Protein AF-F5Z652-F1 (afdb_monomer_lite)

Foldseek 3Di:
DPQEAEAADEEQEEAAADPPAAHHVAYEHEAYYAEYEHYAHECHAYHHYHHYHYEQEYEHAHEAPEYAYAHAHDEHDEYQEYEYAEYNEHEPHEHEYDYAYNEYEYHYYNEYYYEQEYEYQFDNDFDADPPPRDGPGDGAYEEEEYQEYEEANEYEYRAFYAYEQEYEYHNEYGDHYDHDHQFYWGDVPTDTPDHDHGDDPDDPLVVLLVVDAQVSLVVCVVVLNPVSSLVSCLVVVVRYQLLSVLVRLVSCVVPPCSLVNLLVQLPDDQDPVDGGSSLVSLQVQCVVDVVSNVVCVVSQVVSPCSVLCCCQPRLCVVVDDVVVVVVNDDLPDLPSLQSSQQSDALAPVNLVCCVVRNPADPQLVVLSVLVHVQVVVDDDDPPDLDPDPDAFEEEEQEFEAQFVLLQQLVLVCVECVVVHNYAYFYQYEQFNPADDDDLVCLVLAAPPLLSVLVSVVCVVPNDVRVCVLQVLLVVLSVVLRGDDPVNCCVRPVHPYYHYDHVVVVVVDDPLLRRLVRLLVRLVVDPCLVRGLKYKYAHSQWHWNYASDPVVSQSDPVNQQEKEAADHFGRHPNATATHDRMIMHRSVLSCLQNCLSVCVVVCPDPCRVPRPCPDRDHRRSSSSSSSVVVGHYHYRPPSIDIDDRHGHDHDDLVSSLVSLVVSDDPPPPSSVSSNVSSVVVVVVD

pLDDT: mean 81.6, std 17.01, range [32.69, 98.88]

Sequence (684 aa):
MNGLVIEDKGLNNQILIEDDTVFINSRITIDGDNNIITLGKAREYFALTINLKGHRKSVKIDASNKNIRSLKIGSIRGSRQKLTIGKNFSCGGIEIQMNDGDESCHIGDNCLFSWGIKIRTSDGHSVVNLRSGLATNLPRDVFIGNNVWVGEDVYFSKGAAISDESVVASRAVVTSSFKSPNVIVAGFPAKIVKTGISWDRRMPYEYNASKLDNNYFKQLISDDKALLAFELWLKNSERVNSKIVSENVHLIEQSDIFQAVINELARESFDFENPSPFSNLVYRIYRTNKLKFERYLDAIKKAREVDLFLAASVGIADSLPTQFILKLLDKNDKKLTLRIFSRLPIHKKNYEILKEKVGISSIKHKILRLAYNHVEKMQPLPHSFQPSKRALKIAVCISGQLRGFEQAFKALKETSFFEHDIDVFLSVWKDKGRKKIHPAHLDRIFPKAFAQVLSNFITSYGIPALQEKIPSLFEKLNQASLISESELKSVYNPKKLQILSDNEYEDFSNMEKMYFMINQCWNLIDKPEMYDLVVRLRPDKEMISCSLDLESLASDEFSHCLVTDANPNIHTDDIYVGDQFAVGTPAVMRTYSEIFSNYSSSSSELFEADGYSQLLPHSTIFAQMLLHNVDVKPADHSFKWGQLLDSEKLSNDEIIKALKLDLVEDDTFLQTLLDSLKQEKNEL

Structure (mmCIF, N/CA/C/O backbone):
data_AF-F5Z652-F1
#
_entry.id   AF-F5Z652-F1
#
loop_
_atom_site.group_PDB
_atom_site.id
_atom_site.type_symbol
_atom_site.label_atom_id
_atom_site.label_alt_id
_atom_site.label_comp_id
_atom_site.label_asym_id
_atom_site.label_entity_id
_atom_site.label_seq_id
_atom_site.pdbx_PDB_ins_code
_atom_site.Cartn_x
_atom_site.Cartn_y
_atom_site.Cartn_z
_atom_site.occupancy
_atom_site.B_iso_or_equiv
_atom_site.auth_seq_id
_atom_site.auth_comp_id
_atom_site.auth_asym_id
_atom_site.auth_atom_id
_atom_site.pdbx_PDB_model_num
ATOM 1 N N . MET A 1 1 ? 46.251 3.083 -25.979 1.00 70.62 1 MET A N 1
ATOM 2 C CA . MET A 1 1 ? 45.461 2.980 -24.730 1.00 70.62 1 MET A CA 1
ATOM 3 C C . MET A 1 1 ? 45.219 1.508 -24.452 1.00 70.62 1 MET A C 1
ATOM 5 O O . MET A 1 1 ? 45.026 0.763 -25.408 1.00 70.62 1 MET A O 1
ATOM 9 N N . ASN A 1 2 ? 45.264 1.064 -23.194 1.00 81.88 2 ASN A N 1
ATOM 10 C CA . ASN A 1 2 ? 44.987 -0.341 -22.879 1.00 81.88 2 ASN A CA 1
ATOM 11 C C . ASN A 1 2 ? 43.597 -0.729 -23.412 1.00 81.88 2 ASN A C 1
ATOM 13 O O . ASN A 1 2 ? 42.630 -0.009 -23.192 1.00 81.88 2 ASN A O 1
ATOM 17 N N . GLY A 1 3 ? 43.527 -1.826 -24.171 1.00 92.31 3 GLY A N 1
ATOM 18 C CA . GLY A 1 3 ? 42.277 -2.355 -24.723 1.00 92.31 3 GLY A CA 1
ATOM 19 C C . GLY A 1 3 ? 41.698 -1.640 -25.954 1.00 92.31 3 GLY A C 1
ATOM 20 O O . GLY A 1 3 ? 40.623 -2.048 -26.392 1.00 92.31 3 GLY A O 1
ATOM 21 N N . LEU A 1 4 ? 42.382 -0.643 -26.539 1.00 97.38 4 LEU A N 1
ATOM 22 C CA . LEU A 1 4 ? 41.991 0.012 -27.799 1.00 97.38 4 LEU A CA 1
ATOM 23 C C . LEU A 1 4 ? 43.114 -0.045 -28.845 1.00 97.38 4 LEU A C 1
ATOM 25 O O . LEU A 1 4 ? 44.208 0.473 -28.616 1.00 97.38 4 LEU A O 1
ATOM 29 N N . VAL A 1 5 ? 42.810 -0.611 -30.015 1.00 98.00 5 VAL A N 1
ATOM 30 C CA . VAL A 1 5 ? 43.681 -0.614 -31.202 1.00 98.00 5 VAL A CA 1
ATOM 31 C C . VAL A 1 5 ? 43.182 0.420 -32.207 1.00 98.00 5 VAL A C 1
ATOM 33 O O . VAL A 1 5 ? 42.001 0.422 -32.546 1.00 98.00 5 VAL A O 1
ATOM 36 N N . ILE A 1 6 ? 44.071 1.279 -32.704 1.00 97.88 6 ILE A N 1
ATOM 37 C CA . ILE A 1 6 ? 43.748 2.287 -33.721 1.00 97.88 6 ILE A CA 1
ATOM 38 C C . ILE A 1 6 ? 44.621 2.041 -34.952 1.00 97.88 6 ILE A C 1
ATOM 40 O O . ILE A 1 6 ? 45.843 1.979 -34.841 1.00 97.88 6 ILE A O 1
ATOM 44 N N . GLU A 1 7 ? 43.987 1.910 -36.114 1.00 98.06 7 GLU A N 1
ATOM 45 C CA . GLU A 1 7 ? 44.628 1.800 -37.425 1.00 98.06 7 GLU A CA 1
ATOM 46 C C . GLU A 1 7 ? 44.105 2.923 -38.325 1.00 98.06 7 GLU A C 1
ATOM 48 O O . GLU A 1 7 ? 42.966 2.874 -38.782 1.00 98.06 7 GLU A O 1
ATOM 53 N N . ASP A 1 8 ? 44.929 3.934 -38.584 1.00 97.75 8 ASP A N 1
ATOM 54 C CA . ASP A 1 8 ? 44.578 5.072 -39.433 1.00 97.75 8 ASP A CA 1
ATOM 55 C C . ASP A 1 8 ? 45.503 5.124 -40.654 1.00 97.75 8 ASP A C 1
ATOM 57 O O . ASP A 1 8 ? 46.726 5.155 -40.512 1.00 97.75 8 ASP A O 1
ATOM 61 N N . LYS A 1 9 ? 44.915 5.074 -41.854 1.00 96.81 9 LYS A N 1
ATOM 62 C CA . LYS A 1 9 ? 45.626 5.081 -43.142 1.00 96.81 9 LYS A CA 1
ATOM 63 C C . LYS A 1 9 ? 45.450 6.383 -43.930 1.00 96.81 9 LYS A C 1
ATOM 65 O O . LYS A 1 9 ? 45.952 6.465 -45.048 1.00 96.81 9 LYS A O 1
ATOM 70 N N . GLY A 1 10 ? 44.710 7.356 -43.399 1.00 95.06 10 GLY A N 1
ATOM 71 C CA . GLY A 1 10 ? 44.393 8.602 -44.098 1.00 95.06 10 GLY A CA 1
ATOM 72 C C . GLY A 1 10 ? 45.116 9.832 -43.558 1.00 95.06 10 GLY A C 1
ATOM 73 O O . GLY A 1 10 ? 45.911 9.770 -42.623 1.00 95.06 10 GLY A O 1
ATOM 74 N N . LEU A 1 11 ? 44.821 10.978 -44.167 1.00 96.81 11 LEU A N 1
ATOM 75 C CA . LEU A 1 11 ? 45.355 12.289 -43.813 1.00 96.81 11 LEU A CA 1
ATOM 76 C C . LEU A 1 11 ? 44.316 13.131 -43.063 1.00 96.81 11 LEU A C 1
ATOM 78 O O . LEU A 1 11 ? 43.123 13.106 -43.368 1.00 96.81 11 LEU A O 1
ATOM 82 N N . ASN A 1 12 ? 44.786 13.951 -42.118 1.00 97.62 12 ASN A N 1
ATOM 83 C CA . ASN A 1 12 ? 43.979 14.936 -41.382 1.00 97.62 12 ASN A CA 1
ATOM 84 C C . ASN A 1 12 ? 42.765 14.354 -40.633 1.00 97.62 12 ASN A C 1
ATOM 86 O O . ASN A 1 12 ? 41.770 15.049 -40.420 1.00 97.62 12 ASN A O 1
ATOM 90 N N . ASN A 1 13 ? 42.827 13.084 -40.240 1.00 98.44 13 ASN A N 1
ATOM 91 C CA . ASN A 1 13 ? 41.823 12.487 -39.371 1.00 98.44 13 ASN A CA 1
ATOM 92 C C . ASN A 1 13 ? 42.017 12.968 -37.927 1.00 98.44 13 ASN A C 1
ATOM 94 O O . ASN A 1 13 ? 43.139 13.188 -37.471 1.00 98.44 13 ASN A O 1
ATOM 98 N N . GLN A 1 14 ? 40.914 13.137 -37.202 1.00 98.50 14 GLN A N 1
ATOM 99 C CA . GLN A 1 14 ? 40.914 13.554 -35.802 1.00 98.50 14 GLN A CA 1
ATOM 100 C C . GLN A 1 14 ? 40.206 12.499 -34.961 1.00 98.50 14 GLN A C 1
ATOM 102 O O . GLN A 1 14 ? 39.039 12.193 -35.198 1.00 98.50 14 GLN A O 1
ATOM 107 N N . ILE A 1 15 ? 40.904 11.961 -33.964 1.00 97.94 15 ILE A N 1
ATOM 108 C CA . ILE A 1 15 ? 40.342 11.031 -32.984 1.00 97.94 15 ILE A CA 1
ATOM 109 C C . ILE A 1 15 ? 40.472 11.693 -31.614 1.00 97.94 15 ILE A C 1
ATOM 111 O O . ILE A 1 15 ? 41.558 11.766 -31.046 1.00 97.94 15 ILE A O 1
ATOM 115 N N . LEU A 1 16 ? 39.356 12.215 -31.118 1.00 97.81 16 LEU A N 1
ATOM 116 C CA . LEU A 1 16 ? 39.247 12.929 -29.852 1.00 97.81 16 LEU A CA 1
ATOM 117 C C . LEU A 1 16 ? 38.602 11.990 -28.830 1.00 97.81 16 LEU A C 1
ATOM 119 O O . LEU A 1 16 ? 37.450 11.595 -28.999 1.00 97.81 16 LEU A O 1
ATOM 123 N N . ILE A 1 17 ? 39.346 11.610 -27.795 1.00 96.56 17 ILE A N 1
ATOM 124 C CA . ILE A 1 17 ? 38.887 10.699 -26.741 1.00 96.56 17 ILE A CA 1
ATOM 125 C C . ILE A 1 17 ? 39.018 11.435 -25.412 1.00 96.56 17 ILE A C 1
ATOM 127 O O . ILE A 1 17 ? 40.081 11.972 -25.123 1.00 96.56 17 ILE A O 1
ATOM 131 N N . GLU A 1 18 ? 37.943 11.472 -24.630 1.00 94.44 18 GLU A N 1
ATOM 132 C CA . GLU A 1 18 ? 37.949 12.073 -23.295 1.00 94.44 18 GLU A CA 1
ATOM 133 C C . GLU A 1 18 ? 38.850 11.285 -22.326 1.00 94.44 18 GLU A C 1
ATOM 135 O O . GLU A 1 18 ? 38.930 10.051 -22.395 1.00 94.44 18 GLU A O 1
ATOM 140 N N . ASP A 1 19 ? 39.517 11.995 -21.415 1.00 89.62 19 ASP A N 1
ATOM 141 C CA . ASP A 1 19 ? 40.471 11.416 -20.467 1.00 89.62 19 ASP A CA 1
ATOM 142 C C . ASP A 1 19 ? 39.837 10.343 -19.558 1.00 89.62 19 ASP A C 1
ATOM 144 O O . ASP A 1 19 ? 38.638 10.345 -19.260 1.00 89.62 19 ASP A O 1
ATOM 148 N N . ASP A 1 20 ? 40.665 9.389 -19.119 1.00 87.62 20 ASP A N 1
ATOM 149 C CA . ASP A 1 20 ? 40.289 8.230 -18.292 1.00 87.62 20 ASP A CA 1
ATOM 150 C C . ASP A 1 20 ? 39.236 7.288 -18.904 1.00 87.62 20 ASP A C 1
ATOM 152 O O . ASP A 1 20 ? 38.632 6.472 -18.200 1.00 87.62 20 ASP A O 1
ATOM 156 N N . THR A 1 21 ? 38.994 7.372 -20.212 1.00 90.62 21 THR A N 1
ATOM 157 C CA . THR A 1 21 ? 38.092 6.439 -20.893 1.00 90.62 21 THR A CA 1
ATOM 158 C C . THR A 1 21 ? 38.674 5.022 -20.902 1.00 90.62 21 THR A C 1
ATOM 160 O O . THR A 1 21 ? 39.792 4.785 -21.365 1.00 90.62 21 THR A O 1
ATOM 163 N N . VAL A 1 22 ? 37.885 4.051 -20.430 1.00 93.31 22 VAL A N 1
ATOM 164 C CA . VAL A 1 22 ? 38.277 2.636 -20.358 1.00 93.31 22 VAL A CA 1
ATOM 165 C C . VAL A 1 22 ? 37.792 1.873 -21.590 1.00 93.31 22 VAL A C 1
ATOM 167 O O . VAL A 1 22 ? 36.600 1.875 -21.904 1.00 93.31 22 VAL A O 1
ATOM 170 N N . PHE A 1 23 ? 38.711 1.162 -22.246 1.00 96.69 23 PHE A N 1
ATOM 171 C CA . PHE A 1 23 ? 38.427 0.290 -23.386 1.00 96.69 23 PHE A CA 1
ATOM 172 C C . PHE A 1 23 ? 38.797 -1.161 -23.083 1.00 96.69 23 PHE A C 1
ATOM 174 O O . PHE A 1 23 ? 39.815 -1.444 -22.453 1.00 96.69 23 PHE A O 1
ATOM 181 N N . ILE A 1 24 ? 37.991 -2.095 -23.586 1.00 96.94 24 ILE A N 1
ATOM 182 C CA . ILE A 1 24 ? 38.259 -3.535 -23.543 1.00 96.94 24 ILE A CA 1
ATOM 183 C C . ILE A 1 24 ? 37.995 -4.099 -24.940 1.00 96.94 24 ILE A C 1
ATOM 185 O O . ILE A 1 24 ? 36.907 -3.906 -25.479 1.00 96.94 24 ILE A O 1
ATOM 189 N N . ASN A 1 25 ? 38.971 -4.790 -25.537 1.00 97.25 25 ASN A N 1
ATOM 190 C CA . ASN A 1 25 ? 38.857 -5.453 -26.848 1.00 97.25 25 ASN A CA 1
ATOM 191 C C . ASN A 1 25 ? 38.282 -4.567 -27.971 1.00 97.25 25 ASN A C 1
ATOM 193 O O . ASN A 1 25 ? 37.487 -5.028 -28.788 1.00 97.25 25 ASN A O 1
ATOM 197 N N . SER A 1 26 ? 38.652 -3.289 -27.991 1.00 98.25 26 SER A N 1
ATOM 198 C CA . SER A 1 26 ? 38.088 -2.283 -28.890 1.00 98.25 26 SER A CA 1
ATOM 199 C C . SER A 1 26 ? 39.029 -1.940 -30.047 1.00 98.25 26 SER A C 1
ATOM 201 O O . SER A 1 26 ? 40.253 -2.039 -29.927 1.00 98.25 26 SER A O 1
ATOM 203 N N . ARG A 1 27 ? 38.460 -1.526 -31.182 1.00 98.56 27 ARG A N 1
ATOM 204 C CA . ARG A 1 27 ? 39.190 -1.216 -32.415 1.00 98.56 27 ARG A CA 1
ATOM 205 C C . ARG A 1 27 ? 38.580 -0.035 -33.169 1.00 98.56 27 ARG A C 1
ATOM 207 O O . ARG A 1 27 ? 37.366 0.033 -33.352 1.00 98.56 27 ARG A O 1
ATOM 214 N N . ILE A 1 28 ? 39.437 0.840 -33.680 1.00 98.62 28 ILE A N 1
ATOM 215 C CA . ILE A 1 28 ? 39.097 1.889 -34.644 1.00 98.62 28 ILE A CA 1
ATOM 216 C C . ILE A 1 28 ? 39.960 1.684 -35.890 1.00 98.62 28 ILE A C 1
ATOM 218 O O . ILE A 1 28 ? 41.179 1.579 -35.783 1.00 98.62 28 ILE A O 1
ATOM 222 N N . THR A 1 29 ? 39.337 1.635 -37.063 1.00 98.56 29 THR A N 1
ATOM 223 C CA . THR A 1 29 ? 40.011 1.559 -38.361 1.00 98.56 29 THR A CA 1
ATOM 224 C C . THR A 1 29 ? 39.498 2.673 -39.267 1.00 98.56 29 THR A C 1
ATOM 226 O O . THR A 1 29 ? 38.285 2.820 -39.434 1.00 98.56 29 THR A O 1
ATOM 229 N N . ILE A 1 30 ? 40.415 3.444 -39.852 1.00 98.38 30 ILE A N 1
ATOM 230 C CA . ILE A 1 30 ? 40.124 4.548 -40.769 1.00 98.38 30 ILE A CA 1
ATOM 231 C C . ILE A 1 30 ? 40.928 4.366 -42.063 1.00 98.38 30 ILE A C 1
ATOM 233 O O . ILE A 1 30 ? 42.141 4.162 -42.036 1.00 98.38 30 ILE A O 1
ATOM 237 N N . ASP A 1 31 ? 40.237 4.440 -43.199 1.00 97.75 31 ASP A N 1
ATOM 238 C CA . ASP A 1 31 ? 40.783 4.355 -44.557 1.00 97.75 31 ASP A CA 1
ATOM 239 C C . ASP A 1 31 ? 40.206 5.503 -45.405 1.00 97.75 31 ASP A C 1
ATOM 241 O O . ASP A 1 31 ? 39.141 5.385 -46.017 1.00 97.75 31 ASP A O 1
ATOM 245 N N . GLY A 1 32 ? 40.862 6.661 -45.351 1.00 96.88 32 GLY A N 1
ATOM 246 C CA . GLY A 1 32 ? 40.433 7.900 -46.001 1.00 96.88 32 GLY A CA 1
ATOM 247 C C . GLY A 1 32 ? 40.627 9.123 -45.107 1.00 96.88 32 GLY A C 1
ATOM 248 O O . GLY A 1 32 ? 41.016 9.003 -43.949 1.00 96.88 32 GLY A O 1
ATOM 249 N N . ASP A 1 33 ? 40.349 10.306 -45.648 1.00 98.12 33 ASP A N 1
ATOM 250 C CA . ASP A 1 33 ? 40.871 11.570 -45.104 1.00 98.12 33 ASP A CA 1
ATOM 251 C C . ASP A 1 33 ? 39.809 12.460 -44.446 1.00 98.12 33 ASP A C 1
ATOM 253 O O . ASP A 1 33 ? 38.644 12.495 -44.858 1.00 98.12 33 ASP A O 1
ATOM 257 N N . ASN A 1 34 ? 40.253 13.326 -43.535 1.00 98.38 34 ASN A N 1
ATOM 258 C CA . ASN A 1 34 ? 39.447 14.364 -42.882 1.00 98.38 34 ASN A CA 1
ATOM 259 C C . ASN A 1 34 ? 38.247 13.815 -42.083 1.00 98.38 34 ASN A C 1
ATOM 261 O O . ASN A 1 34 ? 37.213 14.476 -41.984 1.00 98.38 34 ASN A O 1
ATOM 265 N N . ASN A 1 35 ? 38.343 12.596 -41.558 1.00 98.56 35 ASN A N 1
ATOM 266 C CA . ASN A 1 35 ? 37.329 11.990 -40.702 1.00 98.56 35 ASN A CA 1
ATOM 267 C C . ASN A 1 35 ? 37.491 12.453 -39.251 1.00 98.56 35 ASN A C 1
ATOM 269 O O . ASN A 1 35 ? 38.604 12.667 -38.777 1.00 98.56 35 ASN A O 1
ATOM 273 N N . ILE A 1 36 ? 36.377 12.576 -38.532 1.00 98.75 36 ILE A N 1
ATOM 274 C CA . ILE A 1 36 ? 36.361 13.018 -37.136 1.00 98.75 36 ILE A CA 1
ATOM 275 C C . ILE A 1 36 ? 35.646 11.969 -36.290 1.00 98.75 36 ILE A C 1
ATOM 277 O O . ILE A 1 36 ? 34.471 11.675 -36.507 1.00 98.75 36 ILE A O 1
ATOM 281 N N . ILE A 1 37 ? 36.346 11.431 -35.299 1.00 98.75 37 ILE A N 1
ATOM 282 C CA . ILE A 1 37 ? 35.790 10.563 -34.267 1.00 98.75 37 ILE A CA 1
ATOM 283 C C . ILE A 1 37 ? 35.908 11.296 -32.934 1.00 98.75 37 ILE A C 1
ATOM 285 O O . ILE A 1 37 ? 36.990 11.731 -32.553 1.00 98.75 37 ILE A O 1
ATOM 289 N N . THR A 1 38 ? 34.799 11.427 -32.216 1.00 98.69 38 THR A N 1
ATOM 290 C CA . THR A 1 38 ? 34.754 12.001 -30.870 1.00 98.69 38 THR A CA 1
ATOM 291 C C . THR A 1 38 ? 34.085 11.016 -29.925 1.00 98.69 38 THR A C 1
ATOM 293 O O . THR A 1 38 ? 32.922 10.663 -30.131 1.00 98.69 38 THR A O 1
ATOM 296 N N . LEU A 1 39 ? 34.817 10.575 -28.903 1.00 98.12 39 LEU A N 1
ATOM 297 C CA . LEU A 1 39 ? 34.365 9.625 -27.890 1.00 98.12 39 LEU A CA 1
ATOM 298 C C . LEU A 1 39 ? 34.407 10.287 -26.511 1.00 98.12 39 LEU A C 1
ATOM 300 O O . LEU A 1 39 ? 35.484 10.546 -25.975 1.00 98.12 39 LEU A O 1
ATOM 304 N N . GLY A 1 40 ? 33.233 10.546 -25.944 1.00 96.81 40 GLY A N 1
ATOM 305 C CA . GLY A 1 40 ? 33.085 10.960 -24.554 1.00 96.81 40 GLY A CA 1
ATOM 306 C C . GLY A 1 40 ? 33.337 9.807 -23.586 1.00 96.81 40 GLY A C 1
ATOM 307 O O . GLY A 1 40 ? 33.298 8.626 -23.962 1.00 96.81 40 GLY A O 1
ATOM 308 N N . LYS A 1 41 ? 33.560 10.151 -22.319 1.00 95.31 41 LYS A N 1
ATOM 309 C CA . LYS A 1 41 ? 33.830 9.192 -21.250 1.00 95.31 41 LYS A CA 1
ATOM 310 C C . LYS A 1 41 ? 32.644 8.256 -21.054 1.00 95.31 41 LYS A C 1
ATOM 312 O O . LYS A 1 41 ? 31.519 8.702 -20.829 1.00 95.31 41 LYS A O 1
ATOM 317 N N . ALA A 1 42 ? 32.908 6.954 -21.109 1.00 92.50 42 ALA A N 1
ATOM 318 C CA . ALA A 1 42 ? 31.956 5.905 -20.756 1.00 92.50 42 ALA A CA 1
ATOM 319 C C . ALA A 1 42 ? 32.359 5.227 -19.436 1.00 92.50 42 ALA A C 1
ATOM 321 O O . ALA A 1 42 ? 33.524 5.305 -19.041 1.00 92.50 42 ALA A O 1
ATOM 322 N N . ARG A 1 43 ? 31.446 4.488 -18.784 1.00 92.62 43 ARG A N 1
ATOM 323 C CA . ARG A 1 43 ? 31.851 3.562 -17.705 1.00 92.62 43 ARG A CA 1
ATOM 324 C C . ARG A 1 43 ? 32.859 2.533 -18.227 1.00 92.62 43 ARG A C 1
ATOM 326 O O . ARG A 1 43 ? 33.865 2.275 -17.579 1.00 92.62 43 ARG A O 1
ATOM 333 N N . GLU A 1 44 ? 32.569 1.971 -19.396 1.00 94.38 44 GLU A N 1
ATOM 334 C CA . GLU A 1 44 ? 33.489 1.174 -20.208 1.00 94.38 44 GLU A CA 1
ATOM 335 C C . GLU A 1 44 ? 32.979 1.111 -21.657 1.00 94.38 44 GLU A C 1
ATOM 337 O O . GLU A 1 44 ? 31.766 1.034 -21.894 1.00 94.38 44 GLU A O 1
ATOM 342 N N . TYR A 1 45 ? 33.906 1.083 -22.616 1.00 97.12 45 TYR A N 1
ATOM 343 C CA . TYR A 1 45 ? 33.662 0.618 -23.981 1.00 97.12 45 TYR A CA 1
ATOM 344 C C . TYR A 1 45 ? 34.165 -0.823 -24.112 1.00 97.12 45 TYR A C 1
ATOM 346 O O . TYR A 1 45 ? 35.370 -1.073 -24.189 1.00 97.12 45 TYR A O 1
ATOM 354 N N . PHE A 1 46 ? 33.246 -1.784 -24.146 1.00 97.75 46 PHE A N 1
ATOM 355 C CA . PHE A 1 46 ? 33.572 -3.201 -24.305 1.00 97.75 46 PHE A CA 1
ATOM 356 C C . PHE A 1 46 ? 33.290 -3.643 -25.741 1.00 97.75 46 PHE A C 1
ATOM 358 O O . PHE A 1 46 ? 32.148 -3.587 -26.191 1.00 97.75 46 PHE A O 1
ATOM 365 N N . ALA A 1 47 ? 34.305 -4.127 -26.453 1.00 98.00 47 ALA A N 1
ATOM 366 C CA . ALA A 1 47 ? 34.213 -4.579 -27.841 1.00 98.00 47 ALA A CA 1
ATOM 367 C C . ALA A 1 47 ? 33.659 -3.517 -28.817 1.00 98.00 47 ALA A C 1
ATOM 369 O O . ALA A 1 47 ? 32.888 -3.838 -29.725 1.00 98.00 47 ALA A O 1
ATOM 370 N N . LEU A 1 48 ? 34.046 -2.247 -28.639 1.00 98.38 48 LEU A N 1
ATOM 371 C CA . LEU A 1 48 ? 33.740 -1.181 -29.595 1.00 98.38 48 LEU A CA 1
ATOM 372 C C . LEU A 1 48 ? 34.484 -1.444 -30.908 1.00 98.38 48 LEU A C 1
ATOM 374 O O . LEU A 1 48 ? 35.687 -1.683 -30.904 1.00 98.38 48 LEU A O 1
ATOM 378 N N . THR A 1 49 ? 33.790 -1.374 -32.039 1.00 98.62 49 THR A N 1
ATOM 379 C CA . THR A 1 49 ? 34.405 -1.434 -33.370 1.00 98.62 49 THR A CA 1
ATOM 380 C C . THR A 1 49 ? 33.916 -0.267 -34.208 1.00 98.62 49 THR A C 1
ATOM 382 O O . THR A 1 49 ? 32.720 -0.157 -34.460 1.00 98.62 49 THR A O 1
ATOM 385 N N . ILE A 1 50 ? 34.832 0.572 -34.680 1.00 98.62 50 ILE A N 1
ATOM 386 C CA . ILE A 1 50 ? 34.537 1.642 -35.637 1.00 98.62 50 ILE A CA 1
ATOM 387 C C . ILE A 1 50 ? 35.359 1.383 -36.897 1.00 98.62 50 ILE A C 1
ATOM 389 O O . ILE A 1 50 ? 36.580 1.315 -36.825 1.00 98.62 50 ILE A O 1
ATOM 393 N N . ASN A 1 51 ? 34.700 1.224 -38.042 1.00 98.31 51 ASN A N 1
ATOM 394 C CA . ASN A 1 51 ? 35.342 1.024 -39.339 1.00 98.31 51 ASN A CA 1
ATOM 395 C C . ASN A 1 51 ? 34.829 2.066 -40.333 1.00 98.31 51 ASN A C 1
ATOM 397 O O . ASN A 1 51 ? 33.676 1.995 -40.773 1.00 98.31 51 ASN A O 1
ATOM 401 N N . LEU A 1 52 ? 35.685 3.029 -40.669 1.00 97.81 52 LEU A N 1
ATOM 402 C CA . LEU A 1 52 ? 35.384 4.125 -41.582 1.00 97.81 52 LEU A CA 1
ATOM 403 C C . LEU A 1 52 ? 36.223 3.995 -42.854 1.00 97.81 52 LEU A C 1
ATOM 405 O O . LEU A 1 52 ? 37.449 3.956 -42.780 1.00 97.81 52 LEU A O 1
ATOM 409 N N . LYS A 1 53 ? 35.569 3.996 -44.021 1.00 96.25 53 LYS A N 1
ATOM 410 C CA . LYS A 1 53 ? 36.234 4.155 -45.321 1.00 96.25 53 LYS A CA 1
ATOM 411 C C . LYS A 1 53 ? 35.637 5.289 -46.140 1.00 96.25 53 LYS A C 1
ATOM 413 O O . LYS A 1 53 ? 34.421 5.339 -46.323 1.00 96.25 53 LYS A O 1
ATOM 418 N N . GLY A 1 54 ? 36.483 6.161 -46.674 1.00 94.25 54 GLY A N 1
ATOM 419 C CA . GLY A 1 54 ? 36.097 7.392 -47.363 1.00 94.25 54 GLY A CA 1
ATOM 420 C C . GLY A 1 54 ? 36.401 8.637 -46.532 1.00 94.25 54 GLY A C 1
ATOM 421 O O . GLY A 1 54 ? 37.131 8.576 -45.543 1.00 94.25 54 GLY A O 1
ATOM 422 N N . HIS A 1 55 ? 35.848 9.778 -46.943 1.00 96.62 55 HIS A N 1
ATOM 423 C CA . HIS A 1 55 ? 36.305 11.081 -46.456 1.00 96.62 55 HIS A CA 1
ATOM 424 C C . HIS A 1 55 ? 35.225 11.845 -45.689 1.00 96.62 55 HIS A C 1
ATOM 426 O O . HIS A 1 55 ? 34.024 11.696 -45.949 1.00 96.62 55 HIS A O 1
ATOM 432 N N . ARG A 1 56 ? 35.667 12.757 -44.814 1.00 97.88 56 ARG A N 1
ATOM 433 C CA . ARG A 1 56 ? 34.821 13.764 -44.143 1.00 97.88 56 ARG A CA 1
ATOM 434 C C . ARG A 1 56 ? 33.676 13.188 -43.305 1.00 97.88 56 ARG A C 1
ATOM 436 O O . ARG A 1 56 ? 32.669 13.865 -43.118 1.00 97.88 56 ARG A O 1
ATOM 443 N N . LYS A 1 57 ? 33.782 11.947 -42.830 1.00 98.06 57 LYS A N 1
ATOM 444 C CA . LYS A 1 57 ? 32.760 11.341 -41.967 1.00 98.06 57 LYS A CA 1
ATOM 445 C C . LYS A 1 57 ? 32.913 11.823 -40.532 1.00 98.06 57 LYS A C 1
ATOM 447 O O . LYS A 1 57 ? 34.018 12.138 -40.093 1.00 98.06 57 LYS A O 1
ATOM 452 N N . SER A 1 58 ? 31.812 11.826 -39.787 1.00 98.31 58 SER A N 1
ATOM 453 C CA . SER A 1 58 ? 31.818 12.177 -38.368 1.00 98.31 58 SER A CA 1
ATOM 454 C C . SER A 1 58 ? 31.122 11.111 -37.531 1.00 98.31 58 SER A C 1
ATOM 456 O O . SER A 1 58 ? 29.975 10.758 -37.792 1.00 98.31 58 SER A O 1
ATOM 458 N N . VAL A 1 59 ? 31.808 10.612 -36.505 1.00 98.69 59 VAL A N 1
ATOM 459 C CA . VAL A 1 59 ? 31.232 9.749 -35.470 1.00 98.69 59 VAL A CA 1
ATOM 460 C C . VAL A 1 59 ? 31.384 10.457 -34.136 1.00 98.69 59 VAL A C 1
ATOM 462 O O . VAL A 1 59 ? 32.501 10.670 -33.674 1.00 98.69 59 VAL A O 1
ATOM 465 N N . LYS A 1 60 ? 30.264 10.806 -33.506 1.00 98.75 60 LYS A N 1
ATOM 466 C CA . LYS A 1 60 ? 30.236 11.402 -32.171 1.00 98.75 60 LYS A CA 1
ATOM 467 C C . LYS A 1 60 ? 29.462 10.504 -31.214 1.00 98.75 60 LYS A C 1
ATOM 469 O O . LYS A 1 60 ? 28.299 10.202 -31.472 1.00 98.75 60 LYS A O 1
ATOM 474 N N . ILE A 1 61 ? 30.094 10.129 -30.110 1.00 98.56 61 ILE A N 1
ATOM 475 C CA . ILE A 1 61 ? 29.465 9.455 -28.973 1.00 98.56 61 ILE A CA 1
ATOM 476 C C . ILE A 1 61 ? 29.683 10.352 -27.756 1.00 98.56 61 ILE A C 1
ATOM 478 O O . ILE A 1 61 ? 30.827 10.581 -27.372 1.00 98.56 61 ILE A O 1
ATOM 482 N N . ASP A 1 62 ? 28.613 10.913 -27.196 1.00 98.44 62 ASP A N 1
ATOM 483 C CA . ASP A 1 62 ? 28.692 11.751 -25.995 1.00 98.44 62 ASP A CA 1
ATOM 484 C C . ASP A 1 62 ? 28.901 10.914 -24.715 1.00 98.44 62 ASP A C 1
ATOM 486 O O . ASP A 1 62 ? 28.767 9.688 -24.706 1.00 98.44 62 ASP A O 1
ATOM 490 N N . ALA A 1 63 ? 29.254 11.590 -23.617 1.00 97.44 63 ALA A N 1
ATOM 491 C CA . ALA A 1 63 ? 29.578 10.951 -22.343 1.00 97.44 63 ALA A CA 1
ATOM 492 C C . ALA A 1 63 ? 28.421 10.104 -21.776 1.00 97.44 63 ALA A C 1
ATOM 494 O O . ALA A 1 63 ? 27.249 10.487 -21.826 1.00 97.44 63 ALA A O 1
ATOM 495 N N . SER A 1 64 ? 28.756 8.963 -21.175 1.00 96.19 64 SER A N 1
ATOM 496 C CA . SER A 1 64 ? 27.805 8.027 -20.581 1.00 96.19 64 SER A CA 1
ATOM 497 C C . SER A 1 64 ? 28.327 7.419 -19.283 1.00 96.19 64 SER A C 1
ATOM 499 O O . SER A 1 64 ? 29.374 6.789 -19.232 1.00 96.19 64 SER A O 1
ATOM 501 N N . ASN A 1 65 ? 27.544 7.483 -18.211 1.00 94.81 65 ASN A N 1
ATOM 502 C CA . ASN A 1 65 ? 27.862 6.738 -16.987 1.00 94.81 65 ASN A CA 1
ATOM 503 C C . ASN A 1 65 ? 27.463 5.244 -17.054 1.00 94.81 65 ASN A C 1
ATOM 505 O O . ASN A 1 65 ? 27.428 4.559 -16.027 1.00 94.81 65 ASN A O 1
ATOM 509 N N . LYS A 1 66 ? 27.122 4.732 -18.245 1.00 93.25 66 LYS A N 1
ATOM 510 C CA . LYS A 1 66 ? 26.641 3.364 -18.479 1.00 93.25 66 LYS A CA 1
ATOM 511 C C . LYS A 1 66 ? 27.634 2.547 -19.309 1.00 93.25 66 LYS A C 1
ATOM 513 O O . LYS A 1 66 ? 28.573 3.079 -19.895 1.00 93.25 66 LYS A O 1
ATOM 518 N N . ASN A 1 67 ? 27.406 1.235 -19.351 1.00 90.69 67 ASN A N 1
ATOM 519 C CA . ASN A 1 67 ? 28.197 0.321 -20.172 1.00 90.69 67 ASN A CA 1
ATOM 520 C C . ASN A 1 67 ? 27.767 0.424 -21.640 1.00 90.69 67 ASN A C 1
ATOM 522 O O . ASN A 1 67 ? 26.574 0.337 -21.950 1.00 90.69 67 ASN A O 1
ATOM 526 N N . ILE A 1 68 ? 28.747 0.542 -22.534 1.00 97.31 68 ILE A N 1
ATOM 527 C CA . ILE A 1 68 ? 28.553 0.470 -23.983 1.00 97.31 68 ILE A CA 1
ATOM 528 C C . ILE A 1 68 ? 29.252 -0.801 -24.457 1.00 97.31 68 ILE A C 1
ATOM 530 O O . ILE A 1 68 ? 30.481 -0.878 -24.483 1.00 97.31 68 ILE A O 1
ATOM 534 N N . ARG A 1 69 ? 28.464 -1.832 -24.780 1.00 97.88 69 ARG A N 1
ATOM 535 C CA . ARG A 1 69 ? 28.974 -3.163 -25.125 1.00 97.88 69 ARG A CA 1
ATOM 536 C C . ARG A 1 69 ? 28.661 -3.506 -26.575 1.00 97.88 69 ARG A C 1
ATOM 538 O O . ARG A 1 69 ? 27.555 -3.262 -27.052 1.00 97.88 69 ARG A O 1
ATOM 545 N N . SER A 1 70 ? 29.640 -4.097 -27.256 1.00 97.81 70 SER A N 1
ATOM 546 C CA . SER A 1 70 ? 29.558 -4.608 -28.629 1.00 97.81 70 SER A CA 1
ATOM 547 C C . SER A 1 70 ? 28.947 -3.610 -29.620 1.00 97.81 70 SER A C 1
ATOM 549 O O . SER A 1 70 ? 28.115 -3.982 -30.447 1.00 97.81 70 SER A O 1
ATOM 551 N N . LEU A 1 71 ? 29.337 -2.336 -29.516 1.00 98.38 71 LEU A N 1
ATOM 552 C CA . LEU A 1 71 ? 28.937 -1.283 -30.446 1.00 98.38 71 LEU A CA 1
ATOM 553 C C . LEU A 1 71 ? 29.772 -1.394 -31.725 1.00 98.38 71 LEU A C 1
ATOM 555 O O . LEU A 1 71 ? 30.973 -1.128 -31.707 1.00 98.38 71 LEU A O 1
ATOM 559 N N . LYS A 1 72 ? 29.144 -1.785 -32.835 1.00 98.69 72 LYS A N 1
ATOM 560 C CA . LYS A 1 72 ? 29.791 -1.917 -34.144 1.00 98.69 72 LYS A CA 1
ATOM 561 C C . LYS A 1 72 ? 29.274 -0.848 -35.094 1.00 98.69 72 LYS A C 1
ATOM 563 O O . LYS A 1 72 ? 28.084 -0.797 -35.387 1.00 98.69 72 LYS A O 1
ATOM 568 N N . ILE A 1 73 ? 30.176 -0.015 -35.591 1.00 98.50 73 ILE A N 1
ATOM 569 C CA . ILE A 1 73 ? 29.889 1.078 -36.516 1.00 98.50 73 ILE A CA 1
ATOM 570 C C . ILE A 1 73 ? 30.666 0.805 -37.800 1.00 98.50 73 ILE A C 1
ATOM 572 O O . ILE A 1 73 ? 31.895 0.855 -37.815 1.00 98.50 73 ILE A O 1
ATOM 576 N N . GLY A 1 74 ? 29.944 0.500 -38.873 1.00 97.12 74 GLY A N 1
ATOM 577 C CA . GLY A 1 74 ? 30.495 0.322 -40.209 1.00 97.12 74 GLY A CA 1
ATOM 578 C C . GLY A 1 74 ? 30.010 1.424 -41.140 1.00 97.12 74 GLY A C 1
ATOM 579 O O . GLY A 1 74 ? 28.816 1.529 -41.410 1.00 97.12 74 GLY A O 1
ATOM 580 N N . SER A 1 75 ? 30.935 2.219 -41.665 1.00 95.62 75 SER A N 1
ATOM 581 C CA . SER A 1 75 ? 30.651 3.144 -42.759 1.00 95.62 75 SER A CA 1
ATOM 582 C C . SER A 1 75 ? 31.743 3.040 -43.810 1.00 95.62 75 SER A C 1
ATOM 584 O O . SER A 1 75 ? 32.753 3.740 -43.759 1.00 95.62 75 SER A O 1
ATOM 586 N N . ILE A 1 76 ? 31.566 2.088 -44.727 1.00 92.69 76 ILE A N 1
ATOM 587 C CA . ILE A 1 76 ? 32.628 1.633 -45.638 1.00 92.69 76 ILE A CA 1
ATOM 588 C C . ILE A 1 76 ? 32.480 2.139 -47.080 1.00 92.69 76 ILE A C 1
ATOM 590 O O . ILE A 1 76 ? 33.340 1.853 -47.911 1.00 92.69 76 ILE A O 1
ATOM 594 N N . ARG A 1 77 ? 31.404 2.865 -47.400 1.00 91.75 77 ARG A N 1
ATOM 595 C CA . ARG A 1 77 ? 31.268 3.622 -48.658 1.00 91.75 77 ARG A CA 1
ATOM 596 C C . ARG A 1 77 ? 30.659 4.997 -48.381 1.00 91.75 77 ARG A C 1
ATOM 598 O O . ARG A 1 77 ? 30.258 5.277 -47.252 1.00 91.75 77 ARG A O 1
ATOM 605 N N . GLY A 1 78 ? 30.610 5.847 -49.405 1.00 89.19 78 GLY A N 1
ATOM 606 C CA . GLY A 1 78 ? 30.131 7.225 -49.285 1.00 89.19 78 GLY A CA 1
ATOM 607 C C . GLY A 1 78 ? 31.158 8.164 -48.651 1.00 89.19 78 GLY A C 1
ATOM 608 O O . GLY A 1 78 ? 32.286 7.778 -48.332 1.00 89.19 78 GLY A O 1
ATOM 609 N N . SER A 1 79 ? 30.794 9.426 -48.476 1.00 90.31 79 SER A N 1
ATOM 610 C CA . SER A 1 79 ? 31.602 10.449 -47.799 1.00 90.31 79 SER A CA 1
ATOM 611 C C . SER A 1 79 ? 30.649 11.352 -47.017 1.00 90.31 79 SER A C 1
ATOM 613 O O . SER A 1 79 ? 29.490 11.439 -47.370 1.00 90.31 79 SER A O 1
ATOM 615 N N . ARG A 1 80 ? 31.085 12.031 -45.954 1.00 96.06 80 ARG A N 1
ATOM 616 C CA . ARG A 1 80 ? 30.221 12.960 -45.180 1.00 96.06 80 ARG A CA 1
ATOM 617 C C . ARG A 1 80 ? 29.086 12.351 -44.335 1.00 96.06 80 ARG A C 1
ATOM 619 O O . ARG A 1 80 ? 28.349 13.126 -43.731 1.00 96.06 80 ARG A O 1
ATOM 626 N N . GLN A 1 81 ? 28.960 11.026 -44.209 1.00 97.25 81 GLN A N 1
ATOM 627 C CA . GLN A 1 81 ? 27.998 10.443 -43.258 1.00 97.25 81 GLN A CA 1
ATOM 628 C C . GLN A 1 81 ? 28.287 10.890 -41.820 1.00 97.25 81 GLN A C 1
ATOM 630 O O . GLN A 1 81 ? 29.450 11.003 -41.404 1.00 97.25 81 GLN A O 1
ATOM 635 N N . LYS A 1 82 ? 27.217 11.085 -41.047 1.00 98.25 82 LYS A N 1
ATOM 636 C CA . LYS A 1 82 ? 27.287 11.460 -39.637 1.00 98.25 82 LYS A CA 1
ATOM 637 C C . LYS A 1 82 ? 26.566 10.441 -38.762 1.00 98.25 82 LYS A C 1
ATOM 639 O O . LYS A 1 82 ? 25.393 10.144 -38.968 1.00 98.25 82 LYS A O 1
ATOM 644 N N . LEU A 1 83 ? 27.256 9.963 -37.732 1.00 98.62 83 LEU A N 1
ATOM 645 C CA . LEU A 1 83 ? 26.662 9.251 -36.607 1.00 98.62 83 LEU A CA 1
ATOM 646 C C . LEU A 1 83 ? 26.748 10.128 -35.361 1.00 98.62 83 LEU A C 1
ATOM 648 O O . LEU A 1 83 ? 27.817 10.632 -35.015 1.00 98.62 83 LEU A O 1
ATOM 652 N N . THR A 1 84 ? 25.626 10.309 -34.674 1.00 98.81 84 THR A N 1
ATOM 653 C CA . THR A 1 84 ? 25.586 10.944 -33.351 1.00 98.81 84 THR A CA 1
ATOM 654 C C . THR A 1 84 ? 24.849 10.043 -32.376 1.00 98.81 84 THR A C 1
ATOM 656 O O . THR A 1 84 ? 23.732 9.619 -32.665 1.00 98.81 84 THR A O 1
ATOM 659 N N . ILE A 1 85 ? 25.485 9.768 -31.241 1.00 98.81 85 ILE A N 1
ATOM 660 C CA . ILE A 1 85 ? 24.920 9.049 -30.102 1.00 98.81 85 ILE A CA 1
ATOM 661 C C . ILE A 1 85 ? 24.974 9.980 -28.890 1.00 98.81 85 ILE A C 1
ATOM 663 O O . ILE A 1 85 ? 26.052 10.463 -28.536 1.00 98.81 85 ILE A O 1
ATOM 667 N N . GLY A 1 86 ? 23.811 10.244 -28.298 1.00 98.69 86 GLY A N 1
ATOM 668 C CA . GLY A 1 86 ? 23.634 11.164 -27.180 1.00 98.69 86 GLY A CA 1
ATOM 669 C C . GLY A 1 86 ? 24.201 10.678 -25.843 1.00 98.69 86 GLY A C 1
ATOM 670 O O . GLY A 1 86 ? 24.756 9.582 -25.713 1.00 98.69 86 GLY A O 1
ATOM 671 N N . LYS A 1 87 ? 24.046 11.522 -24.822 1.00 98.50 87 LYS A N 1
ATOM 672 C CA . LYS A 1 87 ? 24.552 11.302 -23.458 1.00 98.50 87 LYS A CA 1
ATOM 673 C C . LYS A 1 87 ? 23.889 10.099 -22.799 1.00 98.50 87 LYS A C 1
ATOM 675 O O . LYS A 1 87 ? 22.738 9.793 -23.082 1.00 98.50 87 LYS A O 1
ATOM 680 N N . ASN A 1 88 ? 24.575 9.445 -21.858 1.00 97.69 88 ASN A N 1
ATOM 681 C CA . ASN A 1 88 ? 24.048 8.318 -21.063 1.00 97.69 88 ASN A CA 1
ATOM 682 C C . ASN A 1 88 ? 23.454 7.165 -21.896 1.00 97.69 88 ASN A C 1
ATOM 684 O O . ASN A 1 88 ? 22.607 6.403 -21.415 1.00 97.69 88 ASN A O 1
ATOM 688 N N . PHE A 1 89 ? 23.901 7.024 -23.142 1.00 98.19 89 PHE A N 1
ATOM 689 C CA . PHE A 1 89 ? 23.569 5.884 -23.975 1.00 98.19 89 PHE A CA 1
ATOM 690 C C . PHE A 1 89 ? 24.143 4.591 -23.384 1.00 98.19 89 PHE A C 1
ATOM 692 O O . PHE A 1 89 ? 25.246 4.565 -22.834 1.00 98.19 89 PHE A O 1
ATOM 699 N N . SER A 1 90 ? 23.403 3.495 -23.517 1.00 97.75 90 SER A N 1
ATOM 700 C CA . SER A 1 90 ? 23.863 2.170 -23.108 1.00 97.75 90 SER A CA 1
ATOM 701 C C . SER A 1 90 ? 23.385 1.119 -24.089 1.00 97.75 90 SER A C 1
ATOM 703 O O . SER A 1 90 ? 22.217 1.153 -24.491 1.00 97.75 90 SER A O 1
ATOM 705 N N . CYS A 1 91 ? 24.233 0.139 -24.381 1.00 98.19 91 CYS A N 1
ATOM 706 C CA . CYS A 1 91 ? 23.837 -0.976 -25.222 1.00 98.19 91 CYS A CA 1
ATOM 707 C C . CYS A 1 91 ? 24.439 -2.312 -24.806 1.00 98.19 91 CYS A C 1
ATOM 709 O O . CYS A 1 91 ? 25.545 -2.367 -24.263 1.00 98.19 91 CYS A O 1
ATOM 711 N N . GLY A 1 92 ? 23.706 -3.385 -25.108 1.00 96.69 92 GLY A N 1
ATOM 712 C CA . GLY A 1 92 ? 24.184 -4.756 -24.977 1.00 96.69 92 GLY A CA 1
ATOM 713 C C . GLY A 1 92 ? 24.958 -5.251 -26.205 1.00 96.69 92 GLY A C 1
ATOM 714 O O . GLY A 1 92 ? 25.990 -5.914 -26.074 1.00 96.69 92 GLY A O 1
ATOM 715 N N . GLY A 1 93 ? 24.483 -4.901 -27.402 1.00 95.88 93 GLY A N 1
ATOM 716 C CA . GLY A 1 93 ? 25.201 -5.145 -28.650 1.00 95.88 93 GLY A CA 1
ATOM 717 C C . GLY A 1 93 ? 24.415 -4.687 -29.866 1.00 95.88 93 GLY A C 1
ATOM 718 O O . GLY A 1 93 ? 23.282 -5.126 -30.070 1.00 95.88 93 GLY A O 1
ATOM 719 N N . ILE A 1 94 ? 25.021 -3.801 -30.659 1.00 97.75 94 ILE A N 1
ATOM 720 C CA . ILE A 1 94 ? 24.360 -3.150 -31.792 1.00 97.75 94 ILE A CA 1
ATOM 721 C C . ILE A 1 94 ? 25.293 -3.064 -32.996 1.00 97.75 94 ILE A C 1
ATOM 723 O O . ILE A 1 94 ? 26.505 -2.897 -32.847 1.00 97.75 94 ILE A O 1
ATOM 727 N N . GLU A 1 95 ? 24.719 -3.127 -34.191 1.00 98.62 95 GLU A N 1
ATOM 728 C CA . GLU A 1 95 ? 25.425 -2.953 -35.455 1.00 98.62 95 GLU A CA 1
ATOM 729 C C . GLU A 1 95 ? 24.767 -1.850 -36.287 1.00 98.62 95 GLU A C 1
ATOM 731 O O . GLU A 1 95 ? 23.606 -1.960 -36.681 1.00 98.62 95 GLU A O 1
ATOM 736 N N . ILE A 1 96 ? 25.521 -0.788 -36.562 1.00 98.56 96 ILE A N 1
ATOM 737 C CA . ILE A 1 96 ? 25.100 0.355 -37.369 1.00 98.56 96 ILE A CA 1
ATOM 738 C C . ILE A 1 96 ? 25.867 0.320 -38.687 1.00 98.56 96 ILE A C 1
ATOM 740 O O . ILE A 1 96 ? 27.099 0.341 -38.689 1.00 98.56 96 ILE A O 1
ATOM 744 N N . GLN A 1 97 ? 25.143 0.291 -39.804 1.00 97.50 97 GLN A N 1
ATOM 745 C CA . GLN A 1 97 ? 25.711 0.313 -41.147 1.00 97.50 97 GLN A CA 1
ATOM 746 C C . GLN A 1 97 ? 25.201 1.513 -41.955 1.00 97.50 97 GLN A C 1
ATOM 748 O O . GLN A 1 97 ? 23.998 1.627 -42.200 1.00 97.50 97 GLN A O 1
ATOM 753 N N . MET A 1 98 ? 26.135 2.361 -42.401 1.00 95.69 98 MET A N 1
ATOM 754 C CA . MET A 1 98 ? 25.894 3.533 -43.257 1.00 95.69 98 MET A CA 1
ATOM 755 C C . MET A 1 98 ? 26.798 3.451 -44.488 1.00 95.69 98 MET A C 1
ATOM 757 O O . MET A 1 98 ? 27.984 3.780 -44.406 1.00 95.69 98 MET A O 1
ATOM 761 N N . ASN A 1 99 ? 26.285 2.902 -45.592 1.00 90.88 99 ASN A N 1
ATOM 762 C CA . ASN A 1 99 ? 27.129 2.315 -46.630 1.00 90.88 99 ASN A CA 1
ATOM 763 C C . ASN A 1 99 ? 26.842 2.739 -48.073 1.00 90.88 99 ASN A C 1
ATOM 765 O O . ASN A 1 99 ? 27.556 2.227 -48.921 1.00 90.88 99 ASN A O 1
ATOM 769 N N . ASP A 1 100 ? 25.888 3.618 -48.404 1.00 86.56 100 ASP A N 1
ATOM 770 C CA . ASP A 1 100 ? 25.563 3.866 -49.832 1.00 86.56 100 ASP A CA 1
ATOM 771 C C . ASP A 1 100 ? 25.442 5.344 -50.258 1.00 86.56 100 ASP A C 1
ATOM 773 O O . ASP A 1 100 ? 25.114 5.615 -51.413 1.00 86.56 100 ASP A O 1
ATOM 777 N N . GLY A 1 101 ? 25.751 6.308 -49.390 1.00 89.06 101 GLY A N 1
ATOM 778 C CA . GLY A 1 101 ? 25.668 7.734 -49.716 1.00 89.06 101 GLY A CA 1
ATOM 779 C C . GLY A 1 101 ? 26.187 8.646 -48.603 1.00 89.06 101 GLY A C 1
ATOM 780 O O . GLY A 1 101 ? 27.222 8.369 -48.001 1.00 89.06 101 GLY A O 1
ATOM 781 N N . ASP A 1 102 ? 25.473 9.745 -48.357 1.00 92.31 102 ASP A N 1
ATOM 782 C CA . ASP A 1 102 ? 25.782 10.736 -47.314 1.00 92.31 102 ASP A CA 1
ATOM 783 C C . ASP A 1 102 ? 24.781 10.669 -46.142 1.00 92.31 102 ASP A C 1
ATOM 785 O O . ASP A 1 102 ? 24.657 11.602 -45.347 1.00 92.31 102 ASP A O 1
ATOM 789 N N . GLU A 1 103 ? 24.021 9.579 -46.055 1.00 95.69 103 GLU A N 1
ATOM 790 C CA . GLU A 1 103 ? 23.002 9.384 -45.034 1.00 95.69 103 GLU A CA 1
ATOM 791 C C . GLU A 1 103 ? 23.576 9.375 -43.616 1.00 95.69 103 GLU A C 1
ATOM 793 O O . GLU A 1 103 ? 24.740 9.058 -43.376 1.00 95.69 103 GLU A O 1
ATOM 798 N N . SER A 1 104 ? 22.740 9.712 -42.648 1.00 96.69 104 SER A N 1
ATOM 799 C CA . SER A 1 104 ? 23.141 9.865 -41.257 1.00 96.69 104 SER A CA 1
ATOM 800 C C . SER A 1 104 ? 22.297 9.014 -40.318 1.00 96.69 104 SER A C 1
ATOM 802 O O . SER A 1 104 ? 21.169 8.615 -40.613 1.00 96.69 104 SER A O 1
ATOM 804 N N . CYS A 1 105 ? 22.858 8.729 -39.149 1.00 98.50 105 CYS A N 1
ATOM 805 C CA . CYS A 1 105 ? 22.170 8.038 -38.071 1.00 98.50 105 CYS A CA 1
ATOM 806 C C . CYS A 1 105 ? 22.242 8.887 -36.802 1.00 98.50 105 CYS A C 1
ATOM 808 O O . CYS A 1 105 ? 23.318 9.312 -36.375 1.00 98.50 105 CYS A O 1
ATOM 810 N N . HIS A 1 106 ? 21.090 9.114 -36.184 1.00 98.81 106 HIS A N 1
ATOM 811 C CA . HIS A 1 106 ? 20.972 9.848 -34.932 1.00 98.81 106 HIS A CA 1
ATOM 812 C C . HIS A 1 106 ? 20.339 8.965 -33.859 1.00 98.81 106 HIS A C 1
ATOM 814 O O . HIS A 1 106 ? 19.297 8.356 -34.096 1.00 98.81 106 HIS A O 1
ATOM 820 N N . ILE A 1 107 ? 20.970 8.917 -32.688 1.00 98.88 107 ILE A N 1
ATOM 821 C CA . ILE A 1 107 ? 20.451 8.309 -31.464 1.00 98.88 107 ILE A CA 1
ATOM 822 C C . ILE A 1 107 ? 20.519 9.378 -30.373 1.00 98.88 107 ILE A C 1
ATOM 824 O O . ILE A 1 107 ? 21.606 9.877 -30.075 1.00 98.88 107 ILE A O 1
ATOM 828 N N . GLY A 1 108 ? 19.369 9.729 -29.802 1.00 98.75 108 GLY A N 1
ATOM 829 C CA . GLY A 1 108 ? 19.247 10.756 -28.776 1.00 98.75 108 GLY A CA 1
ATOM 830 C C . GLY A 1 108 ? 19.811 10.350 -27.415 1.00 98.75 108 GLY A C 1
ATOM 831 O O . GLY A 1 108 ? 20.407 9.284 -27.227 1.00 98.75 108 GLY A O 1
ATOM 832 N N . ASP A 1 109 ? 19.601 11.225 -26.439 1.00 98.75 109 ASP A N 1
ATOM 833 C CA . ASP A 1 109 ? 20.097 11.057 -25.078 1.00 98.75 109 ASP A CA 1
ATOM 834 C C . ASP A 1 109 ? 19.380 9.914 -24.341 1.00 98.75 109 ASP A C 1
ATOM 836 O O . ASP A 1 109 ? 18.234 9.565 -24.628 1.00 98.75 109 ASP A O 1
ATOM 840 N N . ASN A 1 110 ? 20.061 9.341 -23.345 1.00 98.31 110 ASN A N 1
ATOM 841 C CA . ASN A 1 110 ? 19.562 8.387 -22.350 1.00 98.31 110 ASN A CA 1
ATOM 842 C C . ASN A 1 110 ? 18.938 7.091 -22.914 1.00 98.31 110 ASN A C 1
ATOM 844 O O . ASN A 1 110 ? 18.296 6.341 -22.170 1.00 98.31 110 ASN A O 1
ATOM 848 N N . CYS A 1 111 ? 19.157 6.764 -24.187 1.00 98.62 111 CYS A N 1
ATOM 849 C CA . CYS A 1 111 ? 18.606 5.559 -24.806 1.00 98.62 111 CYS A CA 1
ATOM 850 C C . CYS A 1 111 ? 19.176 4.253 -24.212 1.00 98.62 111 CYS A C 1
ATOM 852 O O . CYS A 1 111 ? 20.353 4.164 -23.835 1.00 98.62 111 CYS A O 1
ATOM 854 N N . LEU A 1 112 ? 18.335 3.215 -24.139 1.00 98.50 112 LEU A N 1
ATOM 855 C CA . LEU A 1 112 ? 18.700 1.863 -23.694 1.00 98.50 112 LEU A CA 1
ATOM 856 C C . LEU A 1 112 ? 18.458 0.869 -24.822 1.00 98.50 112 LEU A C 1
ATOM 858 O O . LEU A 1 112 ? 17.312 0.597 -25.170 1.00 98.50 112 LEU A O 1
ATOM 862 N N . PHE A 1 113 ? 19.523 0.325 -25.402 1.00 98.56 113 PHE A N 1
ATOM 863 C CA . PHE A 1 113 ? 19.412 -0.665 -26.472 1.00 98.56 113 PHE A CA 1
ATOM 864 C C . PHE A 1 113 ? 19.817 -2.040 -25.948 1.00 98.56 113 PHE A C 1
ATOM 866 O O . PHE A 1 113 ? 20.826 -2.186 -25.258 1.00 98.56 113 PHE A O 1
ATOM 873 N N . SER A 1 114 ? 19.027 -3.058 -26.268 1.00 98.25 114 SER A N 1
ATOM 874 C CA . SER A 1 114 ? 19.307 -4.436 -25.865 1.00 98.25 114 SER A CA 1
ATOM 875 C C . SER A 1 114 ? 20.412 -5.064 -26.744 1.00 98.25 114 SER A C 1
ATOM 877 O O . SER A 1 114 ? 21.359 -4.388 -27.167 1.00 98.25 114 SER A O 1
ATOM 879 N N . TRP A 1 115 ? 20.331 -6.369 -26.986 1.00 97.50 115 TRP A N 1
ATOM 880 C CA . TRP A 1 115 ? 21.255 -7.151 -27.814 1.00 97.50 115 TRP A CA 1
ATOM 881 C C . TRP A 1 115 ? 20.693 -7.362 -29.227 1.00 97.50 115 TRP A C 1
ATOM 883 O O . TRP A 1 115 ? 19.481 -7.318 -29.428 1.00 97.50 115 TRP A O 1
ATOM 893 N N . GLY A 1 116 ? 21.571 -7.614 -30.201 1.00 97.81 116 GLY A N 1
ATOM 894 C CA . GLY A 1 116 ? 21.178 -8.031 -31.555 1.00 97.81 116 GLY A CA 1
ATOM 895 C C . GLY A 1 116 ? 20.608 -6.921 -32.445 1.00 97.81 116 GLY A C 1
ATOM 896 O O . GLY A 1 116 ? 20.088 -7.206 -33.523 1.00 97.81 116 GLY A O 1
ATOM 897 N N . ILE A 1 117 ? 20.715 -5.654 -32.032 1.00 98.69 117 ILE A N 1
ATOM 898 C CA . ILE A 1 117 ? 20.097 -4.536 -32.757 1.00 98.69 117 ILE A CA 1
ATOM 899 C C . ILE A 1 117 ? 20.848 -4.267 -34.055 1.00 98.69 117 ILE A C 1
ATOM 901 O O . ILE A 1 117 ? 22.077 -4.166 -34.058 1.00 98.69 117 ILE A O 1
ATOM 905 N N . LYS A 1 118 ? 20.112 -4.080 -35.150 1.00 98.69 118 LYS A N 1
ATOM 906 C CA . LYS A 1 118 ? 20.672 -3.724 -36.457 1.00 98.69 118 LYS A CA 1
ATOM 907 C C . LYS A 1 118 ? 20.055 -2.432 -36.963 1.00 98.69 118 LYS A C 1
ATOM 909 O O . LYS A 1 118 ? 18.838 -2.327 -37.082 1.00 98.69 118 LYS A O 1
ATOM 914 N N . ILE A 1 119 ? 20.897 -1.468 -37.308 1.00 98.75 119 ILE A N 1
ATOM 915 C CA . ILE A 1 119 ? 20.491 -0.203 -37.916 1.00 98.75 119 ILE A CA 1
ATOM 916 C C . ILE A 1 119 ? 21.130 -0.110 -39.290 1.00 98.75 119 ILE A C 1
ATOM 918 O O . ILE A 1 119 ? 22.353 -0.161 -39.421 1.00 98.75 119 ILE A O 1
ATOM 922 N N . ARG A 1 120 ? 20.298 0.032 -40.319 1.00 97.75 120 ARG A N 1
ATOM 923 C CA . ARG A 1 120 ? 20.747 0.202 -41.698 1.00 97.75 120 ARG A CA 1
ATOM 924 C C . ARG A 1 120 ? 20.092 1.423 -42.307 1.00 97.75 120 ARG A C 1
ATOM 926 O O . ARG A 1 120 ? 18.878 1.463 -42.462 1.00 97.75 120 ARG A O 1
ATOM 933 N N . THR A 1 121 ? 20.905 2.381 -42.720 1.00 97.50 121 THR A N 1
ATOM 934 C CA . THR A 1 121 ? 20.453 3.574 -43.449 1.00 97.50 121 THR A CA 1
ATOM 935 C C . THR A 1 121 ? 20.416 3.346 -44.970 1.00 97.50 121 THR A C 1
ATOM 937 O O . THR A 1 121 ? 19.999 4.218 -45.735 1.00 97.50 121 THR A O 1
ATOM 940 N N . SER A 1 122 ? 20.794 2.145 -45.428 1.00 94.62 122 SER A N 1
ATOM 941 C CA . SER A 1 122 ? 20.800 1.752 -46.838 1.00 94.62 122 SER A CA 1
ATOM 942 C C . SER A 1 122 ? 20.586 0.243 -47.067 1.00 94.62 122 SER A C 1
ATOM 944 O O . SER A 1 122 ? 20.791 -0.590 -46.172 1.00 94.62 122 SER A O 1
ATOM 946 N N . ASP A 1 123 ? 20.190 -0.121 -48.293 1.00 94.31 123 ASP A N 1
ATOM 947 C CA . ASP A 1 123 ? 19.920 -1.517 -48.686 1.00 94.31 123 ASP A CA 1
ATOM 948 C C . ASP A 1 123 ? 21.157 -2.255 -49.232 1.00 94.31 123 ASP A C 1
ATOM 950 O O . ASP A 1 123 ? 21.131 -3.476 -49.358 1.00 94.31 123 ASP A O 1
ATOM 954 N N . GLY A 1 124 ? 2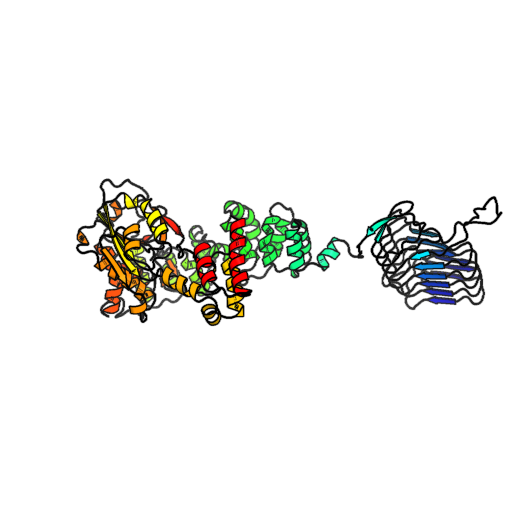2.246 -1.553 -49.559 1.00 91.38 124 GLY A N 1
ATOM 955 C CA . GLY A 1 124 ? 23.491 -2.115 -50.102 1.00 91.38 124 GLY A CA 1
ATOM 956 C C . GLY A 1 124 ? 23.508 -2.302 -51.622 1.00 91.38 124 GLY A C 1
ATOM 957 O O . GLY A 1 124 ? 24.592 -2.336 -52.215 1.00 91.38 124 GLY A O 1
ATOM 958 N N . HIS A 1 125 ? 22.329 -2.430 -52.242 1.00 93.69 125 HIS A N 1
ATOM 959 C CA . HIS A 1 125 ? 22.138 -2.735 -53.663 1.00 93.69 125 HIS A CA 1
ATOM 960 C C . HIS A 1 125 ? 20.904 -2.030 -54.241 1.00 93.69 125 HIS A C 1
ATOM 962 O O . HIS A 1 125 ? 19.941 -1.750 -53.526 1.00 93.69 125 HIS A O 1
ATOM 968 N N . SER A 1 126 ? 20.924 -1.764 -55.547 1.00 95.62 126 SER A N 1
ATOM 969 C CA . SER A 1 126 ? 19.888 -0.991 -56.238 1.00 95.62 126 SER A CA 1
ATOM 970 C C . SER A 1 126 ? 18.629 -1.808 -56.542 1.00 95.62 126 SER A C 1
ATOM 972 O O . SER A 1 126 ? 18.705 -2.890 -57.120 1.00 95.62 126 SER A O 1
ATOM 974 N N . VAL A 1 127 ? 17.463 -1.231 -56.250 1.00 97.25 127 VAL A N 1
ATOM 975 C CA . VAL A 1 127 ? 16.159 -1.644 -56.790 1.00 97.25 127 VAL A CA 1
ATOM 976 C C . VAL A 1 127 ? 15.806 -0.677 -57.913 1.00 97.25 127 VAL A C 1
ATOM 978 O O . VAL A 1 127 ? 15.680 0.520 -57.669 1.00 97.25 127 VAL A O 1
ATOM 981 N N . VAL A 1 128 ? 15.688 -1.172 -59.144 1.00 97.75 128 VAL A N 1
ATOM 982 C CA . VAL A 1 128 ? 15.551 -0.330 -60.342 1.00 97.75 128 VAL A CA 1
ATOM 983 C C . VAL A 1 128 ? 14.102 -0.298 -60.817 1.00 97.75 128 VAL A C 1
ATOM 985 O O . VAL A 1 128 ? 13.475 -1.338 -61.013 1.00 97.75 128 VAL A O 1
ATOM 988 N N . ASN A 1 129 ? 13.564 0.901 -61.035 1.00 97.50 129 ASN A N 1
ATOM 989 C CA . ASN A 1 129 ? 12.268 1.067 -61.678 1.00 97.50 129 ASN A CA 1
ATOM 990 C C . ASN A 1 129 ? 12.383 0.741 -63.173 1.00 97.50 129 ASN A C 1
ATOM 992 O O . ASN A 1 129 ? 13.135 1.394 -63.891 1.00 97.50 129 ASN A O 1
ATOM 996 N N . LEU A 1 130 ? 11.595 -0.222 -63.657 1.00 97.44 130 LEU A N 1
ATOM 997 C CA . LEU A 1 130 ? 11.677 -0.684 -65.048 1.00 97.44 130 LEU A CA 1
ATOM 998 C C . LEU A 1 130 ? 11.326 0.391 -66.088 1.00 97.44 130 LEU A C 1
ATOM 1000 O O . LEU A 1 130 ? 11.775 0.297 -67.225 1.00 97.44 130 LEU A O 1
ATOM 1004 N N . ARG A 1 131 ? 10.530 1.405 -65.724 1.00 96.75 131 ARG A N 1
ATOM 1005 C CA . ARG A 1 131 ? 10.110 2.464 -66.651 1.00 96.75 131 ARG A CA 1
ATOM 1006 C C . ARG A 1 131 ? 11.130 3.594 -66.739 1.00 96.75 131 ARG A C 1
ATOM 1008 O O . ARG A 1 131 ? 11.388 4.078 -67.833 1.00 96.75 131 ARG A O 1
ATOM 1015 N N . SER A 1 132 ? 11.661 4.051 -65.607 1.00 96.62 132 SER A N 1
ATOM 1016 C CA . SER A 1 132 ? 12.623 5.161 -65.587 1.00 96.62 132 SER A CA 1
ATOM 1017 C C . SER A 1 132 ? 14.080 4.713 -65.692 1.00 96.62 132 SER A C 1
ATOM 1019 O O . SER A 1 132 ? 14.935 5.538 -65.991 1.00 96.62 132 SER A O 1
ATOM 1021 N N . GLY A 1 133 ? 14.383 3.442 -65.405 1.00 96.75 133 GLY A N 1
ATOM 1022 C CA . GLY A 1 133 ? 15.754 2.937 -65.288 1.00 96.75 133 GLY A CA 1
ATOM 1023 C C . GLY A 1 133 ? 16.501 3.440 -64.045 1.00 96.75 133 GLY A C 1
ATOM 1024 O O . GLY A 1 133 ? 17.681 3.143 -63.878 1.00 96.75 133 GLY A O 1
ATOM 1025 N N . LEU A 1 134 ? 15.836 4.193 -63.161 1.00 97.12 134 LEU A N 1
ATOM 1026 C CA . LEU A 1 134 ? 16.447 4.789 -61.973 1.00 97.12 134 LEU A CA 1
ATOM 1027 C C . LEU A 1 134 ? 16.305 3.882 -60.747 1.00 97.12 134 LEU A C 1
ATOM 1029 O O . LEU A 1 134 ? 15.290 3.201 -60.573 1.00 97.12 134 LEU A O 1
ATOM 1033 N N . ALA A 1 135 ? 17.305 3.919 -59.862 1.00 96.25 135 ALA A N 1
ATOM 1034 C CA . ALA A 1 135 ? 17.225 3.284 -58.551 1.00 96.25 135 ALA A CA 1
ATOM 1035 C C . ALA A 1 135 ? 16.179 3.990 -57.666 1.00 96.25 135 ALA A C 1
ATOM 1037 O O . ALA A 1 135 ? 16.182 5.214 -57.548 1.00 96.25 135 ALA A O 1
ATOM 1038 N N . THR A 1 136 ? 15.292 3.228 -57.024 1.00 96.25 136 THR A N 1
ATOM 1039 C CA . THR A 1 136 ? 14.183 3.758 -56.207 1.00 96.25 136 THR A CA 1
ATOM 1040 C C . THR A 1 136 ? 14.446 3.713 -54.708 1.00 96.25 136 THR A C 1
ATOM 1042 O O . THR A 1 136 ? 13.655 4.233 -53.925 1.00 96.25 136 THR A O 1
ATOM 1045 N N . ASN A 1 137 ? 15.520 3.055 -54.281 1.00 95.31 137 ASN A N 1
ATOM 1046 C CA . ASN A 1 137 ? 15.810 2.759 -52.881 1.00 95.31 137 ASN A CA 1
ATOM 1047 C C . ASN A 1 137 ? 17.054 3.497 -52.369 1.00 95.31 137 ASN A C 1
ATOM 1049 O O . ASN A 1 137 ? 17.853 2.922 -51.630 1.00 95.31 137 ASN A O 1
ATOM 1053 N N . LEU A 1 138 ? 17.187 4.773 -52.744 1.00 95.75 138 LEU A N 1
ATOM 1054 C CA . LEU A 1 138 ? 18.239 5.657 -52.240 1.00 95.75 138 LEU A CA 1
ATOM 1055 C C . LEU A 1 138 ? 18.323 5.607 -50.700 1.00 95.75 138 LEU A C 1
ATOM 1057 O O . LEU A 1 138 ? 17.290 5.417 -50.035 1.00 95.75 138 LEU A O 1
ATOM 1061 N N . PRO A 1 139 ? 19.534 5.749 -50.130 1.00 96.81 139 PRO A N 1
ATOM 1062 C CA . PRO A 1 139 ? 19.731 5.718 -48.689 1.00 96.81 139 PRO A CA 1
ATOM 1063 C C . PRO A 1 139 ? 18.937 6.835 -48.006 1.00 96.81 139 PRO A C 1
ATOM 1065 O O . PRO A 1 139 ? 18.656 7.881 -48.593 1.00 96.81 139 PRO A O 1
ATOM 1068 N N . ARG A 1 140 ? 18.530 6.585 -46.763 1.00 97.75 140 ARG A N 1
ATOM 1069 C CA . ARG A 1 140 ? 17.756 7.527 -45.953 1.00 97.75 140 ARG A CA 1
ATOM 1070 C C . ARG A 1 140 ? 18.189 7.444 -44.505 1.00 97.75 140 ARG A C 1
ATOM 1072 O O . ARG A 1 140 ? 18.426 6.350 -43.988 1.00 97.75 140 ARG A O 1
ATOM 1079 N N . ASP A 1 141 ? 18.199 8.602 -43.866 1.00 98.31 141 ASP A N 1
ATOM 1080 C CA . ASP A 1 141 ? 18.593 8.744 -42.474 1.00 98.31 141 ASP A CA 1
ATOM 1081 C C . ASP A 1 141 ? 17.739 7.885 -41.542 1.00 98.31 141 ASP A C 1
ATOM 1083 O O . ASP A 1 141 ? 16.571 7.591 -41.821 1.00 98.31 141 ASP A O 1
ATOM 1087 N N . VAL A 1 142 ? 18.334 7.503 -40.416 1.00 98.75 142 VAL A N 1
ATOM 1088 C CA . VAL A 1 142 ? 17.619 6.897 -39.291 1.00 98.75 142 VAL A CA 1
ATOM 1089 C C . VAL A 1 142 ? 17.687 7.844 -38.102 1.00 98.75 142 VAL A C 1
ATOM 1091 O O . VAL A 1 142 ? 18.765 8.316 -37.739 1.00 98.75 142 VAL A O 1
ATOM 1094 N N . PHE A 1 143 ? 16.533 8.111 -37.491 1.00 98.75 143 PHE A N 1
ATOM 1095 C CA . PHE A 1 143 ? 16.414 9.026 -36.358 1.00 98.75 143 PHE A CA 1
ATOM 1096 C C . PHE A 1 143 ? 15.765 8.339 -35.156 1.00 98.75 143 PHE A C 1
ATOM 1098 O O . PHE A 1 143 ? 14.609 7.934 -35.210 1.00 98.75 143 PHE A O 1
ATOM 1105 N N . ILE A 1 144 ? 16.485 8.228 -34.050 1.00 98.88 144 ILE A N 1
ATOM 1106 C CA . ILE A 1 144 ? 15.963 7.713 -32.786 1.00 98.88 144 ILE A CA 1
ATOM 1107 C C . ILE A 1 144 ? 16.064 8.843 -31.767 1.00 98.88 144 ILE A C 1
ATOM 1109 O O . ILE A 1 144 ? 17.156 9.355 -31.534 1.00 98.88 144 ILE A O 1
ATOM 1113 N N . GLY A 1 145 ? 14.921 9.246 -31.216 1.00 98.75 145 GLY A N 1
ATOM 1114 C CA . GLY A 1 145 ? 14.793 10.345 -30.266 1.00 98.75 145 GLY A CA 1
ATOM 1115 C C . GLY A 1 145 ? 15.424 10.073 -28.899 1.00 98.75 145 GLY A C 1
ATOM 1116 O O . GLY A 1 145 ? 16.165 9.109 -28.706 1.00 98.75 145 GLY A O 1
ATOM 1117 N N . ASN A 1 146 ? 15.123 10.939 -27.937 1.00 98.81 146 ASN A N 1
ATOM 1118 C CA . ASN A 1 146 ? 15.620 10.839 -26.566 1.00 98.81 146 ASN A CA 1
ATOM 1119 C C . ASN A 1 146 ? 14.809 9.836 -25.745 1.00 98.81 146 ASN A C 1
ATOM 1121 O O . ASN A 1 146 ? 13.616 9.649 -25.979 1.00 98.81 146 ASN A O 1
ATOM 1125 N N . ASN A 1 147 ? 15.434 9.232 -24.733 1.00 98.62 147 ASN A N 1
ATOM 1126 C CA . ASN A 1 147 ? 14.774 8.285 -23.835 1.00 98.62 147 ASN A CA 1
ATOM 1127 C C . ASN A 1 147 ? 14.010 7.203 -24.627 1.00 98.62 147 ASN A C 1
ATOM 1129 O O . ASN A 1 147 ? 12.839 6.950 -24.368 1.00 98.62 147 ASN A O 1
ATOM 1133 N N . VAL A 1 148 ? 14.652 6.555 -25.606 1.00 98.81 148 VAL A N 1
ATOM 1134 C CA . VAL A 1 148 ? 14.062 5.417 -26.333 1.00 98.81 148 VAL A CA 1
ATOM 1135 C C . VAL A 1 148 ? 14.621 4.093 -25.808 1.00 98.81 148 VAL A C 1
ATOM 1137 O O . VAL A 1 148 ? 15.840 3.922 -25.684 1.00 98.81 148 VAL A O 1
ATOM 1140 N N . TRP A 1 149 ? 13.734 3.137 -25.524 1.00 98.81 149 TRP A N 1
ATOM 1141 C CA . TRP A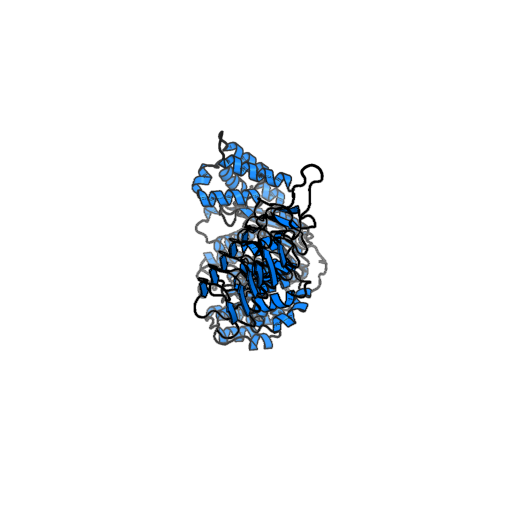 1 149 ? 14.105 1.758 -25.199 1.00 98.81 149 TRP A CA 1
ATOM 1142 C C . TRP A 1 149 ? 13.904 0.853 -26.408 1.00 98.81 149 TRP A C 1
ATOM 1144 O O . TRP A 1 149 ? 12.800 0.722 -26.931 1.00 98.81 149 TRP A O 1
ATOM 1154 N N . VAL A 1 150 ? 14.978 0.202 -26.848 1.00 98.81 150 VAL A N 1
ATOM 1155 C CA . VAL A 1 150 ? 14.953 -0.744 -27.964 1.00 98.81 150 VAL A CA 1
ATOM 1156 C C . VAL A 1 150 ? 15.158 -2.162 -27.437 1.00 98.81 150 VAL A C 1
ATOM 1158 O O . VAL A 1 150 ? 16.213 -2.487 -26.882 1.00 98.81 150 VAL A O 1
ATOM 1161 N N . GLY A 1 151 ? 14.133 -2.994 -27.613 1.00 98.62 151 GLY A N 1
ATOM 1162 C CA . GLY A 1 151 ? 1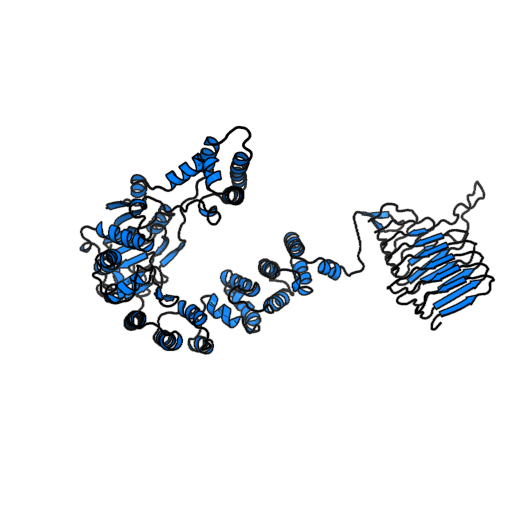4.123 -4.415 -27.279 1.00 98.62 151 GLY A CA 1
ATOM 1163 C C . GLY A 1 151 ? 15.083 -5.236 -28.138 1.00 98.62 151 GLY A C 1
ATOM 1164 O O . GLY A 1 151 ? 15.671 -4.741 -29.089 1.00 98.62 151 GLY A O 1
ATOM 1165 N N . GLU A 1 152 ? 15.263 -6.501 -27.779 1.00 98.56 152 GLU A N 1
ATOM 1166 C CA . GLU A 1 152 ? 16.210 -7.422 -28.425 1.00 98.56 152 GLU A CA 1
ATOM 1167 C C . GLU A 1 152 ? 15.910 -7.641 -29.917 1.00 98.56 152 GLU A C 1
ATOM 1169 O O . GLU A 1 152 ? 14.746 -7.677 -30.309 1.00 98.56 152 GLU A O 1
ATOM 1174 N N . ASP A 1 153 ? 16.947 -7.829 -30.740 1.00 98.56 153 ASP A N 1
ATOM 1175 C CA . ASP A 1 153 ? 16.849 -8.205 -32.163 1.00 98.56 153 ASP A CA 1
ATOM 1176 C C . ASP A 1 153 ? 16.000 -7.253 -33.030 1.00 98.56 153 ASP A C 1
ATOM 1178 O O . ASP A 1 153 ? 15.406 -7.651 -34.035 1.00 98.56 153 ASP A O 1
ATOM 1182 N N . VAL A 1 154 ? 15.914 -5.975 -32.658 1.00 98.81 154 VAL A N 1
ATOM 1183 C CA . VAL A 1 154 ? 15.211 -4.970 -33.464 1.00 98.81 154 VAL A CA 1
ATOM 1184 C C . VAL A 1 154 ? 16.022 -4.603 -34.704 1.00 98.81 154 VAL A C 1
ATOM 1186 O O . VAL A 1 154 ? 17.235 -4.381 -34.643 1.00 98.81 154 VAL A O 1
ATOM 1189 N N . TYR A 1 155 ? 15.323 -4.462 -35.830 1.00 98.75 155 TYR A N 1
ATOM 1190 C CA . TYR A 1 155 ? 15.886 -3.985 -37.086 1.00 98.75 155 TYR A CA 1
ATOM 1191 C C . TYR A 1 155 ? 15.292 -2.630 -37.484 1.00 98.75 155 TYR A C 1
ATOM 1193 O O . TYR A 1 155 ? 14.082 -2.503 -37.675 1.00 98.75 155 TYR A O 1
ATOM 1201 N N . PHE A 1 156 ? 16.149 -1.632 -37.687 1.00 98.75 156 PHE A N 1
ATOM 1202 C CA . PHE A 1 156 ? 15.790 -0.340 -38.266 1.00 98.75 156 PHE A CA 1
ATOM 1203 C C . PHE A 1 156 ? 16.242 -0.276 -39.725 1.00 98.75 156 PHE A C 1
ATOM 1205 O O . PHE A 1 156 ? 17.429 -0.424 -40.024 1.00 98.75 156 PHE A O 1
ATOM 1212 N N . SER A 1 157 ? 15.290 -0.041 -40.630 1.00 98.06 157 SER A N 1
ATOM 1213 C CA . SER A 1 157 ? 15.554 0.202 -42.050 1.00 98.06 157 SER A CA 1
ATOM 1214 C C . SER A 1 157 ? 15.738 1.693 -42.342 1.00 98.06 157 SER A C 1
ATOM 1216 O O . SER A 1 157 ? 15.371 2.553 -41.543 1.00 98.06 157 SER A O 1
ATOM 1218 N N . LYS A 1 158 ? 16.247 2.005 -43.534 1.00 97.56 158 LYS A N 1
ATOM 1219 C CA . LYS A 1 158 ? 16.446 3.372 -44.014 1.00 97.56 158 LYS A CA 1
ATOM 1220 C C . LYS A 1 158 ? 15.158 4.193 -43.935 1.00 97.56 158 LYS A C 1
ATOM 1222 O O . LYS A 1 158 ? 14.100 3.747 -44.389 1.00 97.56 158 LYS A O 1
ATOM 1227 N N . GLY A 1 159 ? 15.244 5.410 -43.402 1.00 97.44 159 GLY A N 1
ATOM 1228 C CA . GLY A 1 159 ? 14.088 6.286 -43.196 1.00 97.44 159 GLY A CA 1
ATOM 1229 C C . GLY A 1 159 ? 13.259 5.967 -41.947 1.00 97.44 159 GLY A C 1
ATOM 1230 O O . GLY A 1 159 ? 12.233 6.616 -41.723 1.00 97.44 159 GLY A O 1
ATOM 1231 N N . ALA A 1 160 ? 13.657 4.979 -41.139 1.00 98.50 160 ALA A N 1
ATOM 1232 C CA . ALA A 1 160 ? 13.028 4.738 -39.849 1.00 98.50 160 ALA A CA 1
ATOM 1233 C C . ALA A 1 160 ? 13.231 5.941 -38.923 1.00 98.50 160 ALA A C 1
ATOM 1235 O O . ALA A 1 160 ? 14.335 6.474 -38.807 1.00 98.50 160 ALA A O 1
ATOM 1236 N N . ALA A 1 161 ? 12.165 6.341 -38.234 1.00 98.50 161 ALA A N 1
ATOM 1237 C CA . ALA A 1 161 ? 12.261 7.343 -37.184 1.00 98.50 161 ALA A CA 1
ATOM 1238 C C . ALA A 1 161 ? 11.399 6.958 -35.981 1.00 98.50 161 ALA A C 1
ATOM 1240 O O . ALA A 1 161 ? 10.278 6.495 -36.178 1.00 98.50 161 ALA A O 1
ATOM 1241 N N . ILE A 1 162 ? 11.902 7.155 -34.765 1.00 98.62 162 ILE A N 1
ATOM 1242 C CA . ILE A 1 162 ? 11.184 6.931 -33.504 1.00 98.62 162 ILE A CA 1
ATOM 1243 C C . ILE A 1 162 ? 11.296 8.193 -32.656 1.00 98.62 162 ILE A C 1
ATOM 1245 O O . ILE A 1 162 ? 12.408 8.645 -32.387 1.00 98.62 162 ILE A O 1
ATOM 1249 N N . SER A 1 163 ? 10.158 8.749 -32.248 1.00 98.56 163 SER A N 1
ATOM 1250 C CA . SER A 1 163 ? 10.104 9.891 -31.332 1.00 98.56 163 SER A CA 1
ATOM 1251 C C . SER A 1 163 ? 10.466 9.526 -29.893 1.00 98.56 163 SER A C 1
ATOM 1253 O O . SER A 1 163 ? 10.526 8.357 -29.513 1.00 98.56 163 SER A O 1
ATOM 1255 N N . ASP A 1 164 ? 10.674 10.566 -29.093 1.00 98.69 164 ASP A N 1
ATOM 1256 C CA . ASP A 1 164 ? 11.088 10.492 -27.696 1.00 98.69 164 ASP A CA 1
ATOM 1257 C C . ASP A 1 164 ? 10.162 9.621 -26.820 1.00 98.69 164 ASP A C 1
ATOM 1259 O O . ASP A 1 164 ? 9.001 9.360 -27.160 1.00 98.69 164 ASP A O 1
ATOM 1263 N N . GLU A 1 165 ? 10.682 9.170 -25.673 1.00 98.44 165 GLU A N 1
ATOM 1264 C CA . GLU A 1 165 ? 9.930 8.441 -24.630 1.00 98.44 165 GLU A CA 1
ATOM 1265 C C . GLU A 1 165 ? 9.258 7.143 -25.118 1.00 98.44 165 GLU A C 1
ATOM 1267 O O . GLU A 1 165 ? 8.275 6.669 -24.545 1.00 98.44 165 GLU A O 1
ATOM 1272 N N . SER A 1 166 ? 9.755 6.567 -26.211 1.00 98.75 166 SER A N 1
ATOM 1273 C CA . SER A 1 166 ? 9.106 5.443 -26.887 1.00 98.75 166 SER A CA 1
ATOM 1274 C C . SER A 1 166 ? 9.830 4.119 -26.657 1.00 98.75 166 SER A C 1
ATOM 1276 O O . SER A 1 166 ? 11.022 4.068 -26.351 1.00 98.75 166 SER A O 1
ATOM 1278 N N . VAL A 1 167 ? 9.098 3.021 -26.836 1.00 98.88 167 VAL A N 1
ATOM 1279 C CA . VAL A 1 167 ? 9.619 1.655 -26.742 1.00 98.88 167 VAL A CA 1
ATOM 1280 C C . VAL A 1 167 ? 9.477 0.963 -28.092 1.00 98.88 167 VAL A C 1
ATOM 1282 O O . VAL A 1 167 ? 8.395 0.928 -28.677 1.00 98.88 167 VAL A O 1
ATOM 1285 N N . VAL A 1 168 ? 10.557 0.364 -28.583 1.00 98.81 168 VAL A N 1
ATOM 1286 C CA . VAL A 1 168 ? 10.537 -0.528 -29.744 1.00 98.81 168 VAL A CA 1
ATOM 1287 C C . VAL A 1 168 ? 10.609 -1.957 -29.231 1.00 98.81 168 VAL A C 1
ATOM 1289 O O . VAL A 1 168 ? 11.620 -2.363 -28.665 1.00 98.81 168 VAL A O 1
ATOM 1292 N N . ALA A 1 169 ? 9.522 -2.711 -29.377 1.00 98.56 169 ALA A N 1
ATOM 1293 C CA . ALA A 1 169 ? 9.428 -4.067 -28.849 1.00 98.56 169 ALA A CA 1
ATOM 1294 C C . ALA A 1 169 ? 10.432 -5.014 -29.525 1.00 98.56 169 ALA A C 1
ATOM 1296 O O . ALA A 1 169 ? 10.799 -4.820 -30.685 1.00 98.56 169 ALA A O 1
ATOM 1297 N N . SER A 1 170 ? 10.843 -6.063 -28.809 1.00 98.56 170 SER A N 1
ATOM 1298 C CA . SER A 1 170 ? 11.790 -7.052 -29.328 1.00 98.56 170 SER A CA 1
ATOM 1299 C C . SER A 1 170 ? 11.342 -7.630 -30.675 1.00 98.56 170 SER A C 1
ATOM 1301 O O . SER A 1 170 ? 10.154 -7.883 -30.892 1.00 98.56 170 SER A O 1
ATOM 1303 N N . ARG A 1 171 ? 12.308 -7.858 -31.571 1.00 98.44 171 ARG A N 1
ATOM 1304 C CA . ARG A 1 171 ? 12.140 -8.394 -32.933 1.00 98.44 171 ARG A CA 1
ATOM 1305 C C . ARG A 1 171 ? 11.266 -7.542 -33.856 1.00 98.44 171 ARG A C 1
ATOM 1307 O O . ARG A 1 171 ? 10.833 -8.016 -34.906 1.00 98.44 171 ARG A O 1
ATOM 1314 N N . ALA A 1 172 ? 10.999 -6.286 -33.496 1.00 98.69 172 ALA A N 1
ATOM 1315 C CA . ALA A 1 172 ? 10.311 -5.364 -34.387 1.00 98.69 172 ALA A CA 1
ATOM 1316 C C . ALA A 1 172 ? 11.192 -4.980 -35.584 1.00 98.69 172 ALA A C 1
ATOM 1318 O O . ALA A 1 172 ? 12.413 -4.843 -35.479 1.00 98.69 172 ALA A O 1
ATOM 1319 N N . VAL A 1 173 ? 10.541 -4.750 -36.723 1.00 98.69 173 VAL A N 1
ATOM 1320 C CA . VAL A 1 173 ? 11.184 -4.298 -37.958 1.00 98.69 173 VAL A CA 1
ATOM 1321 C C . VAL A 1 173 ? 10.593 -2.946 -38.339 1.00 98.69 173 VAL A C 1
ATOM 1323 O O . VAL A 1 173 ? 9.467 -2.838 -38.835 1.00 98.69 173 VAL A O 1
ATOM 1326 N N . VAL A 1 174 ? 11.359 -1.898 -38.060 1.00 98.62 174 VAL A N 1
ATOM 1327 C CA . VAL A 1 174 ? 10.952 -0.500 -38.191 1.00 98.62 174 VAL A CA 1
ATOM 1328 C C . VAL A 1 174 ? 11.321 -0.010 -39.588 1.00 98.62 174 VAL A C 1
ATOM 1330 O O . VAL A 1 174 ? 12.493 0.180 -39.908 1.00 98.62 174 VAL A O 1
ATOM 1333 N N . THR A 1 175 ? 10.312 0.180 -40.438 1.00 97.69 175 THR A N 1
ATOM 1334 C CA . THR A 1 175 ? 10.479 0.576 -41.852 1.00 97.69 175 THR A CA 1
ATOM 1335 C C . THR A 1 175 ? 9.931 1.968 -42.167 1.00 97.69 175 THR A C 1
ATOM 1337 O O . THR A 1 175 ? 9.917 2.379 -43.326 1.00 97.69 175 THR A O 1
ATOM 1340 N N . SER A 1 176 ? 9.433 2.684 -41.159 1.00 96.25 176 SER A N 1
ATOM 1341 C CA . SER A 1 176 ? 8.737 3.964 -41.307 1.00 96.25 176 SER A CA 1
ATOM 1342 C C . SER A 1 176 ? 8.993 4.891 -40.120 1.00 96.25 176 SER A C 1
ATOM 1344 O O . SER A 1 176 ? 9.559 4.486 -39.104 1.00 96.25 176 SER A O 1
ATOM 1346 N N . SER A 1 177 ? 8.563 6.144 -40.252 1.00 97.56 177 SER A N 1
ATOM 1347 C CA . SER A 1 177 ? 8.661 7.158 -39.203 1.00 97.56 177 SER A CA 1
ATOM 1348 C C . SER A 1 177 ? 7.446 7.136 -38.270 1.00 97.56 177 SER A C 1
ATOM 1350 O O . SER A 1 177 ? 6.309 7.243 -38.726 1.00 97.56 177 SER A O 1
ATOM 1352 N N . PHE A 1 178 ? 7.694 7.082 -36.966 1.00 98.06 178 PHE A N 1
ATOM 1353 C CA . PHE A 1 178 ? 6.711 7.168 -35.889 1.00 98.06 178 PHE A CA 1
ATOM 1354 C C . PHE A 1 178 ? 6.944 8.466 -35.119 1.00 98.06 178 PHE A C 1
ATOM 1356 O O . PHE A 1 178 ? 7.872 8.566 -34.323 1.00 98.06 178 PHE A O 1
ATOM 1363 N N . LYS A 1 179 ? 6.121 9.481 -35.415 1.00 96.44 179 LYS A N 1
ATOM 1364 C CA . LYS A 1 179 ? 6.318 10.857 -34.927 1.00 96.44 179 LYS A CA 1
ATOM 1365 C C . LYS A 1 179 ? 5.689 11.139 -33.560 1.00 96.44 179 LYS A C 1
ATOM 1367 O O . LYS A 1 179 ? 6.030 12.144 -32.942 1.00 96.44 179 LYS A O 1
ATOM 1372 N N . SER A 1 180 ? 4.787 10.288 -33.082 1.00 97.00 180 SER A N 1
ATOM 1373 C CA . SER A 1 180 ? 4.181 10.435 -31.756 1.00 97.00 180 SER A CA 1
ATOM 1374 C C . SER A 1 180 ? 5.143 9.923 -30.678 1.00 97.00 180 SER A C 1
ATOM 1376 O O . SER A 1 180 ? 5.601 8.788 -30.816 1.00 97.00 180 SER A O 1
ATOM 1378 N N . PRO A 1 181 ? 5.456 10.713 -29.634 1.00 98.25 181 PRO A N 1
ATOM 1379 C CA . PRO A 1 181 ? 6.224 10.233 -28.487 1.00 98.25 181 PRO A CA 1
ATOM 1380 C C . PRO A 1 181 ? 5.361 9.336 -27.586 1.00 98.25 181 PRO A C 1
ATOM 1382 O O . PRO A 1 181 ? 4.147 9.230 -27.789 1.00 98.25 181 PRO A O 1
ATOM 1385 N N . ASN A 1 182 ? 5.968 8.727 -26.562 1.00 98.56 182 ASN A N 1
ATOM 1386 C CA . ASN A 1 182 ? 5.258 7.945 -25.537 1.00 98.56 182 ASN A CA 1
ATOM 1387 C C . ASN A 1 182 ? 4.467 6.752 -26.107 1.00 98.56 182 ASN A C 1
ATOM 1389 O O . ASN A 1 182 ? 3.353 6.447 -25.656 1.00 98.56 182 ASN A O 1
ATOM 1393 N N . VAL A 1 183 ? 5.025 6.080 -27.119 1.00 98.62 183 VAL A N 1
ATOM 1394 C CA . VAL A 1 183 ? 4.391 4.933 -27.783 1.00 98.62 183 VAL A CA 1
ATOM 1395 C C . VAL A 1 183 ? 5.213 3.657 -27.662 1.00 98.62 183 VAL A C 1
ATOM 1397 O O . VAL A 1 183 ? 6.435 3.690 -27.554 1.00 98.62 183 VAL A O 1
ATOM 1400 N N . ILE A 1 184 ? 4.535 2.512 -27.750 1.00 98.81 184 ILE A N 1
ATOM 1401 C CA . ILE A 1 184 ? 5.175 1.228 -28.048 1.00 98.81 184 ILE A CA 1
ATOM 1402 C C . ILE A 1 184 ? 4.942 0.920 -29.520 1.00 98.81 184 ILE A C 1
ATOM 1404 O O . ILE A 1 184 ? 3.789 0.871 -29.962 1.00 98.81 184 ILE A O 1
ATOM 1408 N N . VAL A 1 185 ? 6.016 0.661 -30.263 1.00 98.69 185 VAL A N 1
ATOM 1409 C CA . VAL A 1 185 ? 5.947 0.114 -31.621 1.00 98.69 185 VAL A CA 1
ATOM 1410 C C . VAL A 1 185 ? 6.401 -1.342 -31.636 1.00 98.69 185 VAL A C 1
ATOM 1412 O O . VAL A 1 185 ? 7.386 -1.703 -30.994 1.00 98.69 185 VAL A O 1
ATOM 1415 N N . ALA A 1 186 ? 5.678 -2.196 -32.356 1.00 98.50 186 ALA A N 1
ATOM 1416 C CA . ALA A 1 186 ? 5.954 -3.630 -32.416 1.00 98.50 186 ALA A CA 1
ATOM 1417 C C . ALA A 1 186 ? 5.537 -4.241 -33.760 1.00 98.50 186 ALA A C 1
ATOM 1419 O O . ALA A 1 186 ? 4.694 -3.684 -34.466 1.00 98.50 186 ALA A O 1
ATOM 1420 N N . GLY A 1 187 ? 6.096 -5.411 -34.084 1.00 97.81 187 GLY A N 1
ATOM 1421 C CA . GLY A 1 187 ? 5.727 -6.216 -35.253 1.00 97.81 187 GLY A CA 1
ATOM 1422 C C . GLY A 1 187 ? 6.618 -6.025 -36.485 1.00 97.81 187 GLY A C 1
ATOM 1423 O O . GLY A 1 187 ? 7.622 -5.310 -36.458 1.00 97.81 187 GLY A O 1
ATOM 1424 N N . PHE A 1 188 ? 6.232 -6.693 -37.574 1.00 95.94 188 PHE A N 1
ATOM 1425 C CA . PHE A 1 188 ? 6.887 -6.643 -38.882 1.00 95.94 188 PHE A CA 1
ATOM 1426 C C . PHE A 1 188 ? 5.829 -6.564 -40.004 1.00 95.94 188 PHE A C 1
ATOM 1428 O O . PHE A 1 188 ? 5.144 -7.558 -40.248 1.00 95.94 188 PHE A O 1
ATOM 1435 N N . PRO A 1 189 ? 5.668 -5.410 -40.685 1.00 96.94 189 PRO A N 1
ATOM 1436 C CA . PRO A 1 189 ? 6.274 -4.118 -40.353 1.00 96.94 189 PRO A CA 1
ATOM 1437 C C . PRO A 1 189 ? 5.767 -3.587 -39.004 1.00 96.94 189 PRO A C 1
ATOM 1439 O O . PRO A 1 189 ? 4.631 -3.864 -38.609 1.00 96.94 189 PRO A O 1
ATOM 1442 N N . ALA A 1 190 ? 6.611 -2.829 -38.301 1.00 98.38 190 ALA A N 1
ATOM 1443 C CA . ALA A 1 190 ? 6.257 -2.260 -37.007 1.00 98.38 190 ALA A CA 1
ATOM 1444 C C . ALA A 1 190 ? 5.037 -1.329 -37.112 1.00 98.38 190 ALA A C 1
ATOM 1446 O O . ALA A 1 190 ? 4.862 -0.614 -38.100 1.00 98.38 190 ALA A O 1
ATOM 1447 N N . LYS A 1 191 ? 4.196 -1.324 -36.078 1.00 98.50 191 LYS A N 1
ATOM 1448 C CA . LYS A 1 191 ? 3.063 -0.404 -35.906 1.00 98.50 191 LYS A CA 1
ATOM 1449 C C . LYS A 1 191 ? 2.993 0.050 -34.453 1.00 98.50 191 LYS A C 1
ATOM 1451 O O . LYS A 1 191 ? 3.502 -0.644 -33.576 1.00 98.50 191 LYS A O 1
ATOM 1456 N N . ILE A 1 192 ? 2.342 1.184 -34.193 1.00 98.56 192 ILE A N 1
ATOM 1457 C CA . ILE A 1 192 ? 2.013 1.596 -32.822 1.00 98.56 192 ILE A CA 1
ATOM 1458 C C . ILE A 1 192 ? 1.005 0.592 -32.253 1.00 98.56 192 ILE A C 1
ATOM 1460 O O . ILE A 1 192 ? -0.061 0.398 -32.833 1.00 98.56 192 ILE A O 1
ATOM 1464 N N . VAL A 1 193 ? 1.348 -0.040 -31.131 1.00 98.50 193 VAL A N 1
ATOM 1465 C CA . VAL A 1 193 ? 0.492 -1.012 -30.424 1.00 98.50 193 VAL A CA 1
ATOM 1466 C C . VAL A 1 193 ? -0.006 -0.494 -29.075 1.00 98.50 193 VAL A C 1
ATOM 1468 O O . VAL A 1 193 ? -0.948 -1.043 -28.510 1.00 98.50 193 VAL A O 1
ATOM 1471 N N . LYS A 1 194 ? 0.616 0.564 -28.546 1.00 98.38 194 LYS A N 1
ATOM 1472 C CA . LYS A 1 194 ? 0.239 1.198 -27.278 1.00 98.38 194 LYS A CA 1
ATOM 1473 C C . LYS A 1 194 ? 0.659 2.667 -27.300 1.00 98.38 194 LYS A C 1
ATOM 1475 O O . LYS A 1 194 ? 1.725 2.989 -27.818 1.00 98.38 194 LYS A O 1
ATOM 1480 N N . THR A 1 195 ? -0.153 3.531 -26.708 1.00 98.31 195 THR A N 1
ATOM 1481 C CA . THR A 1 195 ? 0.119 4.963 -26.511 1.00 98.31 195 THR A CA 1
ATOM 1482 C C . THR A 1 195 ? 0.022 5.314 -25.027 1.00 98.31 195 THR A C 1
ATOM 1484 O O . THR A 1 195 ? -0.562 4.552 -24.255 1.00 98.31 195 THR A O 1
ATOM 1487 N N . GLY A 1 196 ? 0.555 6.474 -24.634 1.00 97.25 196 GLY A N 1
ATOM 1488 C CA . GLY A 1 196 ? 0.454 6.973 -23.258 1.00 97.25 196 GLY A CA 1
ATOM 1489 C C . GLY A 1 196 ? 1.329 6.193 -22.279 1.00 97.25 196 GLY A C 1
ATOM 1490 O O . GLY A 1 196 ? 0.910 5.936 -21.154 1.00 97.25 196 GLY A O 1
ATOM 1491 N N . ILE A 1 197 ? 2.514 5.767 -22.726 1.00 97.44 197 ILE A N 1
ATOM 1492 C CA . ILE A 1 197 ? 3.475 5.051 -21.884 1.00 97.44 197 ILE A CA 1
ATOM 1493 C C . ILE A 1 197 ? 4.681 5.919 -21.532 1.00 97.44 197 ILE A C 1
ATOM 1495 O O . ILE A 1 197 ? 4.976 6.919 -22.179 1.00 97.44 197 ILE A O 1
ATOM 1499 N N . SER A 1 198 ? 5.403 5.491 -20.510 1.00 95.62 198 SER A N 1
ATOM 1500 C CA . SER A 1 198 ? 6.803 5.836 -20.281 1.00 95.62 198 SER A CA 1
ATOM 1501 C C . SER A 1 198 ? 7.507 4.554 -19.828 1.00 95.62 198 SER A C 1
ATOM 1503 O O . SER A 1 198 ? 6.846 3.551 -19.530 1.00 95.62 198 SER A O 1
ATOM 1505 N N . TRP A 1 199 ? 8.832 4.552 -19.818 1.00 96.88 199 TRP A N 1
ATOM 1506 C CA . TRP A 1 199 ? 9.634 3.410 -19.401 1.00 96.88 199 TRP A CA 1
ATOM 1507 C C . TRP A 1 199 ? 10.772 3.869 -18.489 1.00 96.88 199 TRP A C 1
ATOM 1509 O O . TRP A 1 199 ? 11.223 5.009 -18.548 1.00 96.88 199 TRP A O 1
ATOM 1519 N N . ASP A 1 200 ? 11.236 2.965 -17.631 1.00 95.69 200 ASP A N 1
ATOM 1520 C CA . ASP A 1 200 ? 12.322 3.221 -16.688 1.00 95.69 200 ASP A CA 1
ATOM 1521 C C . ASP A 1 200 ? 13.323 2.061 -16.741 1.00 95.69 200 ASP A C 1
ATOM 1523 O O . ASP A 1 200 ? 12.981 0.935 -17.104 1.00 95.69 200 ASP A O 1
ATOM 1527 N N . ARG A 1 201 ? 14.583 2.342 -16.404 1.00 94.12 201 ARG A N 1
ATOM 1528 C CA . ARG A 1 201 ? 15.666 1.348 -16.398 1.00 94.12 201 ARG A CA 1
ATOM 1529 C C . ARG A 1 201 ? 15.602 0.418 -15.189 1.00 94.12 201 ARG A C 1
ATOM 1531 O O . ARG A 1 201 ? 16.172 -0.670 -15.241 1.00 94.12 201 ARG A O 1
ATOM 1538 N N . ARG A 1 202 ? 14.986 0.868 -14.095 1.00 93.38 202 ARG A N 1
ATOM 1539 C CA . ARG A 1 202 ? 14.792 0.075 -12.881 1.00 93.38 202 ARG A CA 1
ATOM 1540 C C . ARG A 1 202 ? 13.854 -1.081 -13.174 1.00 93.38 202 ARG A C 1
ATOM 1542 O O . ARG A 1 202 ? 12.911 -0.959 -13.954 1.00 93.38 202 ARG A O 1
ATOM 1549 N N . MET A 1 203 ? 14.097 -2.209 -12.518 1.00 90.50 203 MET A N 1
ATOM 1550 C CA . MET A 1 203 ? 13.191 -3.351 -12.621 1.00 90.50 203 MET A CA 1
ATOM 1551 C C . MET A 1 203 ? 11.793 -2.952 -12.117 1.00 90.50 203 MET A C 1
ATOM 1553 O O . MET A 1 203 ? 11.714 -2.130 -11.203 1.00 90.50 203 MET A O 1
ATOM 1557 N N . PRO A 1 204 ? 10.690 -3.539 -12.629 1.00 88.81 204 PRO A N 1
ATOM 1558 C CA . PRO A 1 204 ? 9.331 -3.123 -12.260 1.00 88.81 204 PRO A CA 1
ATOM 1559 C C . PRO A 1 204 ? 9.099 -3.037 -10.748 1.00 88.81 204 PRO A C 1
ATOM 1561 O O . PRO A 1 204 ? 8.511 -2.077 -10.255 1.00 88.81 204 PRO A O 1
ATOM 1564 N N . TYR A 1 205 ? 9.633 -4.003 -9.998 1.00 83.69 205 TYR A N 1
ATOM 1565 C CA . TYR A 1 205 ? 9.551 -4.002 -8.544 1.00 83.69 205 TYR A CA 1
ATOM 1566 C C . TYR A 1 205 ? 10.301 -2.826 -7.915 1.00 83.69 205 TYR A C 1
ATOM 1568 O O . TYR A 1 205 ? 9.762 -2.149 -7.052 1.00 83.69 205 TYR A O 1
ATOM 1576 N N . GLU A 1 206 ? 11.539 -2.574 -8.338 1.00 87.00 206 GLU A N 1
ATOM 1577 C CA . GLU A 1 206 ? 12.367 -1.476 -7.830 1.00 87.00 206 GLU A CA 1
ATOM 1578 C C . GLU A 1 206 ? 11.760 -0.112 -8.185 1.00 87.00 206 GLU A C 1
ATOM 1580 O O . GLU A 1 206 ? 11.733 0.797 -7.357 1.00 87.00 206 GLU A O 1
ATOM 1585 N N . TYR A 1 207 ? 11.211 0.022 -9.395 1.00 90.19 207 TYR A N 1
ATOM 1586 C CA . TYR A 1 207 ? 10.491 1.219 -9.811 1.00 90.19 207 TYR A CA 1
ATOM 1587 C C . TYR A 1 207 ? 9.282 1.469 -8.906 1.00 90.19 207 TYR A C 1
ATOM 1589 O O . TYR A 1 207 ? 9.176 2.541 -8.308 1.00 90.19 207 TYR A O 1
ATOM 1597 N N . ASN A 1 208 ? 8.413 0.469 -8.746 1.00 88.56 208 ASN A N 1
ATOM 1598 C CA . ASN A 1 208 ? 7.229 0.577 -7.896 1.00 88.56 208 ASN A CA 1
ATOM 1599 C C . ASN A 1 208 ? 7.601 0.838 -6.430 1.00 88.56 208 ASN A C 1
ATOM 1601 O O . ASN A 1 208 ? 7.005 1.698 -5.791 1.00 88.56 208 ASN A O 1
ATOM 1605 N N . ALA A 1 209 ? 8.633 0.163 -5.925 1.00 85.44 209 ALA A N 1
ATOM 1606 C CA . ALA A 1 209 ? 9.179 0.367 -4.587 1.00 85.44 209 ALA A CA 1
ATOM 1607 C C . ALA A 1 209 ? 9.665 1.809 -4.386 1.00 85.44 209 ALA A C 1
ATOM 1609 O O . ALA A 1 209 ? 9.377 2.434 -3.369 1.00 85.44 209 ALA A O 1
ATOM 1610 N N . SER A 1 210 ? 10.329 2.390 -5.388 1.00 87.12 210 SER A N 1
ATO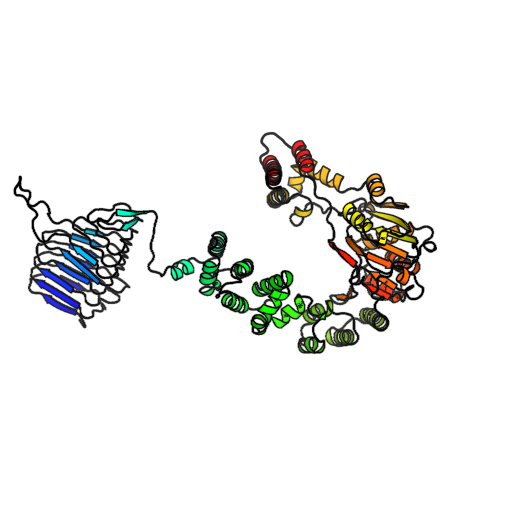M 1611 C CA . SER A 1 210 ? 10.796 3.778 -5.324 1.00 87.12 210 SER A CA 1
ATOM 1612 C C . SER A 1 210 ? 9.665 4.811 -5.267 1.00 87.12 210 SER A C 1
ATOM 1614 O O . SER A 1 210 ? 9.898 5.938 -4.827 1.00 87.12 210 SER A O 1
ATOM 1616 N N . LYS A 1 211 ? 8.464 4.433 -5.722 1.00 89.19 211 LYS A N 1
ATOM 1617 C CA . LYS A 1 211 ? 7.238 5.242 -5.685 1.00 89.19 211 LYS A CA 1
ATOM 1618 C C . LYS A 1 211 ? 6.390 4.975 -4.445 1.00 89.19 211 LYS A C 1
ATOM 1620 O O . LYS A 1 211 ? 5.389 5.654 -4.259 1.00 89.19 211 LYS A O 1
ATOM 1625 N N . LEU A 1 212 ? 6.763 3.989 -3.630 1.00 93.12 212 LEU A N 1
ATOM 1626 C CA . LEU A 1 212 ? 5.977 3.596 -2.478 1.00 93.12 212 LEU A CA 1
ATOM 1627 C C . LEU A 1 212 ? 5.920 4.724 -1.447 1.00 93.12 212 LEU A C 1
ATOM 1629 O O . LEU A 1 212 ? 6.953 5.212 -0.989 1.00 93.12 212 LEU A O 1
ATOM 1633 N N . ASP A 1 213 ? 4.694 5.085 -1.090 1.00 94.50 213 ASP A N 1
ATOM 1634 C CA . ASP A 1 213 ? 4.325 5.961 0.011 1.00 94.50 213 ASP A CA 1
ATOM 1635 C C . ASP A 1 213 ? 2.958 5.519 0.575 1.00 94.50 213 ASP A C 1
ATOM 1637 O O . ASP A 1 213 ? 2.356 4.539 0.119 1.00 94.50 213 ASP A O 1
ATOM 1641 N N . ASN A 1 214 ? 2.448 6.252 1.565 1.00 94.88 214 ASN A N 1
ATOM 1642 C CA . ASN A 1 214 ? 1.149 5.979 2.186 1.00 94.88 214 ASN A CA 1
ATOM 1643 C C . ASN A 1 214 ? -0.025 5.951 1.193 1.00 94.88 214 ASN A C 1
ATOM 1645 O O . ASN A 1 214 ? -0.950 5.156 1.367 1.00 94.88 214 ASN A O 1
ATOM 1649 N N . ASN A 1 215 ? -0.023 6.828 0.187 1.00 95.50 215 ASN A N 1
ATOM 1650 C CA . ASN A 1 215 ? -1.128 6.966 -0.759 1.00 95.50 215 ASN A CA 1
ATOM 1651 C C . ASN A 1 215 ? -1.082 5.859 -1.805 1.00 95.50 215 ASN A C 1
ATOM 1653 O O . ASN A 1 215 ? -2.103 5.230 -2.070 1.00 95.50 215 ASN A O 1
ATOM 1657 N N . TYR A 1 216 ? 0.102 5.576 -2.346 1.00 94.25 216 TYR A N 1
ATOM 1658 C CA . TYR A 1 216 ? 0.287 4.514 -3.321 1.00 94.25 216 TYR A CA 1
ATOM 1659 C C . TYR A 1 216 ? 0.025 3.140 -2.705 1.00 94.25 216 TYR A C 1
ATOM 1661 O O . TYR A 1 216 ? -0.638 2.313 -3.326 1.00 94.25 216 TYR A O 1
ATOM 1669 N N . PHE A 1 217 ? 0.444 2.912 -1.453 1.00 95.62 217 PHE A N 1
ATOM 1670 C CA . PHE A 1 217 ? 0.083 1.693 -0.727 1.00 95.62 217 PHE A CA 1
ATOM 1671 C C . PHE A 1 217 ? -1.441 1.542 -0.630 1.00 95.62 217 PHE A C 1
ATOM 1673 O O . PHE A 1 217 ? -1.976 0.512 -1.025 1.00 95.62 217 PHE A O 1
ATOM 1680 N N . LYS A 1 218 ? -2.160 2.581 -0.176 1.00 95.75 218 LYS A N 1
ATOM 1681 C CA . LYS A 1 218 ? -3.632 2.559 -0.091 1.00 95.75 218 LYS A CA 1
ATOM 1682 C C . LYS A 1 218 ? -4.298 2.347 -1.448 1.00 95.75 218 LYS A C 1
ATOM 1684 O O . LYS A 1 218 ? -5.245 1.580 -1.533 1.00 95.75 218 LYS A O 1
ATOM 1689 N N . GLN A 1 219 ? -3.793 2.987 -2.499 1.00 95.56 219 GLN A N 1
ATOM 1690 C CA . GLN A 1 219 ? -4.304 2.800 -3.853 1.00 95.56 219 GLN A CA 1
ATOM 1691 C C . GLN A 1 219 ? -4.149 1.346 -4.311 1.00 95.56 219 GLN A C 1
ATOM 1693 O O . GLN A 1 219 ? -5.099 0.774 -4.829 1.00 95.56 219 GLN A O 1
ATOM 1698 N N . LEU A 1 220 ? -2.987 0.723 -4.083 1.00 94.62 220 LEU A N 1
ATOM 1699 C CA . LEU A 1 220 ? -2.780 -0.690 -4.410 1.00 94.62 220 LEU A CA 1
ATOM 1700 C C . LEU A 1 220 ? -3.741 -1.602 -3.641 1.00 94.62 220 LEU A C 1
ATOM 1702 O O . LEU A 1 220 ? -4.206 -2.589 -4.202 1.00 94.62 220 LEU A O 1
ATOM 1706 N N . ILE A 1 221 ? -4.057 -1.275 -2.387 1.00 95.81 221 ILE A N 1
ATOM 1707 C CA . ILE A 1 221 ? -5.077 -1.996 -1.618 1.00 95.81 221 ILE A CA 1
ATOM 1708 C C . ILE A 1 221 ? -6.458 -1.852 -2.272 1.00 95.81 221 ILE A C 1
ATOM 1710 O O . ILE A 1 221 ? -7.119 -2.863 -2.483 1.00 95.81 221 ILE A O 1
ATOM 1714 N N . SER A 1 222 ? -6.865 -0.634 -2.642 1.00 94.75 222 SER A N 1
ATOM 1715 C CA . SER A 1 222 ? -8.148 -0.374 -3.316 1.00 94.75 222 SER A CA 1
ATOM 1716 C C . SER A 1 222 ? -8.261 -1.010 -4.706 1.00 94.75 222 SER A C 1
ATOM 1718 O O . SER A 1 222 ? -9.362 -1.310 -5.150 1.00 94.75 222 SER A O 1
ATOM 1720 N N . ASP A 1 223 ? -7.133 -1.218 -5.387 1.00 94.62 223 ASP A N 1
ATOM 1721 C CA . ASP A 1 223 ? -7.046 -1.872 -6.698 1.00 94.62 223 ASP A CA 1
ATOM 1722 C C . ASP A 1 223 ? -6.979 -3.417 -6.600 1.00 94.62 223 ASP A C 1
ATOM 1724 O O . ASP A 1 223 ? -6.559 -4.069 -7.560 1.00 94.62 223 ASP A O 1
ATOM 1728 N N . ASP A 1 224 ? -7.299 -4.010 -5.442 1.00 93.88 224 ASP A N 1
ATOM 1729 C CA . ASP A 1 224 ? -7.192 -5.452 -5.154 1.00 93.88 224 ASP A CA 1
ATOM 1730 C C . ASP A 1 224 ? -5.771 -6.033 -5.331 1.00 93.88 224 ASP A C 1
ATOM 1732 O O . ASP A 1 224 ? -5.569 -7.218 -5.607 1.00 93.88 224 ASP A O 1
ATOM 1736 N N . LYS A 1 225 ? -4.732 -5.210 -5.141 1.00 94.50 225 LYS A N 1
ATOM 1737 C CA . LYS A 1 225 ? -3.309 -5.591 -5.264 1.00 94.50 225 LYS A CA 1
ATOM 1738 C C . LYS A 1 225 ? -2.610 -5.660 -3.910 1.00 94.50 225 LYS A C 1
ATOM 1740 O O . LYS A 1 225 ? -1.449 -5.263 -3.784 1.00 94.50 225 LYS A O 1
ATOM 1745 N N . ALA A 1 226 ? -3.289 -6.198 -2.896 1.00 94.00 226 ALA A N 1
ATOM 1746 C CA . ALA A 1 226 ? -2.753 -6.266 -1.540 1.00 94.00 226 ALA A CA 1
ATOM 1747 C C . ALA A 1 226 ? -1.401 -6.987 -1.474 1.00 94.00 226 ALA A C 1
ATOM 1749 O O . ALA A 1 226 ? -0.448 -6.425 -0.942 1.00 94.00 226 ALA A O 1
ATOM 1750 N N . LEU A 1 227 ? -1.268 -8.167 -2.090 1.00 93.62 227 LEU A N 1
ATOM 1751 C CA . LEU A 1 227 ? -0.008 -8.920 -2.076 1.00 93.62 227 LEU A CA 1
ATOM 1752 C C . LEU A 1 227 ? 1.176 -8.067 -2.564 1.00 93.62 227 LEU A C 1
ATOM 1754 O O . LEU A 1 227 ? 2.174 -7.947 -1.861 1.00 93.62 227 LEU A O 1
ATOM 1758 N N . LEU A 1 228 ? 1.019 -7.383 -3.704 1.00 92.81 228 LEU A N 1
ATOM 1759 C CA . LEU A 1 228 ? 2.039 -6.483 -4.244 1.00 92.81 228 LEU A CA 1
ATOM 1760 C C . LEU A 1 228 ? 2.333 -5.312 -3.295 1.00 92.81 228 LEU A C 1
ATOM 1762 O O . LEU A 1 228 ? 3.495 -4.963 -3.111 1.00 92.81 228 LEU A O 1
ATOM 1766 N N . ALA A 1 229 ? 1.313 -4.705 -2.681 1.00 94.25 229 ALA A N 1
ATOM 1767 C CA . ALA A 1 229 ? 1.506 -3.612 -1.727 1.00 94.25 229 ALA A CA 1
ATOM 1768 C C . ALA A 1 229 ? 2.403 -4.041 -0.553 1.00 94.25 229 ALA A C 1
ATOM 1770 O O . ALA A 1 229 ? 3.366 -3.347 -0.217 1.00 94.25 229 ALA A O 1
ATOM 1771 N N . PHE A 1 230 ? 2.128 -5.214 0.024 1.00 93.75 230 PHE A N 1
ATOM 1772 C CA . PHE A 1 230 ? 2.899 -5.764 1.139 1.00 93.75 230 PHE A CA 1
ATOM 1773 C C . PHE A 1 230 ? 4.300 -6.217 0.729 1.00 93.75 230 PHE A C 1
ATOM 1775 O O . PHE A 1 230 ? 5.248 -5.979 1.473 1.00 93.75 230 PHE A O 1
ATOM 1782 N N . GLU A 1 231 ? 4.468 -6.798 -0.460 1.00 92.06 231 GLU A N 1
ATOM 1783 C CA . GLU A 1 231 ? 5.796 -7.080 -1.004 1.00 92.06 231 GLU A CA 1
ATOM 1784 C C . GLU A 1 231 ? 6.618 -5.787 -1.118 1.00 92.06 231 GLU A C 1
ATOM 1786 O O . GLU A 1 231 ? 7.734 -5.699 -0.594 1.00 92.06 231 GLU A O 1
ATOM 1791 N N . LEU A 1 232 ? 6.089 -4.757 -1.788 1.00 92.00 232 LEU A N 1
ATOM 1792 C CA . LEU A 1 232 ? 6.797 -3.484 -1.970 1.00 92.00 232 LEU A CA 1
ATOM 1793 C C . LEU A 1 232 ? 7.184 -2.863 -0.625 1.00 92.00 232 LEU A C 1
ATOM 1795 O O . LEU A 1 232 ? 8.319 -2.396 -0.477 1.00 92.00 232 LEU A O 1
ATOM 1799 N N . TRP A 1 233 ? 6.268 -2.914 0.346 1.00 92.06 233 TRP A N 1
ATOM 1800 C CA . TRP A 1 233 ? 6.501 -2.447 1.707 1.00 92.06 233 TRP A CA 1
ATOM 1801 C C . TRP A 1 233 ? 7.605 -3.224 2.419 1.00 92.06 233 TRP A C 1
ATOM 1803 O O . TRP A 1 233 ? 8.496 -2.598 2.972 1.00 92.06 233 TRP A O 1
ATOM 1813 N N . LEU A 1 234 ? 7.646 -4.557 2.334 1.00 89.38 234 LEU A N 1
ATOM 1814 C CA . LEU A 1 234 ? 8.703 -5.360 2.970 1.00 89.38 234 LEU A CA 1
ATOM 1815 C C . LEU A 1 234 ? 10.124 -4.982 2.528 1.00 89.38 234 LEU A C 1
ATOM 1817 O O . LEU A 1 234 ? 11.077 -5.238 3.259 1.00 89.38 234 LEU A O 1
ATOM 1821 N N . LYS A 1 235 ? 10.289 -4.396 1.336 1.00 85.50 235 LYS A N 1
ATOM 1822 C CA . LYS A 1 235 ? 11.602 -3.927 0.865 1.00 85.50 235 LYS A CA 1
ATOM 1823 C C . LYS A 1 235 ? 11.916 -2.474 1.238 1.00 85.50 235 LYS A C 1
ATOM 1825 O O . LYS A 1 235 ? 13.055 -2.070 1.040 1.00 85.50 235 LYS A O 1
ATOM 1830 N N . ASN A 1 236 ? 10.930 -1.697 1.696 1.00 85.94 236 ASN A N 1
ATOM 1831 C CA . ASN A 1 236 ? 11.049 -0.271 2.042 1.00 85.94 236 ASN A CA 1
ATOM 1832 C C . ASN A 1 236 ? 10.070 0.057 3.183 1.00 85.94 236 ASN A C 1
ATOM 1834 O O . ASN A 1 236 ? 9.149 0.869 3.017 1.00 85.94 236 ASN A O 1
ATOM 1838 N N . SER A 1 237 ? 10.197 -0.658 4.302 1.00 83.56 237 SER A N 1
ATOM 1839 C CA . SER A 1 237 ? 9.195 -0.664 5.372 1.00 83.56 237 SER A CA 1
ATOM 1840 C C . SER A 1 237 ? 9.024 0.715 6.009 1.00 83.56 237 SER A C 1
ATOM 1842 O O . SER A 1 237 ? 7.924 1.082 6.418 1.00 83.56 237 SER A O 1
ATOM 1844 N N . GLU A 1 238 ? 10.077 1.529 5.973 1.00 84.88 238 GLU A N 1
ATOM 1845 C CA . GLU A 1 238 ? 10.133 2.898 6.475 1.00 84.88 238 GLU A CA 1
ATOM 1846 C C . GLU A 1 238 ? 9.291 3.908 5.678 1.00 84.88 238 GLU A C 1
ATOM 1848 O O . GLU A 1 238 ? 9.009 5.003 6.166 1.00 84.88 238 GLU A O 1
ATOM 1853 N N . ARG A 1 239 ? 8.887 3.576 4.445 1.00 88.00 239 ARG A N 1
ATOM 1854 C CA . ARG A 1 239 ? 8.184 4.516 3.551 1.00 88.00 239 ARG A CA 1
ATOM 1855 C C . ARG A 1 239 ? 6.676 4.573 3.752 1.00 88.00 239 ARG A C 1
ATOM 1857 O O . ARG A 1 239 ? 6.032 5.510 3.278 1.00 88.00 239 ARG A O 1
ATOM 1864 N N . VAL A 1 240 ? 6.106 3.573 4.417 1.00 89.88 240 VAL A N 1
ATOM 1865 C CA . VAL A 1 240 ? 4.668 3.496 4.681 1.00 89.88 240 VAL A CA 1
ATOM 1866 C C . VAL A 1 240 ? 4.459 3.435 6.179 1.00 89.88 240 VAL A C 1
ATOM 1868 O O . VAL A 1 240 ? 5.079 2.635 6.871 1.00 89.88 240 VAL A O 1
ATOM 1871 N N . ASN A 1 241 ? 3.544 4.260 6.676 1.00 88.50 241 ASN A N 1
ATOM 1872 C CA . ASN A 1 241 ? 3.143 4.243 8.067 1.00 88.50 241 ASN A CA 1
ATOM 1873 C C . ASN A 1 241 ? 2.616 2.847 8.422 1.00 88.50 241 ASN A C 1
ATOM 1875 O O . ASN A 1 241 ? 1.607 2.384 7.880 1.00 88.50 241 ASN A O 1
ATOM 1879 N N . SER A 1 242 ? 3.281 2.199 9.367 1.00 81.75 242 SER A N 1
ATOM 1880 C CA . SER A 1 242 ? 2.973 0.855 9.842 1.00 81.75 242 SER A CA 1
ATOM 1881 C C . SER A 1 242 ? 1.544 0.703 10.357 1.00 81.75 242 SER A C 1
ATOM 1883 O O . SER A 1 242 ? 0.989 -0.393 10.288 1.00 81.75 242 SER A O 1
ATOM 1885 N N . LYS A 1 243 ? 0.872 1.788 10.774 1.00 82.75 243 LYS A N 1
ATOM 1886 C CA . LYS A 1 243 ? -0.563 1.779 11.099 1.00 82.75 243 LYS A CA 1
ATOM 1887 C C . LYS A 1 243 ? -1.409 1.378 9.894 1.00 82.75 243 LYS A C 1
ATOM 1889 O O . LYS A 1 243 ? -2.238 0.480 10.030 1.00 82.75 243 LYS A O 1
ATOM 1894 N N . ILE A 1 244 ? -1.144 1.957 8.721 1.00 88.50 244 ILE A N 1
ATOM 1895 C CA . ILE A 1 244 ? -1.838 1.628 7.464 1.00 88.50 244 ILE A CA 1
ATOM 1896 C C . ILE A 1 244 ? -1.611 0.153 7.122 1.00 88.50 244 ILE A C 1
ATOM 1898 O O . ILE A 1 244 ? -2.548 -0.560 6.770 1.00 88.50 244 ILE A O 1
ATOM 1902 N N . VAL A 1 245 ? -0.378 -0.325 7.282 1.00 88.50 245 VAL A N 1
ATOM 1903 C CA . VAL A 1 245 ? -0.001 -1.722 7.025 1.00 88.50 245 VAL A CA 1
ATOM 1904 C C . VAL A 1 245 ? -0.758 -2.662 7.969 1.00 88.50 245 VAL A C 1
ATOM 1906 O O . VAL A 1 245 ? -1.420 -3.594 7.516 1.00 88.50 245 VAL A O 1
ATOM 1909 N N . SER A 1 246 ? -0.756 -2.367 9.272 1.00 80.62 246 SER A N 1
ATOM 1910 C CA . SER A 1 246 ? -1.449 -3.152 10.302 1.00 80.62 246 SER A CA 1
ATOM 1911 C C . SER A 1 246 ? -2.965 -3.221 10.098 1.00 80.62 246 SER A C 1
ATOM 1913 O O . SER A 1 246 ? -3.593 -4.221 10.431 1.00 80.62 246 SER A O 1
ATOM 1915 N N . GLU A 1 247 ? -3.574 -2.166 9.547 1.00 85.00 247 GLU A N 1
ATOM 1916 C CA . GLU A 1 247 ? -5.008 -2.125 9.262 1.00 85.00 247 GLU A CA 1
ATOM 1917 C C . GLU A 1 247 ? -5.401 -3.038 8.100 1.00 85.00 247 GLU A C 1
ATOM 1919 O O . GLU A 1 247 ? -6.502 -3.581 8.111 1.00 85.00 247 GLU A O 1
ATOM 1924 N N . ASN A 1 248 ? -4.488 -3.274 7.158 1.00 90.25 248 ASN A N 1
ATOM 1925 C CA . ASN A 1 248 ? -4.764 -3.978 5.907 1.00 90.25 248 ASN A CA 1
ATOM 1926 C C . ASN A 1 248 ? -4.135 -5.378 5.828 1.00 90.25 248 ASN A C 1
ATOM 1928 O O . ASN A 1 248 ? -4.383 -6.109 4.877 1.00 90.25 248 ASN A O 1
ATOM 1932 N N . VAL A 1 249 ? -3.330 -5.786 6.813 1.00 85.75 249 VAL A N 1
ATOM 1933 C CA . VAL A 1 249 ? -2.590 -7.066 6.779 1.00 85.75 249 VAL A CA 1
ATOM 1934 C C . VAL A 1 249 ? -3.496 -8.300 6.754 1.00 85.75 249 VAL A C 1
ATOM 1936 O O . VAL A 1 249 ? -3.094 -9.354 6.269 1.00 85.75 249 VAL A O 1
ATOM 1939 N N . HIS A 1 250 ? -4.744 -8.163 7.207 1.00 84.25 250 HIS A N 1
ATOM 1940 C CA . HIS A 1 250 ? -5.759 -9.211 7.120 1.00 84.25 250 HIS A CA 1
ATOM 1941 C C . HIS A 1 250 ? -6.021 -9.659 5.666 1.00 84.25 250 HIS A C 1
ATOM 1943 O O . HIS A 1 250 ? -6.368 -10.813 5.425 1.00 84.25 250 HIS A O 1
ATOM 1949 N N . LEU A 1 251 ? -5.786 -8.773 4.687 1.00 88.81 251 LEU A N 1
ATOM 1950 C CA . LEU A 1 251 ? -5.970 -9.038 3.255 1.00 88.81 251 LEU A CA 1
ATOM 1951 C C . LEU A 1 251 ? -4.966 -10.047 2.688 1.00 88.81 251 LEU A C 1
ATOM 1953 O O . LEU A 1 251 ? -5.198 -10.610 1.622 1.00 88.81 251 LEU A O 1
ATOM 1957 N N . ILE A 1 252 ? -3.850 -10.277 3.382 1.00 89.00 252 ILE A N 1
ATOM 1958 C CA . ILE A 1 252 ? -2.799 -11.201 2.949 1.00 89.00 252 ILE A CA 1
ATOM 1959 C C . ILE A 1 252 ? -2.623 -12.387 3.906 1.00 89.00 252 ILE A C 1
ATOM 1961 O O . ILE A 1 252 ? -1.621 -13.089 3.808 1.00 89.00 252 ILE A O 1
ATOM 1965 N N . GLU A 1 253 ? -3.582 -12.649 4.805 1.00 82.50 253 GLU A N 1
ATOM 1966 C CA . GLU A 1 253 ? -3.520 -13.713 5.832 1.00 82.50 253 GLU A CA 1
ATOM 1967 C C . GLU A 1 253 ? -3.179 -15.111 5.293 1.00 82.50 253 GLU A C 1
ATOM 1969 O O . GLU A 1 253 ? -2.581 -15.915 6.005 1.00 82.50 253 GLU A O 1
ATOM 1974 N N . GLN A 1 254 ? -3.566 -15.414 4.053 1.00 81.94 254 GLN A N 1
ATOM 1975 C CA . GLN A 1 254 ? -3.336 -16.716 3.414 1.00 81.94 254 GLN A CA 1
ATOM 1976 C C . GLN A 1 254 ? -2.077 -16.753 2.534 1.00 81.94 254 GLN A C 1
ATOM 1978 O O . GLN A 1 254 ? -1.831 -17.749 1.863 1.00 81.94 254 GLN A O 1
ATOM 1983 N N . SER A 1 255 ? -1.303 -15.668 2.498 1.00 84.38 255 SER A N 1
ATOM 1984 C CA . SER A 1 255 ? -0.109 -15.565 1.658 1.00 84.38 255 SER A CA 1
ATOM 1985 C C . SER A 1 255 ? 1.150 -16.066 2.362 1.00 84.38 255 SER A C 1
ATOM 1987 O O . SER A 1 255 ? 1.319 -15.892 3.570 1.00 84.38 255 SER A O 1
ATOM 1989 N N . ASP A 1 256 ? 2.098 -16.574 1.576 1.00 87.62 256 ASP A N 1
ATOM 1990 C CA . ASP A 1 256 ? 3.411 -17.002 2.074 1.00 87.62 256 ASP A CA 1
ATOM 1991 C C . ASP A 1 256 ? 4.239 -15.842 2.665 1.00 87.62 256 ASP A C 1
ATOM 1993 O O . ASP A 1 256 ? 5.129 -16.060 3.488 1.00 87.62 256 ASP A O 1
ATOM 1997 N N . ILE A 1 257 ? 3.939 -14.590 2.290 1.00 86.25 257 ILE A N 1
ATOM 1998 C CA . ILE A 1 257 ? 4.646 -13.401 2.793 1.00 86.25 257 ILE A CA 1
ATOM 1999 C C . ILE A 1 257 ? 4.068 -12.861 4.106 1.00 86.25 257 ILE A C 1
ATOM 2001 O O . ILE A 1 257 ? 4.706 -12.023 4.745 1.00 86.25 257 ILE A O 1
ATOM 2005 N N . PHE A 1 258 ? 2.889 -13.326 4.534 1.00 83.38 258 PHE A N 1
ATOM 2006 C CA . PHE A 1 258 ? 2.213 -12.842 5.742 1.00 83.38 258 PHE A CA 1
ATOM 2007 C C . PHE A 1 258 ? 3.134 -12.873 6.962 1.00 83.38 258 PHE A C 1
ATOM 2009 O O . PHE A 1 258 ? 3.269 -11.886 7.683 1.00 83.38 258 PHE A O 1
ATOM 2016 N N . GLN A 1 259 ? 3.848 -13.985 7.150 1.00 77.56 259 GLN A N 1
ATOM 2017 C CA . GLN A 1 259 ? 4.752 -14.144 8.283 1.00 77.56 259 GLN A CA 1
ATOM 2018 C C . GLN A 1 259 ? 5.924 -13.153 8.245 1.00 77.56 259 GLN A C 1
ATOM 2020 O O . GLN A 1 259 ? 6.362 -12.681 9.293 1.00 77.56 259 GLN A O 1
ATOM 2025 N N . ALA A 1 260 ? 6.421 -12.811 7.054 1.00 82.62 260 ALA A N 1
ATOM 2026 C CA . ALA A 1 260 ? 7.465 -11.803 6.904 1.00 82.62 260 ALA A CA 1
ATOM 2027 C C . ALA A 1 260 ? 6.952 -10.413 7.312 1.00 82.62 260 ALA A C 1
ATOM 2029 O O . ALA A 1 260 ? 7.660 -9.691 8.008 1.00 82.62 260 ALA A O 1
ATOM 2030 N N . VAL A 1 261 ? 5.705 -10.077 6.962 1.00 84.31 261 VAL A N 1
ATOM 2031 C CA . VAL A 1 261 ? 5.065 -8.812 7.361 1.00 84.31 261 VAL A CA 1
ATOM 2032 C C . VAL A 1 261 ? 4.897 -8.721 8.873 1.00 84.31 261 VAL A C 1
ATOM 2034 O O . VAL A 1 261 ? 5.241 -7.703 9.469 1.00 84.31 261 VAL A O 1
ATOM 2037 N N . ILE A 1 262 ? 4.431 -9.799 9.506 1.00 77.69 262 ILE A N 1
ATOM 2038 C CA . ILE A 1 262 ? 4.316 -9.891 10.968 1.00 77.69 262 ILE A CA 1
ATOM 2039 C C . ILE A 1 262 ? 5.677 -9.680 11.637 1.00 77.69 262 ILE A C 1
ATOM 2041 O O . ILE A 1 262 ? 5.775 -8.905 12.585 1.00 77.69 262 ILE A O 1
ATOM 2045 N N . ASN A 1 263 ? 6.729 -10.327 11.130 1.00 76.88 263 ASN A N 1
ATOM 2046 C CA . ASN A 1 263 ? 8.073 -10.194 11.689 1.00 76.88 263 ASN A CA 1
ATOM 2047 C C . ASN A 1 263 ? 8.629 -8.771 11.545 1.00 76.88 263 ASN A C 1
ATOM 2049 O O . ASN A 1 263 ? 9.327 -8.311 12.443 1.00 76.88 263 ASN A O 1
ATOM 2053 N N . GLU A 1 264 ? 8.344 -8.089 10.434 1.00 80.62 264 GLU A N 1
ATOM 2054 C CA . GLU A 1 264 ? 8.798 -6.715 10.205 1.00 80.62 264 GLU A CA 1
ATOM 2055 C C . GLU A 1 264 ? 8.070 -5.721 11.115 1.00 80.62 264 GLU A C 1
ATOM 2057 O O . GLU A 1 264 ? 8.717 -4.931 11.794 1.00 80.62 264 GLU A O 1
ATOM 2062 N N . LEU A 1 265 ? 6.740 -5.818 11.225 1.00 75.56 265 LEU A N 1
ATOM 2063 C CA . LEU A 1 265 ? 5.964 -4.995 12.161 1.00 75.56 265 LEU A CA 1
ATOM 2064 C C . LEU A 1 265 ? 6.393 -5.222 13.623 1.00 75.56 265 LEU A C 1
ATOM 2066 O O . LEU A 1 265 ? 6.378 -4.290 14.422 1.00 75.56 265 LEU A O 1
ATOM 2070 N N . ALA A 1 266 ? 6.808 -6.443 13.975 1.00 69.00 266 ALA A N 1
ATOM 2071 C CA . ALA A 1 266 ? 7.290 -6.779 15.314 1.00 69.00 266 ALA A CA 1
ATOM 2072 C C . ALA A 1 266 ? 8.654 -6.154 15.670 1.00 69.00 266 ALA A C 1
ATOM 2074 O O . ALA A 1 266 ? 9.055 -6.221 16.830 1.00 69.00 266 ALA A O 1
ATOM 2075 N N . ARG A 1 267 ? 9.389 -5.582 14.702 1.00 70.00 267 ARG A N 1
ATOM 2076 C CA . ARG A 1 267 ? 10.676 -4.903 14.949 1.00 70.00 267 ARG A CA 1
ATOM 2077 C C . ARG A 1 267 ? 10.520 -3.457 15.413 1.00 70.00 267 ARG A C 1
ATOM 2079 O O . ARG A 1 267 ? 11.505 -2.877 15.865 1.00 70.00 267 ARG A O 1
ATOM 2086 N N . GLU A 1 268 ? 9.334 -2.865 15.287 1.00 64.62 268 GLU A N 1
ATOM 2087 C CA . GLU A 1 268 ? 9.093 -1.505 15.767 1.00 64.62 268 GLU A CA 1
ATOM 2088 C C . GLU A 1 268 ? 9.208 -1.442 17.295 1.00 64.62 268 GLU A C 1
ATOM 2090 O O . GLU A 1 268 ? 8.599 -2.243 18.004 1.00 64.62 268 GLU A O 1
ATOM 2095 N N . SER A 1 269 ? 9.987 -0.479 17.799 1.00 52.38 269 SER A N 1
ATOM 2096 C CA . SER A 1 269 ? 10.166 -0.253 19.235 1.00 52.38 269 SER A CA 1
ATOM 2097 C C . SER A 1 269 ? 8.831 0.031 19.918 1.00 52.38 269 SER A C 1
ATOM 2099 O O . SER A 1 269 ? 8.032 0.832 19.425 1.00 52.38 269 SER A O 1
ATOM 2101 N N . PHE A 1 270 ? 8.608 -0.596 21.068 1.00 51.00 270 PHE A N 1
ATOM 2102 C CA . PHE A 1 270 ? 7.371 -0.460 21.817 1.00 51.00 270 PHE A CA 1
ATOM 2103 C C . PHE A 1 270 ? 7.318 0.875 22.587 1.00 51.00 270 PHE A C 1
ATOM 2105 O O . PHE A 1 270 ? 8.141 1.123 23.466 1.00 51.00 270 PHE A O 1
ATOM 2112 N N . ASP A 1 271 ? 6.330 1.724 22.279 1.00 47.09 271 ASP A N 1
ATOM 2113 C CA . ASP A 1 271 ? 5.960 2.901 23.079 1.00 47.09 271 ASP A CA 1
ATOM 2114 C C . ASP A 1 271 ? 4.710 2.568 23.918 1.00 47.09 271 ASP A C 1
ATOM 2116 O O . ASP A 1 271 ? 3.650 2.219 23.394 1.00 47.09 271 ASP A O 1
ATOM 2120 N N . PHE A 1 272 ? 4.844 2.644 25.245 1.00 44.22 272 PHE A N 1
ATOM 2121 C CA . PHE A 1 272 ? 3.779 2.321 26.200 1.00 44.22 272 PHE A CA 1
ATOM 2122 C C . PHE A 1 272 ? 2.642 3.350 26.219 1.00 44.22 272 PHE A C 1
ATOM 2124 O O . PHE A 1 272 ? 1.520 3.007 26.608 1.00 44.22 272 PHE A O 1
ATOM 2131 N N . GLU A 1 273 ? 2.912 4.595 25.826 1.00 42.75 273 GLU A N 1
ATOM 2132 C CA . GLU A 1 273 ? 1.898 5.649 25.748 1.00 42.75 273 GLU A CA 1
ATOM 2133 C C . GLU A 1 273 ? 1.175 5.622 24.394 1.00 42.75 273 GLU A C 1
ATOM 2135 O O . GLU A 1 273 ? -0.024 5.908 24.339 1.00 42.75 273 GLU A O 1
ATOM 2140 N N . ASN A 1 274 ? 1.856 5.169 23.332 1.00 50.62 274 ASN A N 1
ATOM 2141 C CA . ASN A 1 274 ? 1.306 5.028 21.983 1.00 50.62 274 ASN A CA 1
ATOM 2142 C C . ASN A 1 274 ? 1.460 3.591 21.453 1.00 50.62 274 ASN A C 1
ATOM 2144 O O . ASN A 1 274 ? 2.501 3.258 20.884 1.00 50.62 274 ASN A O 1
ATOM 2148 N N . PRO A 1 275 ? 0.426 2.731 21.565 1.00 52.94 275 PRO A N 1
ATOM 2149 C CA . PRO A 1 275 ? 0.532 1.338 21.149 1.00 52.94 275 PRO A CA 1
ATOM 2150 C C . PRO A 1 275 ? 0.934 1.233 19.678 1.00 52.94 275 PRO A C 1
ATOM 2152 O O . PRO A 1 275 ? 0.260 1.780 18.796 1.00 52.94 275 PRO A O 1
ATOM 2155 N N . SER A 1 276 ? 2.014 0.488 19.424 1.00 61.09 276 SER A N 1
ATOM 2156 C CA . SER A 1 276 ? 2.530 0.296 18.073 1.00 61.09 276 SER A CA 1
ATOM 2157 C C . SER A 1 276 ? 1.461 -0.320 17.157 1.00 61.09 276 SER A C 1
ATOM 2159 O O . SER A 1 276 ? 0.563 -1.045 17.610 1.00 61.09 276 SER A O 1
ATOM 2161 N N . PRO A 1 277 ? 1.527 -0.079 15.844 1.00 63.75 277 PRO A N 1
ATOM 2162 C CA . PRO A 1 277 ? 0.668 -0.740 14.868 1.00 63.75 277 PRO A CA 1
ATOM 2163 C C . PRO A 1 277 ? 0.627 -2.264 14.998 1.00 63.75 277 PRO A C 1
ATOM 2165 O O . PRO A 1 277 ? -0.450 -2.857 14.902 1.00 63.75 277 PRO A O 1
ATOM 2168 N N . PHE A 1 278 ? 1.763 -2.887 15.318 1.00 66.88 278 PHE A N 1
ATOM 2169 C CA . PHE A 1 278 ? 1.834 -4.313 15.634 1.00 66.88 278 PHE A CA 1
ATOM 2170 C C . PHE A 1 278 ? 0.956 -4.698 16.837 1.00 66.88 278 PHE A C 1
ATOM 2172 O O . PHE A 1 278 ? 0.176 -5.648 16.771 1.00 66.88 278 PHE A O 1
ATOM 2179 N N . SER A 1 279 ? 0.998 -3.910 17.911 1.00 59.84 279 SER A N 1
ATOM 2180 C CA . SER A 1 279 ? 0.178 -4.115 19.113 1.00 59.84 279 SER A CA 1
ATOM 2181 C C . SER A 1 279 ? -1.322 -4.016 18.812 1.00 59.84 279 SER A C 1
ATOM 2183 O O . SER A 1 279 ? -2.121 -4.838 19.270 1.00 59.84 279 SER A O 1
ATOM 2185 N N . ASN A 1 280 ? -1.709 -3.050 17.975 1.00 62.28 280 ASN A N 1
ATOM 2186 C CA . ASN A 1 280 ? -3.094 -2.868 17.531 1.00 62.28 280 ASN A CA 1
ATOM 2187 C C . ASN A 1 280 ? -3.583 -4.005 16.620 1.00 62.28 280 ASN A C 1
ATOM 2189 O O . ASN A 1 280 ? -4.764 -4.362 16.652 1.00 62.28 280 ASN A O 1
ATOM 2193 N N . LEU A 1 281 ? -2.702 -4.568 15.792 1.00 66.69 281 LEU A N 1
ATOM 2194 C CA . LEU A 1 281 ? -3.001 -5.735 14.965 1.00 66.69 281 LEU A CA 1
ATOM 2195 C C . LEU A 1 281 ? -3.268 -6.969 15.827 1.00 66.69 281 LEU A C 1
ATOM 2197 O O . LEU A 1 281 ? -4.304 -7.616 15.685 1.00 66.69 281 LEU A O 1
ATOM 2201 N N . VAL A 1 282 ? -2.355 -7.259 16.751 1.00 62.88 282 VAL A N 1
ATOM 2202 C CA . VAL A 1 282 ? -2.455 -8.393 17.672 1.00 62.88 282 VAL A CA 1
ATOM 2203 C C . VAL A 1 282 ? -3.750 -8.316 18.493 1.00 62.88 282 VAL A C 1
ATOM 2205 O O . VAL A 1 282 ? -4.487 -9.300 18.586 1.00 62.88 282 VAL A O 1
ATOM 2208 N N . TYR A 1 283 ? -4.085 -7.129 19.010 1.00 58.94 283 TYR A N 1
ATOM 2209 C CA . TYR A 1 283 ? -5.346 -6.884 19.714 1.00 58.94 283 TYR A CA 1
ATOM 2210 C C . TYR A 1 283 ? -6.581 -7.164 18.837 1.00 58.94 283 TYR A C 1
ATOM 2212 O O . TYR A 1 283 ? -7.538 -7.802 19.287 1.00 58.94 283 TYR A O 1
ATOM 2220 N N . ARG A 1 284 ? -6.566 -6.730 17.569 1.00 61.91 284 ARG A N 1
ATOM 2221 C CA . ARG A 1 284 ? -7.670 -6.968 16.623 1.00 61.91 284 ARG A CA 1
ATOM 2222 C C . ARG A 1 284 ? -7.853 -8.444 16.286 1.00 61.91 284 ARG A C 1
ATOM 2224 O O . ARG A 1 284 ? -8.994 -8.910 16.301 1.00 61.91 284 ARG A O 1
ATOM 2231 N N . ILE A 1 285 ? -6.767 -9.175 16.026 1.00 62.28 285 ILE A N 1
ATOM 2232 C CA . ILE A 1 285 ? -6.808 -10.619 15.740 1.00 62.28 285 ILE A CA 1
ATOM 2233 C C . ILE A 1 285 ? -7.424 -11.372 16.925 1.00 62.28 285 ILE A C 1
ATOM 2235 O O . ILE A 1 285 ? -8.326 -12.186 16.730 1.00 62.28 285 ILE A O 1
ATOM 2239 N N . TYR A 1 286 ? -7.016 -11.047 18.157 1.00 57.00 286 TYR A N 1
ATOM 2240 C CA . TYR A 1 286 ? -7.608 -11.641 19.357 1.00 57.00 286 TYR A CA 1
ATOM 2241 C C . TYR A 1 286 ? -9.115 -11.378 19.463 1.00 57.00 286 TYR A C 1
ATOM 2243 O O . TYR A 1 286 ? -9.894 -12.314 19.643 1.00 57.00 286 TYR A O 1
ATOM 2251 N N . ARG A 1 287 ? -9.538 -10.109 19.339 1.00 53.94 287 ARG A N 1
ATOM 2252 C CA . ARG A 1 287 ? -10.943 -9.713 19.539 1.00 53.94 287 ARG A CA 1
ATOM 2253 C C . ARG A 1 287 ? -11.880 -10.342 18.508 1.00 53.94 287 ARG A C 1
ATOM 2255 O O . ARG A 1 287 ? -13.037 -10.606 18.814 1.00 53.94 287 ARG A O 1
ATOM 2262 N N . THR A 1 288 ? -11.394 -10.539 17.287 1.00 54.75 288 THR A N 1
ATOM 2263 C CA . THR A 1 288 ? -12.198 -11.067 16.180 1.00 54.75 288 THR A CA 1
ATOM 2264 C C . THR A 1 288 ? -12.209 -12.592 16.138 1.00 54.75 288 THR A C 1
ATOM 2266 O O . THR A 1 288 ? -13.215 -13.164 15.724 1.00 54.75 288 THR A O 1
ATOM 2269 N N . ASN A 1 289 ? -11.135 -13.274 16.561 1.00 58.72 289 ASN A N 1
ATOM 2270 C CA . ASN A 1 289 ? -11.076 -14.733 16.513 1.00 58.72 289 ASN A CA 1
ATOM 2271 C C . ASN A 1 289 ? -10.024 -15.329 17.475 1.00 58.72 289 ASN A C 1
ATOM 2273 O O . ASN A 1 289 ? -8.837 -15.436 17.157 1.00 58.72 289 ASN A O 1
ATOM 2277 N N . LYS A 1 290 ? -10.489 -15.806 18.637 1.00 54.66 290 LYS A N 1
ATOM 2278 C CA . LYS A 1 290 ? -9.653 -16.417 19.689 1.00 54.66 290 LYS A CA 1
ATOM 2279 C C . LYS A 1 290 ? -8.869 -17.655 19.217 1.00 54.66 290 LYS A C 1
ATOM 2281 O O . LYS A 1 290 ? -7.737 -17.856 19.633 1.00 54.66 290 LYS A O 1
ATOM 2286 N N . LEU A 1 291 ? -9.431 -18.453 18.309 1.00 54.88 291 LEU A N 1
ATOM 2287 C CA . LEU A 1 291 ? -8.798 -19.671 17.778 1.00 54.88 291 LEU A CA 1
ATOM 2288 C C . LEU A 1 291 ? -7.699 -19.347 16.751 1.00 54.88 291 LEU A C 1
ATOM 2290 O O . LEU A 1 291 ? -6.666 -20.011 16.690 1.00 54.88 291 LEU A O 1
ATOM 2294 N N . LYS A 1 292 ? -7.889 -18.282 15.959 1.00 57.38 292 LYS A N 1
ATOM 2295 C CA . LYS A 1 292 ? -6.836 -17.727 15.096 1.00 57.38 292 LYS A CA 1
ATOM 2296 C C . LYS A 1 292 ? -5.683 -17.177 15.933 1.00 57.38 292 LYS A C 1
ATOM 2298 O O . LYS A 1 292 ? -4.536 -17.433 15.593 1.00 57.38 292 LYS A O 1
ATOM 2303 N N . PHE A 1 293 ? -5.968 -16.488 17.039 1.00 56.66 293 PHE A N 1
ATOM 2304 C CA . PHE A 1 293 ? -4.943 -15.975 17.953 1.00 56.66 293 PHE A CA 1
ATOM 2305 C C . PHE A 1 293 ? -3.976 -17.069 18.445 1.00 56.66 293 PHE A C 1
ATOM 2307 O O . PHE A 1 293 ? -2.762 -16.867 18.432 1.00 56.66 293 PHE A O 1
ATOM 2314 N N . GLU A 1 294 ? -4.489 -18.258 18.773 1.00 54.78 294 GLU A N 1
ATOM 2315 C CA . GLU A 1 294 ? -3.677 -19.419 19.173 1.00 54.78 294 GLU A CA 1
ATOM 2316 C C . GLU A 1 294 ? -2.712 -19.909 18.085 1.00 54.78 294 GLU A C 1
ATOM 2318 O O . GLU A 1 294 ? -1.611 -20.356 18.401 1.00 54.78 294 GLU A O 1
ATOM 2323 N N . ARG A 1 295 ? -3.055 -19.755 16.799 1.00 56.16 295 ARG A N 1
ATOM 2324 C CA . ARG A 1 295 ? -2.158 -20.107 15.682 1.00 56.16 295 ARG A CA 1
ATOM 2325 C C . ARG A 1 295 ? -0.976 -19.150 15.527 1.00 56.16 295 ARG A C 1
ATOM 2327 O O . ARG A 1 295 ? 0.059 -19.552 15.003 1.00 56.16 295 ARG A O 1
ATOM 2334 N N . TYR A 1 296 ? -1.112 -17.905 15.977 1.00 58.03 296 TYR A N 1
ATOM 2335 C CA . TYR A 1 296 ? -0.080 -16.869 15.835 1.00 58.03 296 TYR A CA 1
ATOM 2336 C C . TYR A 1 296 ? 0.786 -16.701 17.091 1.00 58.03 296 TYR A C 1
ATOM 2338 O O . TYR A 1 296 ? 1.784 -15.979 17.067 1.00 58.03 296 TYR A O 1
ATOM 2346 N N . LEU A 1 297 ? 0.445 -17.410 18.170 1.00 54.81 297 LEU A N 1
ATOM 2347 C CA . LEU A 1 297 ? 1.113 -17.354 19.469 1.00 54.81 297 LEU A CA 1
ATOM 2348 C C . LEU A 1 297 ? 2.611 -17.696 19.384 1.00 54.81 297 LEU A C 1
ATOM 2350 O O . LEU A 1 297 ? 3.407 -17.070 20.068 1.00 54.81 297 LEU A O 1
ATOM 2354 N N . ASP A 1 298 ? 3.032 -18.615 18.513 1.00 54.06 298 ASP A N 1
ATOM 2355 C CA . ASP A 1 298 ? 4.453 -18.979 18.373 1.00 54.06 298 ASP A CA 1
ATOM 2356 C C . ASP A 1 298 ? 5.298 -17.951 17.601 1.00 54.06 298 ASP A C 1
ATOM 2358 O O . ASP A 1 298 ? 6.491 -17.806 17.878 1.00 54.06 298 ASP A O 1
ATOM 2362 N N . ALA A 1 299 ? 4.702 -17.206 16.664 1.00 50.91 299 ALA A N 1
ATOM 2363 C CA . ALA A 1 299 ? 5.358 -16.062 16.025 1.00 50.91 299 ALA A CA 1
ATOM 2364 C C . ALA A 1 299 ? 5.491 -14.888 17.009 1.00 50.91 299 ALA A C 1
ATOM 2366 O O . ALA A 1 299 ? 6.530 -14.235 17.074 1.00 50.91 299 ALA A O 1
ATOM 2367 N N . ILE A 1 300 ? 4.451 -14.684 17.819 1.00 51.66 300 ILE A N 1
ATOM 2368 C CA . ILE A 1 300 ? 4.354 -13.660 18.861 1.00 51.66 300 ILE A CA 1
ATOM 2369 C C . ILE A 1 300 ? 5.355 -13.904 20.005 1.00 51.66 300 ILE A C 1
ATOM 2371 O O . ILE A 1 300 ? 6.084 -12.987 20.366 1.00 51.66 300 ILE A O 1
ATOM 2375 N N . LYS A 1 301 ? 5.474 -15.143 20.507 1.00 51.84 301 LYS A N 1
ATOM 2376 C CA . LYS A 1 301 ? 6.421 -15.543 21.575 1.00 51.84 301 LYS A CA 1
ATOM 2377 C C . LYS A 1 301 ? 7.891 -15.254 21.248 1.00 51.84 301 LYS A C 1
ATOM 2379 O O . LYS A 1 301 ? 8.733 -15.205 22.140 1.00 51.84 301 LYS A O 1
ATOM 2384 N N . LYS A 1 302 ? 8.244 -15.128 19.964 1.00 51.59 302 LYS A N 1
ATOM 2385 C CA . LYS A 1 302 ? 9.620 -14.825 19.532 1.00 51.59 302 LYS A CA 1
ATOM 2386 C C . LYS A 1 302 ? 9.954 -13.332 19.619 1.00 51.59 302 LYS A C 1
ATOM 2388 O O . LYS A 1 302 ? 11.135 -12.988 19.633 1.00 51.59 302 LYS A O 1
ATOM 2393 N N . ALA A 1 303 ? 8.951 -12.459 19.706 1.00 51.84 303 ALA A N 1
ATOM 2394 C CA . ALA A 1 303 ? 9.121 -11.024 19.883 1.00 51.84 303 ALA A CA 1
ATOM 2395 C C . ALA A 1 303 ? 9.113 -10.699 21.387 1.00 51.84 303 ALA A C 1
ATOM 2397 O O . ALA A 1 303 ? 8.067 -10.651 22.028 1.00 51.84 303 ALA A O 1
ATOM 2398 N N . ARG A 1 304 ? 10.309 -10.510 21.957 1.00 48.59 304 ARG A N 1
ATOM 2399 C CA . ARG A 1 304 ? 10.613 -10.483 23.407 1.00 48.59 304 ARG A CA 1
ATOM 2400 C C . ARG A 1 304 ? 9.871 -9.443 24.272 1.00 48.59 304 ARG A C 1
ATOM 2402 O O . ARG A 1 304 ? 10.064 -9.445 25.481 1.00 48.59 304 ARG A O 1
ATOM 2409 N N . GLU A 1 305 ? 9.022 -8.596 23.701 1.00 47.69 305 GLU A N 1
ATOM 2410 C CA . GLU A 1 305 ? 8.267 -7.548 24.412 1.00 47.69 305 GLU A CA 1
ATOM 2411 C C . GLU A 1 305 ? 6.740 -7.731 24.310 1.00 47.69 305 GLU A C 1
ATOM 2413 O O . GLU A 1 305 ? 5.975 -7.148 25.078 1.00 47.69 305 GLU A O 1
ATOM 2418 N N . VAL A 1 306 ? 6.272 -8.605 23.413 1.00 45.31 306 VAL A N 1
ATOM 2419 C CA . VAL A 1 306 ? 4.841 -8.800 23.126 1.00 45.31 306 VAL A CA 1
ATOM 2420 C C . VAL A 1 306 ? 4.148 -9.605 24.232 1.00 45.31 306 VAL A C 1
ATOM 2422 O O . VAL A 1 306 ? 2.959 -9.409 24.488 1.00 45.31 306 VAL A O 1
ATOM 2425 N N . ASP A 1 307 ? 4.907 -10.426 24.963 1.00 49.44 307 ASP A N 1
ATOM 2426 C CA . ASP A 1 307 ? 4.429 -11.183 26.126 1.00 49.44 307 ASP A CA 1
ATOM 2427 C C . ASP A 1 307 ? 3.931 -10.263 27.263 1.00 49.44 307 ASP A C 1
ATOM 2429 O O . ASP A 1 307 ? 2.956 -10.591 27.942 1.00 49.44 307 ASP A O 1
ATOM 2433 N N . LEU A 1 308 ? 4.542 -9.079 27.434 1.00 48.38 308 LEU A N 1
ATOM 2434 C CA . LEU A 1 308 ? 4.179 -8.086 28.458 1.00 48.38 308 LEU A CA 1
ATOM 2435 C C . LEU A 1 308 ? 2.849 -7.388 28.143 1.00 48.38 308 LEU A C 1
ATOM 243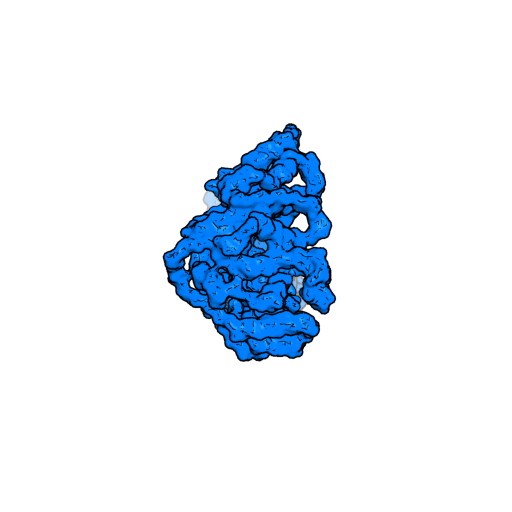7 O O . LEU A 1 308 ? 1.986 -7.255 29.014 1.00 48.38 308 LEU A O 1
ATOM 2441 N N . PHE A 1 309 ? 2.660 -6.963 26.890 1.00 46.81 309 PHE A N 1
ATOM 2442 C CA . PHE A 1 309 ? 1.455 -6.248 26.470 1.00 46.81 309 PHE A CA 1
ATOM 2443 C C . PHE A 1 309 ? 0.257 -7.186 26.296 1.00 46.81 309 PHE A C 1
ATOM 2445 O O . PHE A 1 309 ? -0.847 -6.830 26.701 1.00 46.81 309 PHE A O 1
ATOM 2452 N N . LEU A 1 310 ? 0.436 -8.393 25.753 1.00 48.28 310 LEU A N 1
ATOM 2453 C CA . LEU A 1 310 ? -0.670 -9.339 25.569 1.00 48.28 310 LEU A CA 1
ATOM 2454 C C . LEU A 1 310 ? -1.246 -9.842 26.891 1.00 48.28 310 LEU A C 1
ATOM 2456 O O . LEU A 1 310 ? -2.467 -9.882 27.051 1.00 48.28 310 LEU A O 1
ATOM 2460 N N . ALA A 1 311 ? -0.383 -10.164 27.855 1.00 44.66 311 ALA A N 1
ATOM 2461 C CA . ALA A 1 311 ? -0.817 -10.599 29.177 1.00 44.66 311 ALA A CA 1
ATOM 2462 C C . ALA A 1 311 ? -1.616 -9.505 29.911 1.00 44.66 311 ALA A C 1
ATOM 2464 O O . ALA A 1 311 ? -2.630 -9.802 30.544 1.00 44.66 311 ALA A O 1
ATOM 2465 N N . ALA A 1 312 ? -1.207 -8.235 29.784 1.00 42.78 312 ALA A N 1
ATOM 2466 C CA . ALA A 1 312 ? -1.840 -7.111 30.476 1.00 42.78 312 ALA A CA 1
ATOM 2467 C C . ALA A 1 312 ? -3.079 -6.546 29.751 1.00 42.78 312 ALA A C 1
ATOM 2469 O O . ALA A 1 312 ? -4.049 -6.141 30.395 1.00 42.78 312 ALA A O 1
ATOM 2470 N N . SER A 1 313 ? -3.082 -6.511 28.415 1.00 43.91 313 SER A N 1
ATOM 2471 C CA . SER A 1 313 ? -4.069 -5.754 27.623 1.00 43.91 313 SER A CA 1
ATOM 2472 C C . SER A 1 313 ? -5.339 -6.532 27.307 1.00 43.91 313 SER A C 1
ATOM 2474 O O . SER A 1 313 ? -6.385 -5.917 27.099 1.00 43.91 313 SER A O 1
ATOM 2476 N N . VAL A 1 314 ? -5.264 -7.864 27.296 1.00 42.12 314 VAL A N 1
ATOM 2477 C CA . VAL A 1 314 ? -6.228 -8.722 26.591 1.00 42.12 314 VAL A CA 1
ATOM 2478 C C . VAL A 1 314 ? -7.200 -9.467 27.526 1.00 42.12 314 VAL A C 1
ATOM 2480 O O . VAL A 1 314 ? -8.033 -10.248 27.078 1.00 42.12 314 VAL A O 1
ATOM 2483 N N . GLY A 1 315 ? -7.156 -9.199 28.836 1.00 43.22 315 GLY A N 1
ATOM 2484 C CA . GLY A 1 315 ? -8.055 -9.856 29.799 1.00 43.22 315 GLY A CA 1
ATOM 2485 C C . GLY A 1 315 ? -7.746 -11.345 29.998 1.00 43.22 315 GLY A C 1
ATOM 2486 O O . GLY A 1 315 ? -8.601 -12.106 30.423 1.00 43.22 315 GLY A O 1
ATOM 2487 N N . ILE A 1 316 ? -6.517 -11.766 29.680 1.00 40.28 316 ILE A N 1
ATOM 2488 C CA . ILE A 1 316 ? -6.024 -13.140 29.876 1.00 40.28 316 ILE A CA 1
ATOM 2489 C C . ILE A 1 316 ? -5.481 -13.315 31.312 1.00 40.28 316 ILE A C 1
ATOM 2491 O O . ILE A 1 316 ? -5.177 -14.431 31.728 1.00 40.28 316 ILE A O 1
ATOM 2495 N N . ALA A 1 317 ? -5.393 -12.229 32.093 1.00 43.50 317 ALA A N 1
ATOM 2496 C CA . ALA A 1 317 ? -4.873 -12.217 33.462 1.00 43.50 317 ALA A CA 1
ATOM 2497 C C . ALA A 1 317 ? -5.543 -13.267 34.369 1.00 43.50 317 ALA A C 1
ATOM 2499 O O . ALA A 1 317 ? -4.839 -13.952 35.107 1.00 43.50 317 ALA A O 1
ATOM 2500 N N . ASP A 1 318 ? -6.855 -13.478 34.222 1.00 38.44 318 ASP A N 1
ATOM 2501 C CA . ASP A 1 318 ? -7.627 -14.476 34.982 1.00 38.44 318 ASP A CA 1
ATOM 2502 C C . ASP A 1 318 ? -7.210 -15.930 34.697 1.00 38.44 318 ASP A C 1
ATOM 2504 O O . ASP A 1 318 ? -7.450 -16.825 35.502 1.00 38.44 318 ASP A O 1
ATOM 2508 N N . SER A 1 319 ? -6.565 -16.179 33.555 1.00 39.94 319 SER A N 1
ATOM 2509 C CA . SER A 1 319 ? -6.137 -17.514 33.113 1.00 39.94 319 SER A CA 1
ATOM 2510 C C . SER A 1 319 ? -4.635 -17.771 33.262 1.00 39.94 319 SER A C 1
ATOM 2512 O O . SER A 1 319 ? -4.169 -18.883 33.005 1.00 39.94 319 SER A O 1
ATOM 2514 N N . LEU A 1 320 ? -3.860 -16.768 33.687 1.00 41.78 320 LEU A N 1
ATOM 2515 C CA . LEU A 1 320 ? -2.421 -16.911 33.891 1.00 41.78 320 LEU A CA 1
ATOM 2516 C C . LEU A 1 320 ? -2.118 -17.373 35.326 1.00 41.78 320 LEU A C 1
ATOM 2518 O O . LEU A 1 320 ? -2.625 -16.792 36.287 1.00 41.78 320 LEU A O 1
ATOM 2522 N N . PRO A 1 321 ? -1.234 -18.372 35.520 1.00 44.00 321 PRO A N 1
ATOM 2523 C CA . PRO A 1 321 ? -0.821 -18.785 36.855 1.00 44.00 321 PRO A CA 1
ATOM 2524 C C . PRO A 1 321 ? -0.221 -17.609 37.631 1.00 44.00 321 PRO A C 1
ATOM 2526 O O . PRO A 1 321 ? 0.697 -16.944 37.149 1.00 44.00 321 PRO A O 1
ATOM 2529 N N . THR A 1 322 ? -0.662 -17.390 38.873 1.00 44.28 322 THR A N 1
ATOM 2530 C CA . THR A 1 322 ? -0.212 -16.254 39.697 1.00 44.28 322 THR A CA 1
ATOM 2531 C C . THR A 1 322 ? 1.315 -16.187 39.824 1.00 44.28 322 THR A C 1
ATOM 2533 O O . THR A 1 322 ? 1.880 -15.105 39.861 1.00 44.28 322 THR A O 1
ATOM 2536 N N . GLN A 1 323 ? 2.024 -17.323 39.848 1.00 44.47 323 GLN A N 1
ATOM 2537 C CA . GLN A 1 323 ? 3.498 -17.346 39.880 1.00 44.47 323 GLN A CA 1
ATOM 2538 C C . GLN A 1 323 ? 4.159 -16.739 38.630 1.00 44.47 323 GLN A C 1
ATOM 2540 O O . GLN A 1 323 ? 5.267 -16.216 38.728 1.00 44.47 323 GLN A O 1
ATOM 2545 N N . PHE A 1 324 ? 3.491 -16.793 37.478 1.00 45.62 324 PHE A N 1
ATOM 2546 C CA . PHE A 1 324 ? 3.968 -16.212 36.226 1.00 45.62 324 PHE A CA 1
ATOM 2547 C C . PHE A 1 324 ? 3.828 -14.686 36.255 1.00 45.62 324 PHE A C 1
ATOM 2549 O O . PHE A 1 324 ? 4.804 -13.985 36.018 1.00 45.62 324 PHE A O 1
ATOM 2556 N N . ILE A 1 325 ? 2.672 -14.178 36.701 1.00 48.78 325 ILE A N 1
ATOM 2557 C CA . ILE A 1 325 ? 2.420 -12.741 36.926 1.00 48.78 325 ILE A CA 1
ATOM 2558 C C . ILE A 1 325 ? 3.452 -12.147 37.903 1.00 48.78 325 ILE A C 1
ATOM 2560 O O . ILE A 1 325 ? 3.960 -11.050 37.694 1.00 48.78 325 ILE A O 1
ATOM 2564 N N . LEU A 1 326 ? 3.836 -12.898 38.942 1.00 47.44 326 LEU A N 1
ATOM 2565 C CA . LEU A 1 326 ? 4.801 -12.448 39.956 1.00 47.44 326 LEU A CA 1
ATOM 2566 C C . LEU A 1 326 ? 6.239 -12.325 39.454 1.00 47.44 326 LEU A C 1
ATOM 2568 O O . LEU A 1 326 ? 6.963 -11.456 39.933 1.00 47.44 326 LEU A O 1
ATOM 2572 N N . LYS A 1 327 ? 6.654 -13.170 38.505 1.00 47.72 327 LYS A N 1
ATOM 2573 C CA . LYS A 1 327 ? 7.978 -13.070 37.869 1.00 47.72 327 LYS A CA 1
ATOM 2574 C C . LYS A 1 327 ? 8.085 -11.874 36.916 1.00 47.72 327 LYS A C 1
ATOM 2576 O O . LYS A 1 327 ? 9.197 -11.487 36.579 1.00 47.72 327 LYS A O 1
ATOM 2581 N N . LEU A 1 328 ? 6.948 -11.315 36.497 1.00 48.28 328 LEU A N 1
ATOM 2582 C CA . LEU A 1 328 ? 6.838 -10.257 35.489 1.00 48.28 328 LEU A CA 1
ATOM 2583 C C . LEU A 1 328 ? 6.754 -8.837 36.084 1.00 48.28 328 LEU A C 1
ATOM 2585 O O . LEU A 1 328 ? 6.830 -7.865 35.340 1.00 48.28 328 LEU A O 1
ATOM 2589 N N . LEU A 1 329 ? 6.598 -8.693 37.405 1.00 50.72 329 LEU A N 1
ATOM 2590 C CA . LEU A 1 329 ? 6.501 -7.392 38.078 1.00 50.72 329 LEU A CA 1
ATOM 2591 C C . LEU A 1 329 ? 7.889 -6.875 38.487 1.00 50.72 329 LEU A C 1
ATOM 2593 O O . LEU A 1 329 ? 8.371 -7.212 39.576 1.00 50.72 329 LEU A O 1
ATOM 2597 N N . ASP A 1 330 ? 8.495 -6.024 37.657 1.00 49.97 330 ASP A N 1
ATOM 2598 C CA . ASP A 1 330 ? 9.701 -5.280 38.038 1.00 49.97 330 ASP A CA 1
ATOM 2599 C C . ASP A 1 330 ? 9.396 -4.271 39.165 1.00 49.97 330 ASP A C 1
ATOM 2601 O O . ASP A 1 330 ? 8.291 -3.733 39.271 1.00 49.97 330 ASP A O 1
ATOM 2605 N N . LYS A 1 331 ? 10.356 -4.046 40.067 1.00 46.44 331 LYS A N 1
ATOM 2606 C CA . LYS A 1 331 ? 10.160 -3.334 41.346 1.00 46.44 331 LYS A CA 1
ATOM 2607 C C . LYS A 1 331 ? 9.911 -1.824 41.206 1.00 46.44 331 LYS A C 1
ATOM 2609 O O . LYS A 1 331 ? 9.556 -1.202 42.201 1.00 46.44 331 LYS A O 1
ATOM 2614 N N . ASN A 1 332 ? 10.061 -1.247 40.011 1.00 46.00 332 ASN A N 1
ATOM 2615 C CA . ASN A 1 332 ? 10.169 0.206 39.835 1.00 46.00 332 ASN A CA 1
ATOM 2616 C C . ASN A 1 332 ? 9.009 0.884 39.078 1.00 46.00 332 ASN A C 1
ATOM 2618 O O . ASN A 1 332 ? 8.982 2.112 39.041 1.00 46.00 332 ASN A O 1
ATOM 2622 N N . ASP A 1 333 ? 8.035 0.148 38.522 1.00 56.09 333 ASP A N 1
ATOM 2623 C CA . ASP A 1 333 ? 6.899 0.758 37.802 1.00 56.09 333 ASP A CA 1
ATOM 2624 C C . ASP A 1 333 ? 5.559 0.582 38.542 1.00 56.09 333 ASP A C 1
ATOM 2626 O O . ASP A 1 333 ? 4.816 -0.399 38.388 1.00 56.09 333 ASP A O 1
ATOM 2630 N N . LYS A 1 334 ? 5.240 1.593 39.357 1.00 56.66 334 LYS A N 1
ATOM 2631 C CA . LYS A 1 334 ? 3.998 1.684 40.137 1.00 56.66 334 LYS A CA 1
ATOM 2632 C C . LYS A 1 334 ? 2.750 1.774 39.243 1.00 56.66 334 LYS A C 1
ATOM 2634 O O . LYS A 1 334 ? 1.718 1.209 39.603 1.00 56.66 334 LYS A O 1
ATOM 2639 N N . LYS A 1 335 ? 2.825 2.426 38.073 1.00 54.19 335 LYS A N 1
ATOM 2640 C CA . LYS A 1 335 ? 1.675 2.598 37.162 1.00 54.19 335 LYS A CA 1
ATOM 2641 C C . LYS A 1 335 ? 1.321 1.291 36.456 1.00 54.19 335 LYS A C 1
ATOM 2643 O O . LYS A 1 335 ? 0.144 0.934 36.406 1.00 54.19 335 LYS A O 1
ATOM 2648 N N . LEU A 1 336 ? 2.318 0.560 35.952 1.00 54.47 336 LEU A N 1
ATOM 2649 C CA . LEU A 1 336 ? 2.106 -0.741 35.310 1.00 54.47 336 LEU A CA 1
ATOM 2650 C C . LEU A 1 336 ? 1.552 -1.768 36.304 1.00 54.47 336 LEU A C 1
ATOM 2652 O O . LEU A 1 336 ? 0.588 -2.470 36.000 1.00 54.47 336 LEU A O 1
ATOM 2656 N N . THR A 1 337 ? 2.108 -1.787 37.518 1.00 55.62 337 THR A N 1
ATOM 2657 C CA . THR A 1 337 ? 1.637 -2.645 38.612 1.00 55.62 337 THR A CA 1
ATOM 2658 C C . THR A 1 337 ? 0.150 -2.403 38.888 1.00 55.62 337 THR A C 1
ATOM 2660 O O . THR A 1 337 ? -0.642 -3.342 38.850 1.00 55.62 337 THR A O 1
ATOM 2663 N N . LEU A 1 338 ? -0.266 -1.144 39.059 1.00 54.62 338 LEU A N 1
ATOM 2664 C CA . LEU A 1 338 ? -1.671 -0.788 39.290 1.00 54.62 338 LEU A CA 1
ATOM 2665 C C . LEU A 1 338 ? -2.604 -1.181 38.136 1.00 54.62 338 LEU A C 1
ATOM 2667 O O . LEU A 1 338 ? -3.735 -1.592 38.382 1.00 54.62 338 LEU A O 1
ATOM 2671 N N . ARG A 1 339 ? -2.138 -1.088 36.886 1.00 53.28 339 ARG A N 1
ATOM 2672 C CA . ARG A 1 339 ? -2.929 -1.418 35.688 1.00 53.28 339 ARG A CA 1
ATOM 2673 C C . ARG A 1 339 ? -3.101 -2.925 35.469 1.00 53.28 339 ARG A C 1
ATOM 2675 O O . ARG A 1 339 ? -4.094 -3.341 34.882 1.00 53.28 339 ARG A O 1
ATOM 2682 N N . ILE A 1 340 ? -2.146 -3.734 35.929 1.00 54.12 340 ILE A N 1
ATOM 2683 C CA . ILE A 1 340 ? -2.244 -5.202 35.925 1.00 54.12 340 ILE A CA 1
ATOM 2684 C C . ILE A 1 340 ? -3.164 -5.662 37.059 1.00 54.12 340 ILE A C 1
ATOM 2686 O O . ILE A 1 340 ? -4.067 -6.465 36.834 1.00 54.12 340 ILE A O 1
ATOM 2690 N N . PHE A 1 341 ? -2.975 -5.120 38.266 1.00 54.50 341 PHE A N 1
ATOM 2691 C CA . PHE A 1 341 ? -3.803 -5.467 39.421 1.00 54.50 341 PHE A CA 1
ATOM 2692 C C . PHE A 1 341 ? -5.254 -5.014 39.283 1.00 54.50 341 PHE A C 1
ATOM 2694 O O . PHE A 1 341 ? -6.123 -5.641 39.882 1.00 54.50 341 PHE A O 1
ATOM 2701 N N . SER A 1 342 ? -5.542 -3.995 38.465 1.00 50.84 342 SER A N 1
ATOM 2702 C CA . SER A 1 342 ? -6.917 -3.533 38.282 1.00 50.84 342 SER A CA 1
ATOM 2703 C C . SER A 1 342 ? -7.845 -4.488 37.541 1.00 50.84 342 SER A C 1
ATOM 2705 O O . SER A 1 342 ? -9.049 -4.259 37.442 1.00 50.84 342 SER A O 1
ATOM 2707 N N . ARG A 1 343 ? -7.274 -5.566 37.008 1.00 49.81 343 ARG A N 1
ATOM 2708 C CA . ARG A 1 343 ? -7.975 -6.615 36.274 1.00 49.81 343 ARG A CA 1
ATOM 2709 C C . ARG A 1 343 ? -7.909 -7.963 36.987 1.00 49.81 343 ARG A C 1
ATOM 2711 O O . ARG A 1 343 ? -8.237 -8.963 36.369 1.00 49.81 343 ARG A O 1
ATOM 2718 N N . LEU A 1 344 ? -7.441 -7.996 38.239 1.00 50.56 344 LEU A N 1
ATOM 2719 C CA . LEU A 1 344 ? -7.336 -9.210 39.046 1.00 50.56 344 LEU A CA 1
ATOM 2720 C C . LEU A 1 344 ? -8.353 -9.187 40.200 1.00 50.56 344 LEU A C 1
ATOM 2722 O O . LEU A 1 344 ? -8.516 -8.142 40.835 1.00 50.56 344 LEU A O 1
ATOM 2726 N N . PRO A 1 345 ? -8.951 -10.338 40.560 1.00 50.09 345 PRO A N 1
ATOM 2727 C CA . PRO A 1 345 ? -9.794 -10.446 41.747 1.00 50.09 345 PRO A CA 1
ATOM 2728 C C . PRO A 1 345 ? -9.034 -10.097 43.038 1.00 50.09 345 PRO A C 1
ATOM 2730 O O . PRO A 1 345 ? -7.824 -10.351 43.171 1.00 50.09 345 PRO A O 1
ATOM 2733 N N . ILE A 1 346 ? -9.752 -9.560 44.029 1.00 53.28 346 ILE A N 1
ATOM 2734 C CA . ILE A 1 346 ? -9.202 -9.210 45.347 1.00 53.28 346 ILE A CA 1
ATOM 2735 C C . ILE A 1 346 ? -8.932 -10.497 46.153 1.00 53.28 346 ILE A C 1
ATOM 2737 O O . ILE A 1 346 ? -9.770 -10.967 46.907 1.00 53.28 346 ILE A O 1
ATOM 2741 N N . HIS A 1 347 ? -7.742 -11.089 46.014 1.00 54.62 347 HIS A N 1
ATOM 2742 C CA . HIS A 1 347 ? -7.296 -12.243 46.813 1.00 54.62 347 HIS A CA 1
ATOM 2743 C C . HIS A 1 347 ? -6.172 -11.877 47.795 1.00 54.62 347 HIS A C 1
ATOM 2745 O O . HIS A 1 347 ? -5.376 -10.975 47.528 1.00 54.62 347 HIS A O 1
ATOM 2751 N N . LYS A 1 348 ? -6.031 -12.653 48.886 1.00 49.69 348 LYS A N 1
ATOM 2752 C CA . LYS A 1 348 ? -4.999 -12.497 49.940 1.00 49.69 348 LYS A CA 1
ATOM 2753 C C . LYS A 1 348 ? -3.599 -12.211 49.391 1.00 49.69 348 LYS A C 1
ATOM 2755 O O . LYS A 1 348 ? -2.913 -11.301 49.840 1.00 49.69 348 LYS A O 1
ATOM 2760 N N . LYS A 1 349 ? -3.190 -12.971 48.372 1.00 54.78 349 LYS A N 1
ATOM 2761 C CA . LYS A 1 349 ? -1.869 -12.843 47.751 1.00 54.78 349 LYS A CA 1
ATOM 2762 C C . LYS A 1 349 ? -1.706 -11.528 46.981 1.00 54.78 349 LYS A C 1
ATOM 2764 O O . LYS A 1 349 ? -0.634 -10.943 47.031 1.00 54.78 349 LYS A O 1
ATOM 2769 N N . ASN A 1 350 ? -2.760 -11.054 46.315 1.00 53.91 350 ASN A N 1
ATOM 2770 C CA . ASN A 1 350 ? -2.757 -9.813 45.536 1.00 53.91 350 ASN A CA 1
ATOM 2771 C C . ASN A 1 350 ? -2.733 -8.575 46.450 1.00 53.91 350 ASN A C 1
ATOM 2773 O O . ASN A 1 350 ? -2.018 -7.615 46.169 1.00 53.91 350 ASN A O 1
ATOM 2777 N N . TYR A 1 351 ? -3.452 -8.630 47.577 1.00 57.00 351 TYR A N 1
ATOM 2778 C CA . TYR A 1 351 ? -3.478 -7.576 48.596 1.00 57.00 351 TYR A CA 1
ATOM 2779 C C . TYR A 1 351 ? -2.113 -7.354 49.267 1.00 57.00 351 TYR A C 1
ATOM 2781 O O . TYR A 1 351 ? -1.650 -6.216 49.334 1.00 57.00 351 TYR A O 1
ATOM 2789 N N . GLU A 1 352 ? -1.438 -8.421 49.715 1.00 57.91 352 GLU A N 1
ATOM 2790 C CA . GLU A 1 352 ? -0.118 -8.300 50.360 1.00 57.91 352 GLU A CA 1
ATOM 2791 C C . GLU A 1 352 ? 0.927 -7.678 49.417 1.00 57.91 352 GLU A C 1
ATOM 2793 O O . GLU A 1 352 ? 1.736 -6.853 49.834 1.00 57.91 352 GLU A O 1
ATOM 2798 N N . ILE A 1 353 ? 0.849 -7.975 48.115 1.00 58.50 353 ILE A N 1
ATOM 2799 C CA . ILE A 1 353 ? 1.746 -7.394 47.104 1.00 58.50 353 ILE A CA 1
ATOM 2800 C C . ILE A 1 353 ? 1.457 -5.909 46.878 1.00 58.50 353 ILE A C 1
ATOM 2802 O O . ILE A 1 353 ? 2.392 -5.119 46.766 1.00 58.50 353 ILE A O 1
ATOM 2806 N N . LEU A 1 354 ? 0.184 -5.510 46.806 1.00 56.94 354 LEU A N 1
ATOM 2807 C CA . LEU A 1 354 ? -0.194 -4.100 46.665 1.00 56.94 354 LEU A CA 1
ATOM 2808 C C . LEU A 1 354 ? 0.230 -3.281 47.891 1.00 56.94 354 LEU A C 1
ATOM 2810 O O . LEU A 1 354 ? 0.759 -2.178 47.744 1.00 56.94 354 LEU A O 1
ATOM 2814 N N . LYS A 1 355 ? 0.063 -3.845 49.092 1.00 57.94 355 LYS A N 1
ATOM 2815 C CA . LYS A 1 355 ? 0.520 -3.257 50.357 1.00 57.94 355 LYS A CA 1
ATOM 2816 C C . LYS A 1 355 ? 2.035 -3.040 50.370 1.00 57.94 355 LYS A C 1
ATOM 2818 O O . LYS A 1 355 ? 2.478 -1.963 50.756 1.00 57.94 355 LYS A O 1
ATOM 2823 N N . GLU A 1 356 ? 2.809 -4.032 49.931 1.00 61.50 356 GLU A N 1
ATOM 2824 C CA . GLU A 1 356 ? 4.275 -3.971 49.901 1.00 61.50 356 GLU A CA 1
ATOM 2825 C C . GLU A 1 356 ? 4.810 -3.044 48.793 1.00 61.50 356 GLU A C 1
ATOM 2827 O O . GLU A 1 356 ? 5.766 -2.305 49.022 1.00 61.50 356 GLU A O 1
ATOM 2832 N N . LYS A 1 357 ? 4.200 -3.051 47.595 1.00 58.69 357 LYS A N 1
ATOM 2833 C CA . LYS A 1 357 ? 4.756 -2.395 46.394 1.00 58.69 357 LYS A CA 1
ATOM 2834 C C . LYS A 1 357 ? 4.220 -0.991 46.086 1.00 58.69 357 LYS A C 1
ATOM 2836 O O . LYS A 1 357 ? 4.922 -0.223 45.435 1.00 58.69 357 LYS A O 1
ATOM 2841 N N . VAL A 1 358 ? 2.990 -0.646 46.478 1.00 56.72 358 VAL A N 1
ATOM 2842 C CA . VAL A 1 358 ? 2.318 0.594 46.018 1.00 56.72 358 VAL A CA 1
ATOM 2843 C C . VAL A 1 358 ? 2.324 1.698 47.084 1.00 56.72 358 VAL A C 1
ATOM 2845 O O . VAL A 1 358 ? 2.306 2.877 46.728 1.00 56.72 358 VAL A O 1
ATOM 2848 N N . GLY A 1 359 ? 2.424 1.359 48.374 1.00 55.53 359 GLY A N 1
ATOM 2849 C CA . GLY A 1 359 ? 2.385 2.342 49.465 1.00 55.53 359 GLY A CA 1
ATOM 2850 C C . GLY A 1 359 ? 1.011 3.010 49.564 1.00 55.53 359 GLY A C 1
ATOM 2851 O O . GLY A 1 359 ? 0.820 4.140 49.121 1.00 55.53 359 GLY A O 1
ATOM 2852 N N . ILE A 1 360 ? 0.038 2.273 50.099 1.00 57.09 360 ILE A N 1
ATOM 2853 C CA . ILE A 1 360 ? -1.362 2.702 50.229 1.00 57.09 360 ILE A CA 1
ATOM 2854 C C . ILE A 1 360 ? -1.525 3.520 51.522 1.00 57.09 360 ILE A C 1
ATOM 2856 O O . ILE A 1 360 ? -0.950 3.164 52.550 1.00 57.09 360 ILE A O 1
ATOM 2860 N N . SER A 1 361 ? -2.310 4.604 51.496 1.00 56.62 361 SER A N 1
ATOM 2861 C CA . SER A 1 361 ? -2.605 5.406 52.697 1.00 56.62 361 SER A CA 1
ATOM 2862 C C . SER A 1 361 ? -3.353 4.596 53.771 1.00 56.62 361 SER A C 1
ATOM 2864 O O . SER A 1 361 ? -4.056 3.634 53.460 1.00 56.62 361 SER A O 1
ATOM 2866 N N . SER A 1 362 ? -3.236 4.988 55.046 1.00 49.75 362 SER A N 1
ATOM 2867 C CA . SER A 1 362 ? -3.779 4.248 56.206 1.00 49.75 362 SER A CA 1
ATOM 2868 C C . SER A 1 362 ? -5.293 3.992 56.152 1.00 49.75 362 SER A C 1
ATOM 2870 O O . SER A 1 362 ? -5.761 2.960 56.628 1.00 49.75 362 SER A O 1
ATOM 2872 N N . ILE A 1 363 ? -6.059 4.896 55.543 1.00 49.44 363 ILE A N 1
ATOM 2873 C CA . ILE A 1 363 ? -7.525 4.816 55.464 1.00 49.44 363 ILE A CA 1
ATOM 2874 C C . ILE A 1 363 ? -7.987 3.955 54.281 1.00 49.44 363 ILE A C 1
ATOM 2876 O O . ILE A 1 363 ? -8.801 3.049 54.457 1.00 49.44 363 ILE A O 1
ATOM 2880 N N . LYS A 1 364 ? -7.377 4.110 53.097 1.00 59.00 364 LYS A N 1
ATOM 2881 C CA . LYS A 1 364 ? -7.581 3.176 51.973 1.00 59.00 364 LYS A CA 1
ATOM 2882 C C . LYS A 1 364 ? -7.156 1.753 52.353 1.00 59.00 364 LYS A C 1
ATOM 2884 O O . LYS A 1 364 ? -7.774 0.778 51.935 1.00 59.00 364 LYS A O 1
ATOM 2889 N N . HIS A 1 365 ? -6.160 1.633 53.232 1.00 59.25 365 HIS A N 1
ATOM 2890 C CA . HIS A 1 365 ? -5.754 0.373 53.844 1.00 59.25 365 HIS A CA 1
ATOM 2891 C C . HIS A 1 365 ? -6.839 -0.243 54.746 1.00 59.25 365 HIS A C 1
ATOM 2893 O O . HIS A 1 365 ? -6.985 -1.463 54.733 1.00 59.25 365 HIS A O 1
ATOM 2899 N N . LYS A 1 366 ? -7.624 0.557 55.487 1.00 58.75 366 LYS A N 1
ATOM 2900 C CA . LYS A 1 366 ? -8.758 0.095 56.315 1.00 58.75 366 LYS A CA 1
ATOM 2901 C C . LYS A 1 366 ? -9.882 -0.478 55.447 1.00 58.75 366 LYS A C 1
ATOM 2903 O O . LYS A 1 366 ? -10.310 -1.597 55.711 1.00 58.75 366 LYS A O 1
ATOM 2908 N N . ILE A 1 367 ? -10.284 0.217 54.379 1.00 60.53 367 ILE A N 1
ATOM 2909 C CA . ILE A 1 367 ? -11.317 -0.262 53.437 1.00 60.53 367 ILE A CA 1
ATOM 2910 C C . ILE A 1 367 ? -10.848 -1.524 52.705 1.00 60.53 367 ILE A C 1
ATOM 2912 O O . ILE A 1 367 ? -11.570 -2.514 52.676 1.00 60.53 367 ILE A O 1
ATOM 2916 N N . LEU A 1 368 ? -9.610 -1.551 52.198 1.00 61.31 368 LEU A N 1
ATOM 2917 C CA . LEU A 1 368 ? -9.041 -2.754 51.576 1.00 61.31 368 LEU A CA 1
ATOM 2918 C C . LEU A 1 368 ? -8.890 -3.922 52.568 1.00 61.31 368 LEU A C 1
ATOM 2920 O O . LEU A 1 368 ? -9.034 -5.077 52.178 1.00 61.31 368 LEU A O 1
ATOM 2924 N N . ARG A 1 369 ? -8.619 -3.648 53.852 1.00 60.28 369 ARG A N 1
ATOM 2925 C CA . ARG A 1 369 ? -8.556 -4.667 54.912 1.00 60.28 369 ARG A CA 1
ATOM 2926 C C . ARG A 1 369 ? -9.942 -5.205 55.280 1.00 60.28 369 ARG A C 1
ATOM 2928 O O . ARG A 1 369 ? -10.075 -6.404 55.507 1.00 60.28 369 ARG A O 1
ATOM 2935 N N . LEU A 1 370 ? -10.961 -4.347 55.338 1.00 61.88 370 LEU A N 1
ATOM 2936 C CA . LEU A 1 370 ? -12.355 -4.765 55.513 1.00 61.88 370 LEU A CA 1
ATOM 2937 C C . LEU A 1 370 ? -12.814 -5.603 54.316 1.00 61.88 370 LEU A C 1
ATOM 2939 O O . LEU A 1 370 ? -13.322 -6.701 54.518 1.00 61.88 370 LEU A O 1
ATOM 2943 N N . ALA A 1 371 ? -12.516 -5.151 53.093 1.00 61.53 371 ALA A N 1
ATOM 2944 C CA . ALA A 1 371 ? -12.749 -5.906 51.866 1.00 61.53 371 ALA A CA 1
ATOM 2945 C C . ALA A 1 371 ? -12.065 -7.281 51.917 1.00 61.53 371 ALA A C 1
ATOM 2947 O O . ALA A 1 371 ? -12.696 -8.284 51.618 1.00 61.53 371 ALA A O 1
ATOM 2948 N N . TYR A 1 372 ? -10.811 -7.359 52.376 1.00 59.59 372 TYR A N 1
ATOM 2949 C CA . TYR A 1 372 ? -10.096 -8.625 52.578 1.00 59.59 372 TYR A CA 1
ATOM 2950 C C . TYR A 1 372 ? -10.813 -9.576 53.557 1.00 59.59 372 TYR A C 1
ATOM 2952 O O . TYR A 1 372 ? -11.022 -10.744 53.228 1.00 59.59 372 TYR A O 1
ATOM 2960 N N . ASN A 1 373 ? -11.233 -9.081 54.726 1.00 57.19 373 ASN A N 1
ATOM 2961 C CA . ASN A 1 373 ? -11.943 -9.887 55.729 1.00 57.19 373 ASN A CA 1
ATOM 2962 C C . ASN A 1 373 ? -13.334 -10.358 55.253 1.00 57.19 373 ASN A C 1
ATOM 2964 O O . ASN A 1 373 ? -13.843 -11.360 55.756 1.00 57.19 373 ASN A O 1
ATOM 2968 N N . HIS A 1 374 ? -13.952 -9.630 54.317 1.00 59.25 374 HIS A N 1
ATOM 2969 C CA . HIS A 1 374 ? -15.230 -9.984 53.691 1.00 59.25 374 HIS A CA 1
ATOM 2970 C C . HIS A 1 374 ? -15.047 -10.976 52.529 1.00 59.25 374 HIS A C 1
ATOM 2972 O O . HIS A 1 374 ? -15.753 -11.976 52.452 1.00 59.25 374 HIS A O 1
ATOM 2978 N N . VAL A 1 375 ? -14.036 -10.781 51.672 1.00 53.16 375 VAL A N 1
ATOM 2979 C CA . VAL A 1 375 ? -13.776 -11.648 50.508 1.00 53.16 375 VAL A CA 1
ATOM 2980 C C . VAL A 1 375 ? -13.342 -13.065 50.913 1.00 53.16 375 VAL A C 1
ATOM 2982 O O . VAL A 1 375 ? -13.671 -14.017 50.211 1.00 53.16 375 VAL A O 1
ATOM 2985 N N . GLU A 1 376 ? -12.701 -13.263 52.075 1.00 47.12 376 GLU A N 1
ATOM 2986 C CA . GLU A 1 376 ? -12.448 -14.619 52.610 1.00 47.12 376 GLU A CA 1
ATOM 2987 C C . GLU A 1 376 ? -13.742 -15.411 52.915 1.00 47.12 376 GLU A C 1
ATOM 2989 O O . GLU A 1 376 ? -13.683 -16.635 53.039 1.00 47.12 376 GLU A O 1
ATOM 2994 N N . LYS A 1 377 ? -14.909 -14.749 52.985 1.00 50.03 377 LYS A N 1
ATOM 2995 C CA . LYS A 1 377 ? -16.230 -15.366 53.212 1.00 50.03 377 LYS A CA 1
ATOM 2996 C C . LYS A 1 377 ? -17.109 -15.441 51.958 1.00 50.03 377 LYS A C 1
ATOM 2998 O O . LYS A 1 377 ? -18.180 -16.044 52.010 1.00 50.03 377 LYS A O 1
ATOM 3003 N N . MET A 1 378 ? -16.675 -14.874 50.830 1.00 51.28 378 MET A N 1
ATOM 3004 C CA . MET A 1 378 ? -17.442 -14.872 49.582 1.00 51.28 378 MET A CA 1
ATOM 3005 C C . MET A 1 378 ? -17.456 -16.267 48.943 1.00 51.28 378 MET A C 1
ATOM 3007 O O . MET A 1 378 ? -16.630 -16.584 48.089 1.00 51.28 378 MET A O 1
ATOM 3011 N N . GLN A 1 379 ? -18.419 -17.111 49.321 1.00 50.09 379 GLN A N 1
ATOM 3012 C CA . GLN A 1 379 ? -18.816 -18.213 48.447 1.00 50.09 379 GLN A CA 1
ATOM 3013 C C . GLN A 1 379 ? -19.622 -17.654 47.259 1.00 50.09 379 GLN A C 1
ATOM 3015 O O . GLN A 1 379 ? -20.443 -16.739 47.452 1.00 50.09 379 GLN A O 1
ATOM 3020 N N . PRO A 1 380 ? -19.383 -18.154 46.028 1.00 50.41 380 PRO A N 1
ATOM 3021 C CA . PRO A 1 380 ? -20.217 -17.810 44.884 1.00 50.41 380 PRO A CA 1
ATOM 3022 C C . PRO A 1 380 ? -21.673 -18.172 45.187 1.00 50.41 380 PRO A C 1
ATOM 3024 O O . PRO A 1 380 ? -21.942 -19.137 45.904 1.00 50.41 380 PRO A O 1
ATOM 3027 N N . LEU A 1 381 ? -22.612 -17.387 44.653 1.00 51.59 381 LEU A N 1
ATOM 3028 C CA . LEU A 1 381 ? -24.017 -17.791 44.650 1.00 51.59 381 LEU A CA 1
ATOM 3029 C C . LEU A 1 381 ? -24.130 -19.163 43.949 1.00 51.59 381 LEU A C 1
ATOM 3031 O O . LEU A 1 381 ? -23.375 -19.410 43.000 1.00 51.59 381 LEU A O 1
ATOM 3035 N N . PRO A 1 382 ? -25.011 -20.073 44.402 1.00 51.44 382 PRO A N 1
ATOM 3036 C CA . PRO A 1 382 ? -25.164 -21.387 43.786 1.00 51.44 382 PRO A CA 1
ATOM 3037 C C . PRO A 1 382 ? -25.395 -21.277 42.271 1.00 51.44 382 PRO A C 1
ATOM 3039 O O . PRO A 1 382 ? -26.297 -20.580 41.820 1.00 51.44 382 PRO A O 1
ATOM 3042 N N . HIS A 1 383 ? -24.593 -21.989 41.473 1.00 43.78 383 HIS A N 1
ATOM 3043 C CA . HIS A 1 383 ? -24.632 -21.963 40.000 1.00 43.78 383 HIS A CA 1
ATOM 3044 C C . HIS A 1 383 ? -25.803 -22.742 39.375 1.00 43.78 383 HIS A C 1
ATOM 3046 O O . HIS A 1 383 ? -25.673 -23.328 38.301 1.00 43.78 383 HIS A O 1
ATOM 3052 N N . SER A 1 384 ? -26.962 -22.775 40.023 1.00 47.75 384 SER A N 1
ATOM 3053 C CA . SER A 1 384 ? -28.133 -23.454 39.478 1.00 47.75 384 SER A CA 1
ATOM 3054 C C . SER A 1 384 ? -29.301 -22.494 39.375 1.00 47.75 384 SER A C 1
ATOM 3056 O O . SER A 1 384 ? -29.867 -22.109 40.391 1.00 47.75 384 SER A O 1
ATOM 3058 N N . PHE A 1 385 ? -29.708 -22.186 38.144 1.00 48.34 385 PHE A N 1
ATOM 3059 C CA . PHE A 1 385 ? -31.058 -21.709 37.880 1.00 48.34 385 PHE A CA 1
ATOM 3060 C C . PHE A 1 385 ? -32.041 -22.767 38.399 1.00 48.34 385 PHE A C 1
ATOM 3062 O O . PHE A 1 385 ? -32.165 -23.848 37.817 1.00 48.34 385 PHE A O 1
ATOM 3069 N N . GLN A 1 386 ? -32.704 -22.477 39.516 1.00 56.22 386 GLN A N 1
ATOM 3070 C CA . GLN A 1 386 ? -33.930 -23.159 39.902 1.00 56.22 386 GLN A CA 1
ATOM 3071 C C . GLN A 1 386 ? -35.083 -22.190 39.629 1.00 56.22 386 GLN A C 1
ATOM 3073 O O . GLN A 1 386 ? -35.022 -21.052 40.091 1.00 56.22 386 GLN A O 1
ATOM 3078 N N . PRO A 1 387 ? -36.116 -22.591 38.868 1.00 54.28 387 PRO A N 1
ATOM 3079 C CA . PRO A 1 387 ? -37.329 -21.794 38.758 1.00 54.28 387 PRO A CA 1
ATOM 3080 C C . PRO A 1 387 ? -37.852 -21.516 40.166 1.00 54.28 387 PRO A C 1
ATOM 3082 O O . PRO A 1 387 ? -37.990 -22.459 40.953 1.00 54.28 387 PRO A O 1
ATOM 3085 N N . SER A 1 388 ? -38.111 -20.247 40.486 1.00 59.12 388 SER A N 1
ATOM 3086 C CA . SER A 1 388 ? -38.600 -19.903 41.817 1.00 59.12 388 SER A CA 1
ATOM 3087 C C . SER A 1 388 ? -39.898 -20.654 42.107 1.00 59.12 388 SER A C 1
ATOM 3089 O O . SER A 1 388 ? -40.790 -20.755 41.261 1.00 59.12 388 SER A O 1
ATOM 3091 N N . LYS A 1 389 ? -40.004 -21.203 43.316 1.00 66.69 389 LYS A N 1
ATOM 3092 C CA . LYS A 1 389 ? -41.167 -21.985 43.751 1.00 66.69 389 LYS A CA 1
ATOM 3093 C C . LYS A 1 389 ? -42.369 -21.097 44.083 1.00 66.69 389 LYS A C 1
ATOM 3095 O O . LYS A 1 389 ? -43.479 -21.619 44.200 1.00 66.69 389 LYS A O 1
ATOM 3100 N N . ARG A 1 390 ? -42.172 -19.778 44.234 1.00 79.50 390 ARG A N 1
ATOM 3101 C CA . ARG A 1 390 ? -43.221 -18.779 44.503 1.00 79.50 390 ARG A CA 1
ATOM 3102 C C . ARG A 1 390 ? -42.962 -17.470 43.752 1.00 79.50 390 ARG A C 1
ATOM 3104 O O . ARG A 1 390 ? -41.823 -17.077 43.553 1.00 79.50 390 ARG A O 1
ATOM 3111 N N . ALA A 1 391 ? -44.012 -16.736 43.393 1.00 83.00 391 ALA A N 1
ATOM 3112 C CA . ALA A 1 391 ? -43.836 -15.375 42.888 1.00 83.00 391 ALA A CA 1
ATOM 3113 C C . ALA A 1 391 ? -43.363 -14.446 44.025 1.00 83.00 391 ALA A C 1
ATOM 3115 O O . ALA A 1 391 ? -44.014 -14.374 45.069 1.00 83.00 391 ALA A O 1
ATOM 3116 N N . LEU A 1 392 ? -42.232 -13.761 43.832 1.00 89.69 392 LEU A N 1
ATOM 3117 C CA . LEU A 1 392 ? -41.720 -12.738 44.747 1.00 89.69 392 LEU A CA 1
ATOM 3118 C C . LEU A 1 392 ? -42.432 -11.398 44.515 1.00 89.69 392 LEU A C 1
ATOM 3120 O O . LEU A 1 392 ? -42.830 -11.097 43.388 1.00 89.69 392 LEU A O 1
ATOM 3124 N N . LYS A 1 393 ? -42.549 -10.583 45.567 1.00 93.38 393 LYS A N 1
ATOM 3125 C CA . LYS A 1 393 ? -42.955 -9.174 45.491 1.00 93.38 393 LYS A CA 1
ATOM 3126 C C . LYS A 1 393 ? -41.698 -8.311 45.364 1.00 93.38 393 LYS A C 1
ATOM 3128 O O . LYS A 1 393 ? -40.918 -8.228 46.310 1.00 93.38 393 LYS A O 1
ATOM 3133 N N . ILE A 1 394 ? -41.489 -7.654 44.226 1.00 93.69 394 ILE A N 1
ATOM 3134 C CA . ILE A 1 394 ? -40.243 -6.929 43.927 1.00 93.69 394 ILE A CA 1
ATOM 3135 C C . ILE A 1 394 ? -40.526 -5.449 43.651 1.00 93.69 394 ILE A C 1
ATOM 3137 O O . ILE A 1 394 ? -41.366 -5.112 42.818 1.00 93.69 394 ILE A O 1
ATOM 3141 N N . ALA A 1 395 ? -39.795 -4.553 44.318 1.00 96.00 395 ALA A N 1
ATOM 3142 C CA . ALA A 1 395 ? -39.801 -3.129 43.981 1.00 96.00 395 ALA A CA 1
ATOM 3143 C C . ALA A 1 395 ? -38.682 -2.826 42.981 1.00 96.00 395 ALA A C 1
ATOM 3145 O O . ALA A 1 395 ? -37.509 -3.064 43.266 1.00 96.00 395 ALA A O 1
ATOM 3146 N N . VAL A 1 396 ? -39.025 -2.270 41.821 1.00 94.75 396 VAL A N 1
ATOM 3147 C CA . VAL A 1 396 ? -38.054 -1.880 40.793 1.00 94.75 396 VAL A CA 1
ATOM 3148 C C . VAL A 1 396 ? -37.922 -0.361 40.766 1.00 94.75 396 VAL A C 1
ATOM 3150 O O . VAL A 1 396 ? -38.775 0.343 40.231 1.00 94.75 396 VAL A O 1
ATOM 3153 N N . CYS A 1 397 ? -36.836 0.138 41.345 1.00 96.38 397 CYS A N 1
ATOM 3154 C CA . CYS A 1 397 ? -36.430 1.536 41.372 1.00 96.38 397 CYS A CA 1
ATOM 3155 C C . CYS A 1 397 ? -35.612 1.887 40.130 1.00 96.38 397 CYS A C 1
ATOM 3157 O O . CYS A 1 397 ? -34.475 1.443 39.965 1.00 96.38 397 CYS A O 1
ATOM 3159 N N . ILE A 1 398 ? -36.164 2.732 39.270 1.00 95.25 398 ILE A N 1
ATOM 3160 C CA . ILE A 1 398 ? -35.498 3.195 38.055 1.00 95.25 398 ILE A CA 1
ATOM 3161 C C . ILE A 1 398 ? -35.121 4.657 38.251 1.00 95.25 398 ILE A C 1
ATOM 3163 O O . ILE A 1 398 ? -35.994 5.511 38.441 1.00 95.25 398 ILE A O 1
ATOM 3167 N N . SER A 1 399 ? -33.814 4.938 38.234 1.00 94.50 399 SER A N 1
ATOM 3168 C CA . SER A 1 399 ? -33.310 6.269 38.568 1.00 94.50 399 SER A CA 1
ATOM 3169 C C . SER A 1 399 ? -32.147 6.764 37.717 1.00 94.50 399 SER A C 1
ATOM 3171 O O . SER A 1 399 ? -31.193 6.039 37.431 1.00 94.50 399 SER A O 1
ATOM 3173 N N . GLY A 1 400 ? -32.224 8.038 37.318 1.00 90.38 400 GLY A N 1
ATOM 3174 C CA . GLY A 1 400 ? -31.190 8.728 36.543 1.00 90.38 400 GLY A CA 1
ATOM 3175 C C . GLY A 1 400 ? -31.674 9.299 35.206 1.00 90.38 400 GLY A C 1
ATOM 3176 O O . GLY A 1 400 ? -32.802 9.773 35.086 1.00 90.38 400 GLY A O 1
ATOM 3177 N N . GLN A 1 401 ? -30.777 9.310 34.215 1.00 87.31 401 GLN A N 1
ATOM 3178 C CA . GLN A 1 401 ? -31.020 9.869 32.877 1.00 87.31 401 GLN A CA 1
ATOM 3179 C C . GLN A 1 401 ? -31.708 8.851 31.957 1.00 87.31 401 GLN A C 1
ATOM 3181 O O . GLN A 1 401 ? -31.365 7.672 31.960 1.00 87.31 401 GLN A O 1
ATOM 3186 N N . LEU A 1 402 ? -32.639 9.324 31.129 1.00 88.06 402 LEU A N 1
ATOM 3187 C CA . LEU A 1 402 ? -33.514 8.507 30.279 1.00 88.06 402 LEU A CA 1
ATOM 3188 C C . LEU A 1 402 ? -32.969 8.323 28.848 1.00 88.06 402 LEU A C 1
ATOM 3190 O O . LEU A 1 402 ? -33.670 8.573 27.867 1.00 88.06 402 LEU A O 1
ATOM 3194 N N . ARG A 1 403 ? -31.711 7.905 28.688 1.00 85.44 403 ARG A N 1
ATOM 3195 C CA . ARG A 1 403 ? -31.167 7.583 27.353 1.00 85.44 403 ARG A CA 1
ATOM 3196 C C . ARG A 1 403 ? -31.638 6.191 26.929 1.00 85.44 403 ARG A C 1
ATOM 3198 O O . ARG A 1 403 ? -31.584 5.281 27.737 1.00 85.44 403 ARG A O 1
ATOM 3205 N N . GLY A 1 404 ? -32.147 6.020 25.707 1.00 85.25 404 GLY A N 1
ATOM 3206 C CA . GLY A 1 404 ? -32.597 4.712 25.191 1.00 85.25 404 GLY A CA 1
ATOM 3207 C C . GLY A 1 404 ? -33.563 3.933 26.099 1.00 85.25 404 GLY A C 1
ATOM 3208 O O . GLY A 1 404 ? -33.619 2.706 26.046 1.00 85.25 404 GLY A O 1
ATOM 3209 N N . PHE A 1 405 ? -34.298 4.636 26.961 1.00 90.00 405 PHE A N 1
ATOM 3210 C CA . PHE A 1 405 ? -34.974 4.037 28.108 1.00 90.00 405 PHE A CA 1
ATOM 3211 C C . PHE A 1 405 ? -36.119 3.095 27.717 1.00 90.00 405 PHE A C 1
ATOM 3213 O O . PHE A 1 405 ? -36.380 2.112 28.406 1.00 90.00 405 PHE A O 1
ATOM 3220 N N . GLU A 1 406 ? -36.778 3.365 26.588 1.00 89.44 406 GLU A N 1
ATOM 3221 C CA . GLU A 1 406 ? -37.846 2.517 26.056 1.00 89.44 406 GLU A CA 1
ATOM 3222 C C . GLU A 1 406 ? -37.317 1.143 25.655 1.00 89.44 406 GLU A C 1
ATOM 3224 O O . GLU A 1 406 ? -37.881 0.119 26.041 1.00 89.44 406 GLU A O 1
ATOM 3229 N N . GLN A 1 407 ? -36.196 1.115 24.930 1.00 88.44 407 GLN A N 1
ATOM 3230 C CA . GLN A 1 407 ? -35.545 -0.123 24.516 1.00 88.44 407 GLN A CA 1
ATOM 3231 C C . GLN A 1 407 ? -35.009 -0.888 25.729 1.00 88.44 407 GLN A C 1
ATOM 3233 O O . GLN A 1 407 ? -35.263 -2.086 25.841 1.00 88.44 407 GLN A O 1
ATOM 3238 N N . ALA A 1 408 ? -34.316 -0.210 26.650 1.00 89.12 408 ALA A N 1
ATOM 3239 C CA . ALA A 1 408 ? -33.785 -0.852 27.852 1.00 89.12 408 ALA A CA 1
ATOM 3240 C C . ALA A 1 408 ? -34.901 -1.497 28.689 1.00 89.12 408 ALA A C 1
ATOM 3242 O O . ALA A 1 408 ? -34.788 -2.658 29.086 1.00 89.12 408 ALA A O 1
ATOM 3243 N N . PHE A 1 409 ? -36.007 -0.778 28.911 1.00 90.00 409 PHE A N 1
ATOM 3244 C CA . PHE A 1 409 ? -37.124 -1.305 29.689 1.00 90.00 409 PHE A CA 1
ATOM 3245 C C . PHE A 1 409 ? -37.907 -2.393 28.949 1.00 90.00 409 PHE A C 1
ATOM 3247 O O . PHE A 1 409 ? -38.380 -3.343 29.572 1.00 90.00 409 PHE A O 1
ATOM 3254 N N . LYS A 1 410 ? -38.020 -2.303 27.619 1.00 88.81 410 LYS A N 1
ATOM 3255 C CA . LYS A 1 410 ? -38.604 -3.371 26.803 1.00 88.81 410 LYS A CA 1
ATOM 3256 C C . LYS A 1 410 ? -37.792 -4.663 26.919 1.00 88.81 410 LYS A C 1
ATOM 3258 O O . LYS A 1 410 ? -38.381 -5.698 27.203 1.00 88.81 410 LYS A O 1
ATOM 3263 N N . ALA A 1 411 ? -36.469 -4.590 26.770 1.00 86.56 411 ALA A N 1
ATOM 3264 C CA . ALA A 1 411 ? -35.587 -5.748 26.918 1.00 86.56 411 ALA A CA 1
ATOM 3265 C C . ALA A 1 411 ? -35.710 -6.370 28.318 1.00 86.56 411 ALA A C 1
ATOM 3267 O O . ALA A 1 411 ? -35.832 -7.582 28.462 1.00 86.56 411 ALA A O 1
ATOM 3268 N N . LEU A 1 412 ? -35.791 -5.529 29.353 1.00 85.06 412 LEU A N 1
ATOM 3269 C CA . LEU A 1 412 ? -36.005 -5.971 30.727 1.00 85.06 412 LEU A CA 1
ATOM 3270 C C . LEU A 1 412 ? -37.321 -6.760 30.902 1.00 85.06 412 LEU A C 1
ATOM 3272 O O . LEU A 1 412 ? -37.306 -7.803 31.560 1.00 85.06 412 LEU A O 1
ATOM 3276 N N . LYS A 1 413 ? -38.434 -6.305 30.303 1.00 85.62 413 LYS A N 1
ATOM 3277 C CA . LYS A 1 413 ? -39.737 -7.007 30.345 1.00 85.62 413 LYS A CA 1
ATOM 3278 C C . LYS A 1 413 ? -39.706 -8.392 29.698 1.00 85.62 413 LYS A C 1
ATOM 3280 O O . LYS A 1 413 ? -40.551 -9.218 30.017 1.00 85.62 413 LYS A O 1
ATOM 3285 N N . GLU A 1 414 ? -38.770 -8.634 28.786 1.00 85.25 414 GLU A N 1
ATOM 3286 C CA . GLU A 1 414 ? -38.606 -9.921 28.100 1.00 85.25 414 GLU A CA 1
ATOM 3287 C C . GLU A 1 414 ? -37.772 -10.927 28.919 1.00 85.25 414 GLU A C 1
ATOM 3289 O O . GLU A 1 414 ? -37.639 -12.086 28.529 1.00 85.25 414 GLU A O 1
ATOM 3294 N N . THR A 1 415 ? -37.221 -10.516 30.067 1.00 81.31 415 THR A N 1
ATOM 3295 C CA . THR A 1 415 ? -36.465 -11.403 30.964 1.00 81.31 415 THR A CA 1
ATOM 3296 C C . THR A 1 415 ? -37.365 -12.085 31.998 1.00 81.31 415 THR A C 1
ATOM 3298 O O . THR A 1 415 ? -38.405 -11.544 32.378 1.00 81.31 415 THR A O 1
ATOM 3301 N N . SER A 1 416 ? -36.918 -13.223 32.549 1.00 76.25 416 SER A N 1
ATOM 3302 C CA . SER A 1 416 ? -37.628 -13.937 33.629 1.00 76.25 416 SER A CA 1
ATOM 3303 C C . SER A 1 416 ? -37.805 -13.100 34.902 1.00 76.25 416 SER A C 1
ATOM 3305 O O . SER A 1 416 ? -38.580 -13.450 35.783 1.00 76.25 416 SER A O 1
ATOM 3307 N N . PHE A 1 417 ? -37.117 -11.958 34.999 1.00 77.88 417 PHE A N 1
ATOM 3308 C CA . PHE A 1 417 ? -37.285 -10.994 36.075 1.00 77.88 417 PHE A CA 1
ATOM 3309 C C . PHE A 1 417 ? -38.748 -10.526 36.202 1.00 77.88 417 PHE A C 1
ATOM 3311 O O . PHE A 1 417 ? -39.250 -10.394 37.314 1.00 77.88 417 PHE A O 1
ATOM 3318 N N . PHE A 1 418 ? -39.442 -10.335 35.069 1.00 79.00 418 PHE A N 1
ATOM 3319 C CA . PHE A 1 418 ? -40.835 -9.867 34.998 1.00 79.00 418 PHE A CA 1
ATOM 3320 C C . PHE A 1 418 ? -41.895 -10.972 35.147 1.00 79.00 418 PHE A C 1
ATOM 3322 O O . PHE A 1 418 ? -43.086 -10.699 35.010 1.00 79.00 418 PHE A O 1
ATOM 3329 N N . GLU A 1 419 ? -41.492 -12.200 35.484 1.00 81.94 419 GLU A N 1
ATOM 3330 C CA . GLU A 1 419 ? -42.414 -13.284 35.863 1.00 81.94 419 GLU A CA 1
ATOM 3331 C C . GLU A 1 419 ? -42.917 -13.150 37.322 1.00 81.94 419 GLU A C 1
ATOM 3333 O O . GLU A 1 419 ? -43.816 -13.877 37.746 1.00 81.94 419 GLU A O 1
ATOM 3338 N N . HIS A 1 420 ? -42.357 -12.208 38.092 1.00 87.19 420 HIS A N 1
ATOM 3339 C CA . HIS A 1 420 ? -42.702 -11.904 39.485 1.00 87.19 420 HIS A CA 1
ATOM 3340 C C . HIS A 1 420 ? -43.700 -10.734 39.628 1.00 87.19 420 HIS A C 1
ATOM 3342 O O . HIS A 1 420 ? -43.983 -10.010 38.675 1.00 87.19 420 HIS A O 1
ATOM 3348 N N . ASP A 1 421 ? -44.233 -10.525 40.839 1.00 91.50 421 ASP A N 1
ATOM 3349 C CA . ASP A 1 421 ? -45.124 -9.396 41.146 1.00 91.50 421 ASP A CA 1
ATOM 3350 C C . ASP A 1 421 ? -44.289 -8.123 41.360 1.00 91.50 421 ASP A C 1
ATOM 3352 O O . ASP A 1 421 ? -43.665 -7.936 42.409 1.00 91.50 421 ASP A O 1
ATOM 3356 N N . ILE A 1 422 ? -44.244 -7.267 40.335 1.00 92.19 422 ILE A N 1
ATOM 3357 C CA . ILE A 1 422 ? -43.387 -6.080 40.291 1.00 92.19 422 ILE A CA 1
ATOM 3358 C C . ILE A 1 422 ? -44.189 -4.796 40.476 1.00 92.19 422 ILE A C 1
ATOM 3360 O O . ILE A 1 422 ? -45.113 -4.504 39.717 1.00 92.19 422 ILE A O 1
ATOM 3364 N N . ASP A 1 423 ? -43.716 -3.954 41.392 1.00 95.62 423 ASP A N 1
ATOM 3365 C CA . ASP A 1 423 ? -44.093 -2.546 41.466 1.00 95.62 423 ASP A CA 1
ATOM 3366 C C . ASP A 1 423 ? -42.926 -1.665 40.990 1.00 95.62 423 ASP A C 1
ATOM 3368 O O . ASP A 1 423 ? -41.822 -1.717 41.536 1.00 95.62 423 ASP A O 1
ATOM 3372 N N . VAL A 1 424 ? -43.163 -0.832 39.972 1.00 95.88 424 VAL A N 1
ATOM 3373 C CA . VAL A 1 424 ? -42.141 0.065 39.407 1.00 95.88 424 VAL A CA 1
ATOM 3374 C C . VAL A 1 424 ? -42.217 1.447 40.055 1.00 95.88 424 VAL A C 1
ATOM 3376 O O . VAL A 1 424 ? -43.280 2.070 40.093 1.00 95.88 424 VAL A O 1
ATOM 3379 N N . PHE A 1 425 ? -41.075 1.955 40.506 1.00 97.44 425 PHE A N 1
ATOM 3380 C CA . PHE A 1 425 ? -40.895 3.297 41.052 1.00 97.44 425 PHE A CA 1
ATOM 3381 C C . PHE A 1 425 ? -39.911 4.062 40.174 1.00 97.44 425 PHE A C 1
ATOM 3383 O O . PHE A 1 425 ? -38.840 3.555 39.847 1.00 97.44 425 PHE A O 1
ATOM 3390 N N . LEU A 1 426 ? -40.266 5.286 39.787 1.00 96.62 426 LEU A N 1
ATOM 3391 C CA . LEU A 1 426 ? -39.427 6.113 38.923 1.00 96.62 426 LEU A CA 1
ATOM 3392 C C . LEU A 1 426 ? -39.067 7.425 39.609 1.00 96.62 426 LEU A C 1
ATOM 3394 O O . LEU A 1 426 ? -39.955 8.194 39.968 1.00 96.62 426 LEU A O 1
ATOM 3398 N N . SER A 1 427 ? -37.771 7.715 39.696 1.00 96.12 427 SER A N 1
ATOM 3399 C CA . SER A 1 427 ? -37.276 9.066 39.970 1.00 96.12 427 SER A CA 1
ATOM 3400 C C . SER A 1 427 ? -36.236 9.407 38.912 1.00 96.12 427 SER A C 1
ATOM 3402 O O . SER A 1 427 ? -35.150 8.831 38.887 1.00 96.12 427 SER A O 1
ATOM 3404 N N . VAL A 1 428 ? -36.574 10.301 37.985 1.00 94.25 428 VAL A N 1
ATOM 3405 C CA . VAL A 1 428 ? -35.768 10.557 36.780 1.00 94.25 428 VAL A CA 1
ATOM 3406 C C . VAL A 1 428 ? -35.608 12.045 36.502 1.00 94.25 428 VAL A C 1
ATOM 3408 O O . VAL A 1 428 ? -36.421 12.871 36.921 1.00 94.25 428 VAL A O 1
ATOM 3411 N N . TRP A 1 429 ? -34.547 12.385 35.773 1.00 91.75 429 TRP A N 1
ATOM 3412 C CA . TRP A 1 429 ? -34.343 13.746 35.292 1.00 91.75 429 TRP A CA 1
ATOM 3413 C C . TRP A 1 429 ? -35.305 14.067 34.147 1.00 91.75 429 TRP A C 1
ATOM 3415 O O . TRP A 1 429 ? -35.582 13.221 33.294 1.00 91.75 429 TRP A O 1
ATOM 3425 N N . LYS A 1 430 ? -35.790 15.312 34.105 1.00 87.81 430 LYS A N 1
ATOM 3426 C CA . LYS A 1 430 ? -36.640 15.818 33.021 1.00 87.81 430 LYS A CA 1
ATOM 3427 C C . LYS A 1 430 ? -35.909 15.813 31.677 1.00 87.81 430 LYS A C 1
ATOM 3429 O O . LYS A 1 430 ? -36.542 15.629 30.642 1.00 87.81 430 LYS A O 1
ATOM 3434 N N . ASP A 1 431 ? -34.594 16.011 31.692 1.00 83.75 431 ASP A N 1
ATOM 3435 C CA . ASP A 1 431 ? -33.748 15.869 30.511 1.00 83.75 431 ASP A CA 1
ATOM 3436 C C . ASP A 1 431 ? -33.405 14.385 30.277 1.00 83.75 431 ASP A C 1
ATOM 3438 O O . ASP A 1 431 ? -32.889 13.690 31.158 1.00 83.75 431 ASP A O 1
ATOM 3442 N N . LYS A 1 432 ? -33.641 13.903 29.053 1.00 78.31 432 LYS A N 1
ATOM 3443 C CA . LYS A 1 432 ? -33.283 12.565 28.556 1.00 78.31 432 LYS A CA 1
ATOM 3444 C C . LYS A 1 432 ? -31.767 12.321 28.547 1.00 78.31 432 LYS A C 1
ATOM 3446 O O . LYS A 1 432 ? -31.322 11.213 28.260 1.00 78.31 432 LYS A O 1
ATOM 3451 N N . GLY A 1 433 ? -30.958 13.332 28.851 1.00 70.44 433 GLY A N 1
ATOM 3452 C CA . GLY A 1 433 ? -29.505 13.288 28.895 1.00 70.44 433 GLY A CA 1
ATOM 3453 C C . GLY A 1 433 ? -28.863 13.479 27.523 1.00 70.44 433 GLY A C 1
ATOM 3454 O O . GLY A 1 433 ? -27.742 12.991 27.319 1.00 70.44 433 GLY A O 1
ATOM 3455 N N . ARG A 1 434 ? -29.537 14.149 26.576 1.00 68.56 434 ARG A N 1
ATOM 3456 C CA . ARG A 1 434 ? -28.953 14.447 25.257 1.00 68.56 434 ARG A CA 1
ATOM 3457 C C . ARG A 1 434 ? -27.767 15.396 25.441 1.00 68.56 434 ARG A C 1
ATOM 3459 O O . ARG A 1 434 ? -27.886 16.449 26.058 1.00 68.56 434 ARG A O 1
ATOM 3466 N N . LYS A 1 435 ? -26.592 15.029 24.920 1.00 62.06 435 LYS A N 1
ATOM 3467 C CA . LYS A 1 435 ? -25.425 15.923 24.963 1.00 62.06 435 LYS A CA 1
ATOM 3468 C C . LYS A 1 435 ? -25.700 17.160 24.106 1.00 62.06 435 LYS A C 1
ATOM 3470 O O . LYS A 1 435 ? -26.226 17.032 23.003 1.00 62.06 435 LYS A O 1
ATOM 3475 N N . LYS A 1 436 ? -25.275 18.336 24.584 1.00 66.06 436 LYS A N 1
ATOM 3476 C CA . LYS A 1 436 ? -25.183 19.547 23.752 1.00 66.06 436 LYS A CA 1
ATOM 3477 C C . LYS A 1 436 ? -24.401 19.216 22.476 1.00 66.06 436 LYS A C 1
ATOM 3479 O O . LYS A 1 436 ? -23.495 18.378 22.513 1.00 66.06 436 LYS A O 1
ATOM 3484 N N . ILE A 1 437 ? -24.751 19.864 21.364 1.00 70.25 437 ILE A N 1
ATOM 3485 C CA . ILE A 1 437 ? -24.047 19.687 20.090 1.00 70.25 437 ILE A CA 1
ATOM 3486 C C . ILE A 1 437 ? -22.544 19.863 20.334 1.00 70.25 437 ILE A C 1
ATOM 3488 O O . ILE A 1 437 ? -22.097 20.905 20.803 1.00 70.25 437 ILE A O 1
ATOM 3492 N N . HIS A 1 438 ? -21.772 18.823 20.034 1.00 71.19 438 HIS A N 1
ATOM 3493 C CA . HIS A 1 438 ? -20.320 18.825 20.130 1.00 71.19 438 HIS A CA 1
ATOM 3494 C C . HIS A 1 438 ? -19.764 17.957 18.994 1.00 71.19 438 HIS A C 1
ATOM 3496 O O . HIS A 1 438 ? -20.287 16.854 18.800 1.00 71.19 438 HIS A O 1
ATOM 3502 N N . PRO A 1 439 ? -18.703 18.380 18.279 1.00 69.56 439 PRO A N 1
ATOM 3503 C CA . PRO A 1 439 ? -18.183 17.671 17.103 1.00 69.56 439 PRO A CA 1
ATOM 3504 C C . PRO A 1 439 ? -17.955 16.171 17.322 1.00 69.56 439 PRO A C 1
ATOM 3506 O O . PRO A 1 439 ? -18.391 15.345 16.531 1.00 69.56 439 PRO A O 1
ATOM 3509 N N . ALA A 1 440 ? -17.364 15.800 18.461 1.00 66.56 440 ALA A N 1
ATOM 3510 C CA . ALA A 1 440 ? -17.065 14.404 18.801 1.00 66.56 440 ALA A CA 1
ATOM 3511 C C . ALA A 1 440 ? -18.298 13.517 19.096 1.00 66.56 440 ALA A C 1
ATOM 3513 O O . ALA A 1 440 ? -18.145 12.329 19.392 1.00 66.56 440 ALA A O 1
ATOM 3514 N N . HIS A 1 441 ? -19.510 14.079 19.115 1.00 76.81 441 HIS A N 1
ATOM 3515 C CA . HIS A 1 441 ? -20.729 13.391 19.554 1.00 76.81 441 HIS A CA 1
ATOM 3516 C C . HIS A 1 441 ? -21.913 13.548 18.588 1.00 76.81 441 HIS A C 1
ATOM 3518 O O . HIS A 1 441 ? -22.999 13.066 18.900 1.00 76.81 441 HIS A O 1
ATOM 3524 N N . LEU A 1 442 ? -21.722 14.173 17.420 1.00 79.69 442 LEU A N 1
ATOM 3525 C CA . LEU A 1 442 ? -22.797 14.405 16.445 1.00 79.69 442 LEU A CA 1
ATOM 3526 C C . LEU A 1 442 ? -23.435 13.115 15.939 1.00 79.69 442 LEU A C 1
ATOM 3528 O O . LEU A 1 442 ? -24.656 13.045 15.840 1.00 79.69 442 LEU A O 1
ATOM 3532 N N . ASP A 1 443 ? -22.632 12.073 15.725 1.00 79.19 443 ASP A N 1
ATOM 3533 C CA . ASP A 1 443 ? -23.106 10.751 15.298 1.00 79.19 443 ASP A CA 1
ATOM 3534 C C . ASP A 1 443 ? -24.036 10.076 16.316 1.00 79.19 443 ASP A C 1
ATOM 3536 O O . ASP A 1 443 ? -24.656 9.065 15.995 1.00 79.19 443 ASP A O 1
ATOM 3540 N N . ARG A 1 444 ? -24.137 10.598 17.545 1.00 72.44 444 ARG A N 1
ATOM 3541 C CA . ARG A 1 444 ? -25.088 10.126 18.565 1.00 72.44 444 ARG A CA 1
ATOM 3542 C C . ARG A 1 444 ? -26.421 10.868 18.525 1.00 72.44 444 ARG A C 1
ATOM 3544 O O . ARG A 1 444 ? -27.395 10.388 19.081 1.00 72.44 444 ARG A O 1
ATOM 3551 N N . ILE A 1 445 ? -26.454 12.041 17.898 1.00 76.62 445 ILE A N 1
ATOM 3552 C CA . ILE A 1 445 ? -27.619 12.935 17.846 1.00 76.62 445 ILE A CA 1
ATOM 3553 C C . ILE A 1 445 ? -28.287 12.850 16.470 1.00 76.62 445 ILE A C 1
ATOM 3555 O O . ILE A 1 445 ? -29.511 12.925 16.364 1.00 76.62 445 ILE A O 1
ATOM 3559 N N . PHE A 1 446 ? -27.482 12.656 15.424 1.00 85.56 446 PHE A N 1
ATOM 3560 C CA . PHE A 1 446 ? -27.909 12.725 14.036 1.00 85.56 446 PHE A CA 1
ATOM 3561 C C . PHE A 1 446 ? -27.549 11.462 13.230 1.00 85.56 446 PHE A C 1
ATOM 3563 O O . PHE A 1 446 ? -26.677 10.673 13.630 1.00 85.56 446 PHE A O 1
ATOM 3570 N N . PRO A 1 447 ? -28.210 11.255 12.077 1.00 86.31 447 PRO A N 1
ATOM 3571 C CA . PRO A 1 447 ? -27.774 10.312 11.050 1.00 86.31 447 PRO A CA 1
ATOM 3572 C C . PRO A 1 447 ? -26.340 10.596 10.591 1.00 86.31 447 PRO A C 1
ATOM 3574 O O . PRO A 1 447 ? -25.865 11.727 10.690 1.00 86.31 447 PRO A O 1
ATOM 3577 N N . LYS A 1 448 ? -25.626 9.569 10.126 1.00 83.81 448 LYS A N 1
ATOM 3578 C CA . LYS A 1 448 ? -24.163 9.615 9.972 1.00 83.81 448 LYS A CA 1
ATOM 3579 C C . LYS A 1 448 ? -23.740 10.580 8.863 1.00 83.81 448 LYS A C 1
ATOM 3581 O O . LYS A 1 448 ? -22.813 11.366 9.054 1.00 83.81 448 LYS A O 1
ATOM 3586 N N . ALA A 1 449 ? -24.432 10.558 7.724 1.00 84.12 449 ALA A N 1
ATOM 3587 C CA . ALA A 1 449 ? -24.148 11.469 6.616 1.00 84.12 449 ALA A CA 1
ATOM 3588 C C . ALA A 1 449 ? -24.381 12.932 7.025 1.00 84.12 449 ALA A C 1
ATOM 3590 O O . ALA A 1 449 ? -23.529 13.795 6.800 1.00 84.12 449 ALA A O 1
ATOM 3591 N N . PHE A 1 450 ? -25.494 13.193 7.714 1.00 89.75 450 PHE A N 1
ATOM 3592 C CA . PHE A 1 450 ? -25.815 14.522 8.226 1.00 89.75 450 PHE A CA 1
ATOM 3593 C C . PHE A 1 450 ? -24.822 14.995 9.291 1.00 89.75 450 PHE A C 1
ATOM 3595 O O . PHE A 1 450 ? -24.350 16.129 9.239 1.00 89.75 450 PHE A O 1
ATOM 3602 N N . ALA A 1 451 ? -24.460 14.124 10.234 1.00 87.88 451 ALA A N 1
ATOM 3603 C CA . ALA A 1 451 ? -23.493 14.412 11.286 1.00 87.88 451 ALA A CA 1
ATOM 3604 C C . ALA A 1 451 ? -22.124 14.804 10.713 1.00 87.88 451 ALA A C 1
ATOM 3606 O O . ALA A 1 451 ? -21.519 15.761 11.194 1.00 87.88 451 ALA A O 1
ATOM 3607 N N . GLN A 1 452 ? -21.660 14.125 9.659 1.00 87.00 452 GLN A N 1
ATOM 3608 C CA . GLN A 1 452 ? -20.391 14.439 9.000 1.00 87.00 452 GLN A CA 1
ATOM 3609 C C . GLN A 1 452 ? -20.405 15.827 8.346 1.00 87.00 452 GLN A C 1
ATOM 3611 O O . GLN A 1 452 ? -19.459 16.602 8.512 1.00 87.00 452 GLN A O 1
ATOM 3616 N N . VAL A 1 453 ? -21.476 16.157 7.619 1.00 88.88 453 VAL A N 1
ATOM 3617 C CA . VAL A 1 453 ? -21.630 17.468 6.969 1.00 88.88 453 VAL A CA 1
ATOM 3618 C C . VAL A 1 453 ? -21.761 18.573 8.016 1.00 88.88 453 VAL A C 1
ATOM 3620 O O . VAL A 1 453 ? -21.050 19.578 7.948 1.00 88.88 453 VAL A O 1
ATOM 3623 N N . LEU A 1 454 ? -22.593 18.364 9.039 1.00 87.44 454 LEU A N 1
ATOM 3624 C CA . LEU A 1 454 ? -22.745 19.301 10.146 1.00 87.44 454 LEU A CA 1
ATOM 3625 C C . LEU A 1 454 ? -21.425 19.489 10.912 1.00 87.44 454 LEU A C 1
ATOM 3627 O O . LEU A 1 454 ? -21.104 20.613 11.286 1.00 87.44 454 LEU A O 1
ATOM 3631 N N . SER A 1 455 ? -20.617 18.435 11.088 1.00 87.69 455 SER A N 1
ATOM 3632 C CA . SER A 1 455 ? -19.292 18.531 11.717 1.00 87.69 455 SER A CA 1
ATOM 3633 C C . SER A 1 455 ? -18.372 19.484 10.964 1.00 87.69 455 SER A C 1
ATOM 3635 O O . SER A 1 455 ? -17.731 20.327 11.590 1.00 87.69 455 SER A O 1
ATOM 3637 N N . ASN A 1 456 ? -18.323 19.383 9.632 1.00 86.56 456 ASN A N 1
ATOM 3638 C CA . ASN A 1 456 ? -17.497 20.260 8.798 1.00 86.56 456 ASN A CA 1
ATOM 3639 C C . ASN A 1 456 ? -17.917 21.727 8.955 1.00 86.56 456 ASN A C 1
ATOM 3641 O O . ASN A 1 456 ? -17.073 22.625 9.034 1.00 86.56 456 ASN A O 1
ATOM 3645 N N . PHE A 1 457 ? -19.223 21.972 9.063 1.00 86.44 457 PHE A N 1
ATOM 3646 C CA . PHE A 1 457 ? -19.745 23.307 9.316 1.00 86.44 457 PHE A CA 1
ATOM 3647 C C . PHE A 1 457 ? -19.467 23.804 10.735 1.00 86.44 457 PHE A C 1
ATOM 3649 O O . PHE A 1 457 ? -19.112 24.970 10.890 1.00 86.44 457 PHE A O 1
ATOM 3656 N N . ILE A 1 458 ? -19.530 22.949 11.761 1.00 85.38 458 ILE A N 1
ATOM 3657 C CA . ILE A 1 458 ? -19.134 23.339 13.124 1.00 85.38 458 ILE A CA 1
ATOM 3658 C C . ILE A 1 458 ? -17.655 23.726 13.160 1.00 85.38 458 ILE A C 1
ATOM 3660 O O . ILE A 1 458 ? -17.314 24.732 13.777 1.00 85.38 458 ILE A O 1
ATOM 3664 N N . THR A 1 459 ? -16.783 22.979 12.477 1.00 84.06 459 THR A N 1
ATOM 3665 C CA . THR A 1 459 ? -15.357 23.325 12.362 1.00 84.06 459 THR A CA 1
ATOM 3666 C C . THR A 1 459 ? -15.142 24.663 11.651 1.00 84.06 459 THR A C 1
ATOM 3668 O O . THR A 1 459 ? -14.217 25.388 12.002 1.00 84.06 459 THR A O 1
ATOM 3671 N N . SER A 1 460 ? -15.994 25.002 10.680 1.00 84.00 460 SER A N 1
ATOM 3672 C CA . SER A 1 460 ? -15.843 26.211 9.860 1.00 84.00 460 SER A CA 1
ATOM 3673 C C . SER A 1 460 ? -16.431 27.471 10.506 1.00 84.00 460 SER A C 1
ATOM 3675 O O . SER A 1 460 ? -15.850 28.544 10.378 1.00 84.00 460 SER A O 1
ATOM 3677 N N . TYR A 1 461 ? -17.574 27.356 11.189 1.00 80.31 461 TYR A N 1
ATOM 3678 C CA . TYR A 1 461 ? -18.362 28.502 11.667 1.00 80.31 461 TYR A CA 1
ATOM 3679 C C . TYR A 1 461 ? -18.505 28.575 13.194 1.00 80.31 461 TYR A C 1
ATOM 3681 O O . TYR A 1 461 ? -18.807 29.637 13.733 1.00 80.31 461 TYR A O 1
ATOM 3689 N N . GLY A 1 462 ? -18.284 27.469 13.909 1.00 83.75 462 GLY A N 1
ATOM 3690 C CA . GLY A 1 462 ? -18.571 27.360 15.338 1.00 83.75 462 GLY A CA 1
ATOM 3691 C C . GLY A 1 462 ? -20.059 27.150 15.654 1.00 83.75 462 GLY A C 1
ATOM 3692 O O . GLY A 1 462 ? -20.948 27.412 14.845 1.00 83.75 462 GLY A O 1
ATOM 3693 N N . ILE A 1 463 ? -20.340 26.649 16.862 1.00 83.94 463 ILE A N 1
ATOM 3694 C CA . ILE A 1 463 ? -21.703 26.308 17.315 1.00 83.94 463 ILE A CA 1
ATOM 3695 C C . ILE A 1 463 ? -22.629 27.539 17.428 1.00 83.94 463 ILE A C 1
ATOM 3697 O O . ILE A 1 463 ? -23.763 27.430 16.965 1.00 83.94 463 ILE A O 1
ATOM 3701 N N . PRO A 1 464 ? -22.203 28.701 17.973 1.00 85.25 464 PRO A N 1
ATOM 3702 C CA . PRO A 1 464 ? -23.091 29.864 18.100 1.00 85.25 464 PRO A CA 1
ATOM 3703 C C . PRO A 1 464 ? -23.603 30.384 16.750 1.00 85.25 464 PRO A C 1
ATOM 3705 O O . PRO A 1 464 ? -24.798 30.604 16.590 1.00 85.25 464 PRO A O 1
ATOM 3708 N N . ALA A 1 465 ? -22.722 30.484 15.748 1.00 82.94 465 ALA A N 1
ATOM 3709 C CA . ALA A 1 465 ? -23.095 30.926 14.403 1.00 82.94 465 ALA A CA 1
ATOM 3710 C C . ALA A 1 465 ? -24.028 29.928 13.697 1.00 82.94 465 ALA A C 1
ATOM 3712 O O . ALA A 1 465 ? -24.871 30.314 12.891 1.00 82.94 465 ALA A O 1
ATOM 3713 N N . LEU A 1 466 ? -23.899 28.633 14.006 1.00 84.81 466 LEU A N 1
ATOM 3714 C CA . LEU A 1 466 ? -24.838 27.625 13.524 1.00 84.81 466 LEU A CA 1
ATOM 3715 C C . LEU A 1 466 ? -26.206 27.766 14.180 1.00 84.81 466 LEU A C 1
ATOM 3717 O O . LEU A 1 466 ? -27.204 27.670 13.480 1.00 84.81 466 LEU A O 1
ATOM 3721 N N . GLN A 1 467 ? -26.271 28.034 15.482 1.00 87.00 467 GLN A N 1
ATOM 3722 C CA . GLN A 1 467 ? -27.544 28.227 16.176 1.00 87.00 467 GLN A CA 1
ATOM 3723 C C . GLN A 1 467 ? -28.352 29.403 15.609 1.00 87.00 467 GLN A C 1
ATOM 3725 O O . GLN A 1 467 ? -29.574 29.316 15.545 1.00 87.00 467 GLN A O 1
ATOM 3730 N N . GLU A 1 468 ? -27.685 30.460 15.140 1.00 86.25 468 GLU A N 1
ATOM 3731 C CA . GLU A 1 468 ? -28.337 31.574 14.437 1.00 86.25 468 GLU A CA 1
ATOM 3732 C C . GLU A 1 468 ? -28.833 31.196 13.033 1.00 86.25 468 GLU A C 1
ATOM 3734 O O . GLU A 1 468 ? -29.841 31.727 12.575 1.00 86.25 468 GLU A O 1
ATOM 3739 N N . LYS A 1 469 ? -28.142 30.277 12.346 1.00 85.44 469 LYS A N 1
ATOM 3740 C CA . LYS A 1 469 ? -28.478 29.840 10.980 1.00 85.44 469 LYS A CA 1
ATOM 3741 C C . LYS A 1 469 ? -29.550 28.754 10.914 1.00 85.44 469 LYS A C 1
ATOM 3743 O O . LYS A 1 469 ? -30.250 28.672 9.914 1.00 85.44 469 LYS A O 1
ATOM 3748 N N . ILE A 1 470 ? -29.639 27.904 11.934 1.00 89.00 470 ILE A N 1
ATOM 3749 C CA . ILE A 1 470 ? -30.601 26.790 12.023 1.00 89.00 470 ILE A CA 1
ATOM 3750 C C . ILE A 1 470 ? -31.355 26.789 13.367 1.00 89.00 470 ILE A C 1
ATOM 3752 O O . ILE A 1 470 ? -31.332 25.780 14.087 1.00 89.00 470 ILE A O 1
ATOM 3756 N N . PRO A 1 471 ? -31.993 27.910 13.762 1.00 89.19 471 PRO A N 1
ATOM 3757 C CA . PRO A 1 471 ? -32.615 28.045 15.077 1.00 89.19 471 PRO A CA 1
ATOM 3758 C C . PRO A 1 471 ? -33.729 27.018 15.311 1.00 89.19 471 PRO A C 1
ATOM 3760 O O . PRO A 1 471 ? -33.826 26.481 16.418 1.00 89.19 471 PRO A O 1
ATOM 3763 N N . SER A 1 472 ? -34.501 26.655 14.280 1.00 88.62 472 SER A N 1
ATOM 3764 C CA . SER A 1 472 ? -35.581 25.670 14.404 1.00 88.62 472 SER A CA 1
ATOM 3765 C C . SER A 1 472 ? -35.051 24.268 14.718 1.00 88.62 472 SER A C 1
ATOM 3767 O O . SER A 1 472 ? -35.690 23.511 15.455 1.00 88.62 472 SER A O 1
ATOM 3769 N N . LEU A 1 473 ? -33.863 23.900 14.215 1.00 87.19 473 LEU A N 1
ATOM 3770 C CA . LEU A 1 473 ? -33.236 22.616 14.555 1.00 87.19 473 LEU A CA 1
ATOM 3771 C C . LEU A 1 473 ? -32.762 22.587 16.013 1.00 87.19 473 LEU A C 1
ATOM 3773 O O . LEU A 1 473 ? -32.960 21.584 16.701 1.00 87.19 473 LEU A O 1
ATOM 3777 N N . PHE A 1 474 ? -32.174 23.681 16.504 1.00 85.69 474 PHE A N 1
ATOM 3778 C CA . PHE A 1 474 ? -31.756 23.798 17.905 1.00 85.69 474 PHE A CA 1
ATOM 3779 C C . PHE A 1 474 ? -32.951 23.806 18.866 1.00 85.69 474 PHE A C 1
ATOM 3781 O O . PHE A 1 474 ? -32.903 23.145 19.905 1.00 85.69 474 PHE A O 1
ATOM 3788 N N . GLU A 1 475 ? -34.050 24.474 18.511 1.00 84.75 475 GLU A N 1
ATOM 3789 C CA . GLU A 1 475 ? -35.288 24.428 19.291 1.00 84.75 475 GLU A CA 1
ATOM 3790 C C . GLU A 1 475 ? -35.856 23.003 19.349 1.00 84.75 475 GLU A C 1
ATOM 3792 O O . GLU A 1 475 ? -36.160 22.489 20.428 1.00 84.75 475 GLU A O 1
ATOM 3797 N N . LYS A 1 476 ? -35.918 22.319 18.201 1.00 83.56 476 LYS A N 1
ATOM 3798 C CA . LYS A 1 476 ? -36.384 20.931 18.112 1.00 83.56 476 LYS A CA 1
ATOM 3799 C C . LYS A 1 476 ? -35.520 19.978 18.944 1.00 83.56 476 LYS A C 1
ATOM 3801 O O . LYS A 1 476 ? -36.061 19.073 19.581 1.00 83.56 476 LYS A O 1
ATOM 3806 N N . LEU A 1 477 ? -34.201 20.179 18.975 1.00 78.31 477 LEU A N 1
ATOM 3807 C CA . LEU A 1 477 ? -33.281 19.407 19.817 1.00 78.31 477 LEU A CA 1
ATOM 3808 C C . LEU A 1 477 ? -33.572 19.583 21.308 1.00 78.31 477 LEU A C 1
ATOM 3810 O O . LEU A 1 477 ? -33.616 18.580 22.021 1.00 78.31 477 LEU A O 1
ATOM 3814 N N . ASN A 1 478 ? -33.805 20.823 21.748 1.00 77.38 478 ASN A N 1
ATOM 3815 C CA . ASN A 1 478 ? -34.132 21.148 23.138 1.00 77.38 478 ASN A CA 1
ATOM 3816 C C . ASN A 1 478 ? -35.507 20.605 23.549 1.00 77.38 478 ASN A C 1
ATOM 3818 O O . ASN A 1 478 ? -35.680 20.125 24.661 1.00 77.38 478 ASN A O 1
ATOM 3822 N N . GLN A 1 479 ? -36.502 20.647 22.663 1.00 74.88 479 GLN A N 1
ATOM 3823 C CA . GLN A 1 479 ? -37.816 20.068 22.958 1.00 74.88 479 GLN A CA 1
ATOM 3824 C C . GLN A 1 479 ? -37.738 18.544 23.066 1.00 74.88 479 GLN A C 1
ATOM 3826 O O . GLN A 1 479 ? -38.271 17.950 23.999 1.00 74.88 479 GLN A O 1
ATOM 3831 N N . ALA A 1 480 ? -37.037 17.901 22.132 1.00 68.50 480 ALA A N 1
ATOM 3832 C CA . ALA A 1 480 ? -36.914 16.452 22.103 1.00 68.50 480 ALA A CA 1
ATOM 3833 C C . ALA A 1 480 ? -35.906 15.898 23.134 1.00 68.50 480 ALA A C 1
ATOM 3835 O O . ALA A 1 480 ? -35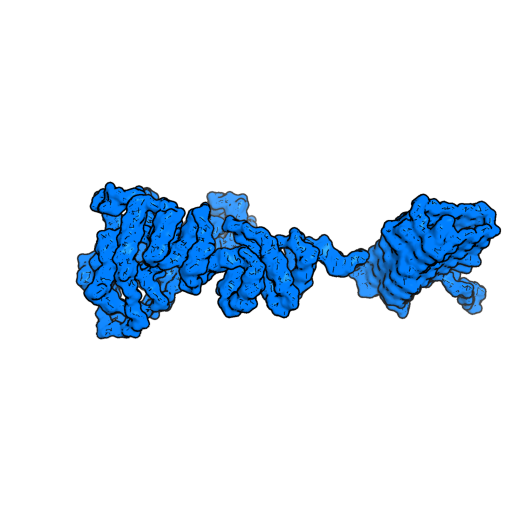.797 14.679 23.275 1.00 68.50 480 ALA A O 1
ATOM 3836 N N . SER A 1 481 ? -35.175 16.755 23.861 1.00 74.25 481 SER A N 1
ATOM 3837 C CA . SER A 1 481 ? -34.387 16.345 25.028 1.00 74.25 481 SER A CA 1
ATOM 3838 C C . SER A 1 481 ? -35.213 16.263 26.308 1.00 74.25 481 SER A C 1
ATOM 3840 O O . SER A 1 481 ? -34.733 15.675 27.267 1.00 74.25 481 SER A O 1
ATOM 3842 N N . LEU A 1 482 ? -36.443 16.782 26.350 1.00 81.12 482 LEU A N 1
ATOM 3843 C CA . LEU A 1 482 ? -37.284 16.728 27.546 1.00 81.12 482 LEU A CA 1
ATOM 3844 C C . LEU A 1 482 ? -38.238 15.528 27.509 1.00 81.12 482 LEU A C 1
ATOM 3846 O O . LEU A 1 482 ? -38.744 15.149 26.454 1.00 81.12 482 LEU A O 1
ATOM 3850 N N . ILE A 1 483 ? -38.493 14.931 28.673 1.00 82.50 483 ILE A N 1
ATOM 3851 C CA . ILE A 1 483 ? -39.467 13.850 28.857 1.00 82.50 483 ILE A CA 1
ATOM 3852 C C . ILE A 1 483 ? -40.810 14.394 29.358 1.00 82.50 483 ILE A C 1
ATOM 3854 O O . ILE A 1 483 ? -40.856 15.323 30.172 1.00 82.50 483 ILE A O 1
ATOM 3858 N N . SER A 1 484 ? -41.910 13.792 28.901 1.00 85.06 484 SER A N 1
ATOM 3859 C CA . SER A 1 484 ? -43.249 14.049 29.444 1.00 85.06 484 SER A CA 1
ATOM 3860 C C . SER A 1 484 ? -43.684 12.976 30.448 1.00 85.06 484 SER A C 1
ATOM 3862 O O . SER A 1 484 ? -43.315 11.806 30.348 1.00 85.06 484 SER A O 1
ATOM 3864 N N . GLU A 1 485 ? -44.528 13.357 31.408 1.00 88.50 485 GLU A N 1
ATOM 3865 C CA . GLU A 1 485 ? -45.086 12.416 32.388 1.00 88.50 485 GLU A CA 1
ATOM 3866 C C . GLU A 1 485 ? -45.936 11.320 31.723 1.00 88.50 485 GLU A C 1
ATOM 3868 O O . GLU A 1 485 ? -45.881 10.156 32.121 1.00 88.50 485 GLU A O 1
ATOM 3873 N N . SER A 1 486 ? -46.687 11.670 30.674 1.00 88.06 486 SER A N 1
ATOM 3874 C CA . SER A 1 486 ? -47.494 10.727 29.891 1.00 88.06 486 SER A CA 1
ATOM 3875 C C . SER A 1 486 ? -46.651 9.658 29.196 1.00 88.06 486 SER A C 1
ATOM 3877 O O . SER A 1 486 ? -47.042 8.493 29.177 1.00 88.06 486 SER A O 1
ATOM 3879 N N . GLU A 1 487 ? -45.486 10.036 28.667 1.00 87.50 487 GLU A N 1
ATOM 3880 C CA . GLU A 1 487 ? -44.558 9.122 27.994 1.00 87.50 487 GLU A CA 1
ATOM 3881 C C . GLU A 1 487 ? -44.003 8.094 28.987 1.00 87.50 487 GLU A C 1
ATOM 3883 O O . GLU A 1 487 ? -44.136 6.890 28.771 1.00 87.50 487 GLU A O 1
ATOM 3888 N N . LEU A 1 488 ? -43.524 8.542 30.152 1.00 90.94 488 LEU A N 1
ATOM 3889 C CA . LEU A 1 488 ? -43.036 7.635 31.199 1.00 90.94 488 LEU A CA 1
ATOM 3890 C C . LEU A 1 488 ? -44.126 6.709 31.735 1.00 90.94 488 LEU A C 1
ATOM 3892 O O . LEU A 1 488 ? -43.864 5.525 31.951 1.00 90.94 488 LEU A O 1
ATOM 3896 N N . LYS A 1 489 ? -45.353 7.213 31.912 1.00 92.38 489 LYS A N 1
ATOM 3897 C CA . LYS A 1 489 ? -46.493 6.378 32.312 1.00 92.38 489 LYS A CA 1
ATOM 3898 C C . LYS A 1 489 ? -46.815 5.309 31.273 1.00 92.38 489 LYS A C 1
ATOM 3900 O O . LYS A 1 489 ? -47.108 4.183 31.659 1.00 92.38 489 LYS A O 1
ATOM 3905 N N . SER A 1 490 ? -46.712 5.630 29.983 1.00 91.12 490 SER A N 1
ATOM 3906 C CA . SER A 1 490 ? -46.967 4.666 28.907 1.00 91.12 490 SER A CA 1
ATOM 3907 C C . SER A 1 490 ? -45.922 3.544 28.839 1.00 91.12 490 SER A C 1
ATOM 3909 O O . SER A 1 490 ? -46.269 2.396 28.568 1.00 91.12 490 SER A O 1
ATOM 3911 N N . VAL A 1 491 ? -44.656 3.849 29.144 1.00 91.25 491 VAL A N 1
ATOM 3912 C CA . VAL A 1 491 ? -43.542 2.892 29.053 1.00 91.25 491 VAL A CA 1
ATOM 3913 C C . VAL A 1 491 ? -43.432 2.044 30.320 1.00 91.25 491 VAL A C 1
ATOM 3915 O O . VAL A 1 491 ? -43.434 0.806 30.257 1.00 91.25 491 VAL A O 1
ATOM 3918 N N . TYR A 1 492 ? -43.361 2.714 31.473 1.00 91.75 492 TYR A N 1
ATOM 3919 C CA . TYR A 1 492 ? -43.055 2.094 32.761 1.00 91.75 492 TYR A CA 1
ATOM 3920 C C . TYR A 1 492 ? -44.278 1.648 33.553 1.00 91.75 492 TYR A C 1
ATOM 3922 O O . TYR A 1 492 ? -44.148 0.749 34.377 1.00 91.75 492 TYR A O 1
ATOM 3930 N N . ASN A 1 493 ? -45.443 2.262 33.317 1.00 92.56 493 ASN A N 1
ATOM 3931 C CA . ASN A 1 493 ? -46.630 2.122 34.166 1.00 92.56 493 ASN A CA 1
ATOM 3932 C C . ASN A 1 493 ? -46.289 2.183 35.678 1.00 92.56 493 ASN A C 1
ATOM 3934 O O . ASN A 1 493 ? -46.564 1.234 36.415 1.00 92.56 493 ASN A O 1
ATOM 3938 N N . PRO A 1 494 ? -45.614 3.252 36.145 1.00 95.00 494 PRO A N 1
ATOM 3939 C CA . PRO A 1 494 ? -45.044 3.287 37.482 1.00 95.00 494 PRO A CA 1
ATOM 3940 C C . PRO A 1 494 ? -46.128 3.438 38.553 1.00 95.00 494 PRO A C 1
ATOM 3942 O O . PRO A 1 494 ? -47.068 4.220 38.402 1.00 95.00 494 PRO A O 1
ATOM 3945 N N . LYS A 1 495 ? -45.941 2.758 39.687 1.00 95.44 495 LYS A N 1
ATOM 3946 C CA . LYS A 1 495 ? -46.765 2.918 40.892 1.00 95.44 495 LYS A CA 1
ATOM 3947 C C . LYS A 1 495 ? -46.631 4.321 41.473 1.00 95.44 495 LYS A C 1
ATOM 3949 O O . LYS A 1 495 ? -47.618 4.906 41.913 1.00 95.44 495 LYS A O 1
ATOM 3954 N N . LYS A 1 496 ? -45.412 4.869 41.441 1.00 96.81 496 LYS A N 1
ATOM 3955 C CA . LYS A 1 496 ? -45.127 6.283 41.707 1.00 96.81 496 LYS A CA 1
ATOM 3956 C C . LYS A 1 496 ? -44.039 6.808 40.785 1.00 96.81 496 LYS A C 1
ATOM 3958 O O . LYS A 1 496 ? -43.089 6.099 40.456 1.00 96.81 496 LYS A O 1
ATOM 3963 N N . LEU A 1 497 ? -44.185 8.072 40.410 1.00 95.56 497 LEU A N 1
ATOM 3964 C CA . LEU A 1 497 ? -43.328 8.766 39.463 1.00 95.56 497 LEU A CA 1
ATOM 3965 C C . LEU A 1 497 ? -42.950 10.137 40.018 1.00 95.56 497 LEU A C 1
ATOM 3967 O O . LEU A 1 497 ? -43.817 10.896 40.444 1.00 95.56 497 LEU A O 1
ATOM 3971 N N . GLN A 1 498 ? -41.662 10.451 39.954 1.00 94.88 498 GLN A N 1
ATOM 3972 C CA . GLN A 1 498 ? -41.103 11.764 40.222 1.00 94.88 498 GLN A CA 1
ATOM 3973 C C . GLN A 1 498 ? -40.214 12.177 39.045 1.00 94.88 498 GLN A C 1
ATOM 3975 O O . GLN A 1 498 ? -39.346 11.419 38.606 1.00 94.88 498 GLN A O 1
ATOM 3980 N N . ILE A 1 499 ? -40.441 13.386 38.536 1.00 93.50 499 ILE A N 1
ATOM 3981 C CA . ILE A 1 499 ? -39.641 13.991 37.472 1.00 93.50 499 ILE A CA 1
ATOM 3982 C C . ILE A 1 499 ? -39.038 15.268 38.044 1.00 93.50 499 ILE A C 1
ATOM 3984 O O . ILE A 1 499 ? -39.781 16.167 38.434 1.00 93.50 499 ILE A O 1
ATOM 3988 N N . LEU A 1 500 ? -37.711 15.337 38.098 1.00 91.06 500 LEU A N 1
ATOM 3989 C CA . LEU A 1 500 ? -36.980 16.487 38.632 1.00 91.06 500 LEU A CA 1
ATOM 3990 C C . LEU A 1 500 ? -36.270 17.239 37.510 1.00 91.06 500 LEU A C 1
ATOM 3992 O O . LEU A 1 500 ? -35.797 16.640 36.542 1.00 91.06 500 LEU A O 1
ATOM 3996 N N . SER A 1 501 ? -36.205 18.562 37.616 1.00 86.38 501 SER A N 1
ATOM 3997 C CA . SER A 1 501 ? -35.462 19.382 36.663 1.00 86.38 501 SER A CA 1
ATOM 3998 C C . SER A 1 501 ? -33.988 19.403 37.057 1.00 86.38 501 SER A C 1
ATOM 4000 O O . SER A 1 501 ? -33.649 19.863 38.140 1.00 86.38 501 SER A O 1
ATOM 4002 N N . ASP A 1 502 ? -33.101 18.938 36.178 1.00 79.75 502 ASP A N 1
ATOM 4003 C CA . ASP A 1 502 ? -31.652 18.916 36.448 1.00 79.75 502 ASP A CA 1
ATOM 4004 C C . ASP A 1 502 ? -31.084 20.337 36.685 1.00 79.75 502 ASP A C 1
ATOM 4006 O O . ASP A 1 502 ? -30.132 20.527 37.442 1.00 79.75 502 ASP A O 1
ATOM 4010 N N . ASN A 1 503 ? -31.736 21.355 36.109 1.00 78.50 503 ASN A N 1
ATOM 4011 C CA . ASN A 1 503 ? -31.372 22.767 36.271 1.00 78.50 503 ASN A CA 1
ATOM 4012 C C . ASN A 1 503 ? -31.635 23.307 37.691 1.00 78.50 503 ASN A C 1
ATOM 4014 O O . ASN A 1 503 ? -31.045 24.301 38.094 1.00 78.50 503 ASN A O 1
ATOM 4018 N N . GLU A 1 504 ? -32.526 22.680 38.464 1.00 83.94 504 GLU A N 1
ATOM 4019 C CA . GLU A 1 504 ? -32.781 23.080 39.860 1.00 83.94 504 GLU A CA 1
ATOM 4020 C C . GLU A 1 504 ? -31.652 22.628 40.802 1.00 83.94 504 GLU A C 1
ATOM 4022 O O . GLU A 1 504 ? -31.609 23.035 41.960 1.00 83.94 504 GLU A O 1
ATOM 4027 N N . TYR A 1 505 ? -30.722 21.814 40.292 1.00 85.81 505 TYR A N 1
ATOM 4028 C CA . TYR A 1 505 ? -29.601 21.231 41.023 1.00 85.81 505 TYR A CA 1
ATOM 4029 C C . TYR A 1 505 ? -28.273 21.457 40.280 1.00 85.81 505 TYR A C 1
ATOM 4031 O O . TYR A 1 505 ? -27.402 20.590 40.287 1.00 85.81 505 TYR A O 1
ATOM 4039 N N . GLU A 1 506 ? -28.100 22.594 39.596 1.00 78.88 506 GLU A N 1
ATOM 4040 C CA . GLU A 1 506 ? -26.866 22.906 38.845 1.00 78.88 506 GLU A CA 1
ATOM 4041 C C . GLU A 1 506 ? -25.602 22.891 39.711 1.00 78.88 506 GLU A C 1
ATOM 4043 O O . GLU A 1 506 ? -24.543 22.496 39.222 1.00 78.88 506 GLU A O 1
ATOM 4048 N N . ASP A 1 507 ? -25.731 23.234 40.993 1.00 84.19 507 ASP A N 1
ATOM 4049 C CA . ASP A 1 507 ? -24.626 23.227 41.955 1.00 84.19 507 ASP A CA 1
ATOM 4050 C C . ASP A 1 507 ? -24.172 21.811 42.345 1.00 84.19 507 ASP A C 1
ATOM 4052 O O . ASP A 1 507 ? -23.076 21.640 42.878 1.00 84.19 507 ASP A O 1
ATOM 4056 N N . PHE A 1 508 ? -24.985 20.782 42.078 1.00 86.31 508 PHE A N 1
ATOM 4057 C CA . PHE A 1 508 ? -24.603 19.401 42.358 1.00 86.31 508 PHE A CA 1
ATOM 4058 C C . PHE A 1 508 ? -23.644 18.896 41.277 1.00 86.31 508 PHE A C 1
ATOM 4060 O O . PHE A 1 508 ? -23.906 18.974 40.073 1.00 86.31 508 PHE A O 1
ATOM 4067 N N . SER A 1 509 ? -22.561 18.256 41.703 1.00 86.31 509 SER A N 1
ATOM 4068 C CA . SER A 1 509 ? -21.736 17.433 40.828 1.00 86.31 509 SER A CA 1
ATOM 4069 C C . SER A 1 509 ? -22.553 16.288 40.215 1.00 86.31 509 SER A C 1
ATOM 4071 O O . SER A 1 509 ? -23.568 15.838 40.750 1.00 86.31 509 SER A O 1
ATOM 4073 N N . ASN A 1 510 ? -22.069 15.730 39.102 1.00 83.00 510 ASN A N 1
ATOM 4074 C CA . ASN A 1 510 ? -22.708 14.566 38.474 1.00 83.00 510 ASN A CA 1
ATOM 4075 C C . ASN A 1 510 ? -22.867 13.374 39.440 1.00 83.00 510 ASN A C 1
ATOM 4077 O O . ASN A 1 510 ? -23.804 12.589 39.296 1.00 83.00 510 ASN A O 1
ATOM 4081 N N . MET A 1 511 ? -21.961 13.238 40.414 1.00 86.44 511 MET A N 1
ATOM 4082 C CA . MET A 1 511 ? -22.007 12.161 41.406 1.00 86.44 511 MET A CA 1
ATOM 4083 C C . MET A 1 511 ? -23.091 12.413 42.446 1.00 86.44 511 MET A C 1
ATOM 4085 O O . MET A 1 511 ? -23.885 11.517 42.722 1.00 86.44 511 MET A O 1
ATOM 4089 N N . GLU A 1 512 ? -23.185 13.640 42.957 1.00 88.25 512 GLU A N 1
ATOM 4090 C CA . GLU A 1 512 ? -24.274 14.053 43.847 1.00 88.25 512 GLU A CA 1
ATOM 4091 C C . GLU A 1 512 ? -25.630 13.860 43.177 1.00 88.25 512 GLU A C 1
ATOM 4093 O O . GLU A 1 512 ? -26.507 13.238 43.765 1.00 88.25 512 GLU A O 1
ATOM 4098 N N . LYS A 1 513 ? -25.768 14.264 41.909 1.00 89.69 513 LYS A N 1
ATOM 4099 C CA . LYS A 1 513 ? -26.978 14.033 41.106 1.00 89.69 513 LYS A CA 1
ATOM 4100 C C . LYS A 1 513 ? -27.344 12.553 41.018 1.00 89.69 513 LYS A C 1
ATOM 4102 O O . LYS A 1 513 ? -28.506 12.198 41.196 1.00 89.69 513 LYS A O 1
ATOM 4107 N N . MET A 1 514 ? -26.376 11.673 40.768 1.00 90.56 514 MET A N 1
ATOM 4108 C CA . MET A 1 514 ? -26.625 10.231 40.695 1.00 90.56 514 MET A CA 1
ATOM 4109 C C . MET A 1 514 ? -27.138 9.669 42.028 1.00 90.56 514 MET A C 1
ATOM 4111 O O . MET A 1 514 ? -28.181 9.014 42.051 1.00 90.56 514 MET A O 1
ATOM 4115 N N . TYR A 1 515 ? -26.425 9.920 43.130 1.00 92.00 515 TYR A N 1
ATOM 4116 C CA . TYR A 1 515 ? -26.805 9.393 44.444 1.00 92.00 515 TYR A CA 1
ATOM 4117 C C . TYR A 1 515 ? -28.099 10.026 44.968 1.00 92.00 515 TYR A C 1
ATOM 4119 O O . TYR A 1 515 ? -28.913 9.327 45.571 1.00 92.00 515 TYR A O 1
ATOM 4127 N N . PHE A 1 516 ? -28.330 11.309 44.684 1.00 92.94 516 PHE A N 1
ATOM 4128 C CA . PHE A 1 516 ? -29.581 11.997 44.988 1.00 92.94 516 PHE A CA 1
ATOM 4129 C C . PHE A 1 516 ? -30.768 11.313 44.307 1.00 92.94 516 PHE A C 1
ATOM 4131 O O . PHE A 1 516 ? -31.725 10.957 44.985 1.00 92.94 516 PHE A O 1
ATOM 4138 N N . MET A 1 517 ? -30.691 11.027 43.002 1.00 93.25 517 MET A N 1
ATOM 4139 C CA . MET A 1 517 ? -31.785 10.354 42.287 1.00 93.25 517 MET A CA 1
ATOM 4140 C C . MET A 1 517 ? -32.051 8.931 42.787 1.00 93.25 517 MET A C 1
ATOM 4142 O O . MET A 1 517 ? -33.203 8.501 42.842 1.00 93.25 517 MET A O 1
ATOM 4146 N N . ILE A 1 518 ? -31.006 8.192 43.174 1.00 94.50 518 ILE A N 1
ATOM 4147 C CA . ILE A 1 518 ? -31.163 6.870 43.798 1.00 94.50 518 ILE A CA 1
ATOM 4148 C C . ILE A 1 518 ? -31.932 7.005 45.119 1.00 94.50 518 ILE A C 1
ATOM 4150 O O . ILE A 1 518 ? -32.916 6.294 45.327 1.00 94.50 518 ILE A O 1
ATOM 4154 N N . ASN A 1 519 ? -31.528 7.950 45.971 1.00 94.94 519 ASN A N 1
ATOM 4155 C CA . ASN A 1 519 ? -32.180 8.224 47.248 1.00 94.94 519 ASN A CA 1
ATOM 4156 C C . ASN A 1 519 ? -33.644 8.658 47.076 1.00 94.94 519 ASN A C 1
ATOM 4158 O O . ASN A 1 519 ? -34.533 8.141 47.749 1.00 94.94 519 ASN A O 1
ATOM 4162 N N . GLN A 1 520 ? -33.912 9.562 46.133 1.00 95.88 520 GLN A N 1
ATOM 4163 C CA . GLN A 1 520 ? -35.263 10.022 45.832 1.00 95.88 520 GLN A CA 1
ATOM 4164 C C . GLN A 1 520 ? -36.166 8.884 45.344 1.00 95.88 520 GLN A C 1
ATOM 4166 O O . GLN A 1 520 ? -37.312 8.791 45.772 1.00 95.88 520 GLN A O 1
ATOM 4171 N N . CYS A 1 521 ? -35.649 7.983 44.502 1.00 96.38 521 CYS A N 1
ATOM 4172 C CA . CYS A 1 521 ? -36.405 6.821 44.040 1.00 96.38 521 CYS A CA 1
ATOM 4173 C C . CYS A 1 521 ? -36.771 5.877 45.192 1.00 96.38 521 CYS A C 1
ATOM 4175 O O . CYS A 1 521 ? -37.920 5.451 45.293 1.00 96.38 521 CYS A O 1
ATOM 4177 N N . TRP A 1 522 ? -35.820 5.609 46.094 1.00 96.19 522 TRP A N 1
ATOM 4178 C CA . TRP A 1 522 ? -36.057 4.822 47.306 1.00 96.19 522 TRP A CA 1
ATOM 4179 C C . TRP A 1 522 ? -37.172 5.419 48.177 1.00 96.19 522 TRP A C 1
ATOM 4181 O O . TRP A 1 522 ? -38.077 4.702 48.599 1.00 96.19 522 TRP A O 1
ATOM 4191 N N . ASN A 1 523 ? -37.174 6.742 48.362 1.00 95.88 523 ASN A N 1
ATOM 4192 C CA . ASN A 1 523 ? -38.174 7.448 49.170 1.00 95.88 523 ASN A CA 1
ATOM 4193 C C . ASN A 1 523 ? -39.603 7.395 48.589 1.00 95.88 523 ASN A C 1
ATOM 4195 O O . ASN A 1 523 ? -40.557 7.753 49.279 1.00 95.88 523 ASN A O 1
ATOM 4199 N N . LEU A 1 524 ? -39.788 6.948 47.341 1.00 96.56 524 LEU A N 1
ATOM 4200 C CA . LEU A 1 524 ? -41.123 6.724 46.777 1.00 96.56 524 LEU A CA 1
ATOM 4201 C C . LEU A 1 524 ? -41.795 5.462 47.343 1.00 96.56 524 LEU A C 1
ATOM 4203 O O . LEU A 1 524 ? -43.024 5.343 47.274 1.00 96.56 524 LEU A O 1
ATOM 4207 N N . ILE A 1 525 ? -41.027 4.528 47.906 1.00 96.62 525 ILE A N 1
ATOM 4208 C CA . ILE A 1 525 ? -41.545 3.280 48.465 1.00 96.62 525 ILE A CA 1
ATOM 4209 C C . ILE A 1 525 ? -42.107 3.541 49.872 1.00 96.62 525 ILE A C 1
ATOM 4211 O O . ILE A 1 525 ? -41.354 3.712 50.822 1.00 96.62 525 ILE A O 1
ATOM 4215 N N . ASP A 1 526 ? -43.438 3.528 50.028 1.00 91.94 526 ASP A N 1
ATOM 4216 C CA . ASP A 1 526 ? -44.085 3.819 51.326 1.00 91.94 526 ASP A CA 1
ATOM 4217 C C . ASP A 1 526 ? -43.804 2.770 52.407 1.00 91.94 526 ASP A C 1
ATOM 4219 O O . ASP A 1 526 ? -43.715 3.097 53.587 1.00 91.94 526 ASP A O 1
ATOM 4223 N N . LYS A 1 527 ? -43.747 1.499 51.998 1.00 92.94 527 LYS A N 1
ATOM 4224 C CA . LYS A 1 527 ? -43.619 0.331 52.879 1.00 92.94 527 LYS A CA 1
ATOM 4225 C C . LYS A 1 527 ? -42.580 -0.640 52.318 1.00 92.94 527 LYS A C 1
ATOM 4227 O O . LYS A 1 527 ? -42.970 -1.641 51.719 1.00 92.94 527 LYS A O 1
ATOM 4232 N N . PRO A 1 528 ? -41.271 -0.343 52.399 1.00 92.06 528 PRO A N 1
ATOM 4233 C CA . PRO A 1 528 ? -40.231 -1.201 51.827 1.00 92.06 528 PRO A CA 1
ATOM 4234 C C . PRO A 1 528 ? -40.259 -2.640 52.354 1.00 92.06 528 PRO A C 1
ATOM 4236 O O . PRO A 1 528 ? -39.918 -3.565 51.627 1.00 92.06 528 PRO A O 1
ATOM 4239 N N . GLU A 1 529 ? -40.725 -2.840 53.586 1.00 90.69 529 GLU A N 1
ATOM 4240 C CA . GLU A 1 529 ? -40.855 -4.136 54.255 1.00 90.69 529 GLU A CA 1
ATOM 4241 C C . GLU A 1 529 ? -41.864 -5.096 53.606 1.00 90.69 529 GLU A C 1
ATOM 4243 O O . GLU A 1 529 ? -41.877 -6.276 53.941 1.00 90.69 529 GLU A O 1
ATOM 4248 N N . MET A 1 530 ? -42.716 -4.616 52.690 1.00 93.31 530 MET A N 1
ATOM 4249 C CA . MET A 1 530 ? -43.664 -5.475 51.968 1.00 93.31 530 MET A CA 1
ATOM 4250 C C . MET A 1 530 ? -43.041 -6.212 50.774 1.00 93.31 530 MET A C 1
ATOM 4252 O O . MET A 1 530 ? -43.706 -7.061 50.183 1.00 93.31 530 MET A O 1
ATOM 4256 N N . TYR A 1 531 ? -41.824 -5.837 50.373 1.00 94.44 531 TYR A N 1
ATOM 4257 C CA . TYR A 1 531 ? -41.129 -6.410 49.224 1.00 94.44 531 TYR A CA 1
ATOM 4258 C C . TYR A 1 531 ? -40.104 -7.442 49.686 1.00 94.44 531 TYR A C 1
ATOM 4260 O O . TYR A 1 531 ? -39.378 -7.216 50.651 1.00 94.44 531 TYR A O 1
ATOM 4268 N N . ASP A 1 532 ? -40.012 -8.553 48.958 1.00 92.44 532 ASP A N 1
ATOM 4269 C CA . ASP A 1 532 ? -38.966 -9.555 49.160 1.00 92.44 532 ASP A CA 1
ATOM 4270 C C . ASP A 1 532 ? -37.598 -8.993 48.721 1.00 92.44 532 ASP A C 1
ATOM 4272 O O . ASP A 1 532 ? -36.584 -9.190 49.387 1.00 92.44 532 ASP A O 1
ATOM 4276 N N . LEU A 1 533 ? -37.576 -8.250 47.606 1.00 93.31 533 LEU A N 1
ATOM 4277 C CA . LEU A 1 533 ? -36.373 -7.649 47.027 1.00 93.31 533 LEU A CA 1
ATOM 4278 C C . LEU A 1 533 ? -36.641 -6.237 46.508 1.00 93.31 533 LEU A C 1
ATOM 4280 O O . LEU A 1 533 ? -37.738 -5.911 46.047 1.00 93.31 533 LEU A O 1
ATOM 4284 N N . VAL A 1 534 ? -35.593 -5.417 46.513 1.00 94.88 534 VAL A N 1
ATOM 4285 C CA . VAL A 1 534 ? -35.578 -4.109 45.861 1.00 94.88 534 VAL A CA 1
ATOM 4286 C C . VAL A 1 534 ? -34.461 -4.091 44.826 1.00 94.88 534 VAL A C 1
ATOM 4288 O O . VAL A 1 534 ? -33.348 -4.555 45.072 1.00 94.88 534 VAL A O 1
ATOM 4291 N N . VAL A 1 535 ? -34.766 -3.567 43.646 1.00 93.25 535 VAL A N 1
ATOM 4292 C CA . VAL A 1 535 ? -33.845 -3.505 42.514 1.00 93.25 535 VAL A CA 1
ATOM 4293 C C . VAL A 1 535 ? -33.669 -2.073 42.095 1.00 93.25 535 VAL A C 1
ATOM 4295 O O . VAL A 1 535 ? -34.646 -1.379 41.846 1.00 93.25 535 VAL A O 1
ATOM 4298 N N . ARG A 1 536 ? -32.423 -1.639 41.958 1.00 93.56 536 ARG A N 1
ATOM 4299 C CA . ARG A 1 536 ? -32.080 -0.383 41.315 1.00 93.56 536 ARG A CA 1
ATOM 4300 C C . ARG A 1 536 ? -31.603 -0.658 39.897 1.00 93.56 536 ARG A C 1
ATOM 4302 O O . ARG A 1 536 ? -30.662 -1.421 39.684 1.00 93.56 536 ARG A O 1
ATOM 4309 N N . LEU A 1 537 ? -32.189 0.049 38.937 1.00 92.31 537 LEU A N 1
ATOM 4310 C CA . LEU A 1 537 ? -31.813 0.013 37.529 1.00 92.31 537 LEU A CA 1
ATOM 4311 C C . LEU A 1 537 ? -31.521 1.411 37.001 1.00 92.31 537 LEU A C 1
ATOM 4313 O O . LEU A 1 537 ? -32.256 2.368 37.256 1.00 92.31 537 LEU A O 1
ATOM 4317 N N . ARG A 1 538 ? -30.453 1.511 36.215 1.00 91.94 538 ARG A N 1
ATOM 4318 C CA . ARG A 1 538 ? -30.202 2.690 35.399 1.00 91.94 538 ARG A CA 1
ATOM 4319 C C . ARG A 1 538 ? -31.104 2.635 34.152 1.00 91.94 538 ARG A C 1
ATOM 4321 O O . ARG A 1 538 ? -31.124 1.595 33.495 1.00 91.94 538 ARG A O 1
ATOM 4328 N N . PRO A 1 539 ? -31.824 3.716 33.795 1.00 91.75 539 PRO A N 1
ATOM 4329 C CA . PRO A 1 539 ? -32.796 3.675 32.703 1.00 91.75 539 PRO A CA 1
ATOM 4330 C C . PRO A 1 539 ? -32.202 3.357 31.326 1.00 91.75 539 PRO A C 1
ATOM 4332 O O . PRO A 1 539 ? -32.927 2.898 30.459 1.00 91.75 539 PRO A O 1
ATOM 4335 N N . ASP A 1 540 ? -30.909 3.607 31.115 1.00 89.00 540 ASP A N 1
ATOM 4336 C CA . ASP A 1 540 ? -30.207 3.454 29.833 1.00 89.00 540 ASP A CA 1
ATOM 4337 C C . ASP A 1 540 ? -29.393 2.155 29.715 1.00 89.00 540 ASP A C 1
ATOM 4339 O O . ASP A 1 540 ? -28.621 1.975 28.767 1.00 89.00 540 ASP A O 1
ATOM 4343 N N . LYS A 1 541 ? -29.544 1.241 30.680 1.00 88.50 541 LYS A N 1
ATOM 4344 C CA . LYS A 1 541 ? -28.839 -0.037 30.703 1.00 88.50 541 LYS A CA 1
ATOM 4345 C C . LYS A 1 541 ? -29.727 -1.153 30.166 1.00 88.50 541 LYS A C 1
ATOM 4347 O O . LYS A 1 541 ? -30.683 -1.565 30.814 1.00 88.50 541 LYS A O 1
ATOM 4352 N N . GLU A 1 542 ? -29.368 -1.684 29.001 1.00 85.94 542 GLU A N 1
ATOM 4353 C CA . GLU A 1 542 ? -30.047 -2.842 28.425 1.00 85.94 542 GLU A CA 1
ATOM 4354 C C . GLU A 1 542 ? -29.663 -4.139 29.160 1.00 85.94 542 GLU A C 1
ATOM 4356 O O . GLU A 1 542 ? -28.484 -4.401 29.435 1.00 85.94 542 GLU A O 1
ATOM 4361 N N . MET A 1 543 ? -30.661 -4.976 29.448 1.00 85.19 543 MET A N 1
ATOM 4362 C CA . MET A 1 543 ? -30.487 -6.315 30.009 1.00 85.19 543 MET A CA 1
ATOM 4363 C C . MET A 1 543 ? -31.110 -7.334 29.052 1.00 85.19 543 MET A C 1
ATOM 4365 O O . MET A 1 543 ? -32.317 -7.333 28.849 1.00 85.19 543 MET A O 1
ATOM 4369 N N . ILE A 1 544 ? -30.269 -8.175 28.446 1.00 79.81 544 ILE A N 1
ATOM 4370 C CA . ILE A 1 544 ? -30.650 -9.134 27.395 1.00 79.81 544 ILE A CA 1
ATOM 4371 C C . ILE A 1 544 ? -31.236 -10.408 28.010 1.00 79.81 544 ILE A C 1
ATOM 4373 O O . ILE A 1 544 ? -32.184 -10.981 27.486 1.00 79.81 544 ILE A O 1
ATOM 4377 N N . SER A 1 545 ? -30.656 -10.887 29.110 1.00 78.06 545 SER A N 1
ATOM 4378 C CA . SER A 1 545 ? -31.201 -12.014 29.869 1.00 78.06 545 SER A CA 1
ATOM 4379 C C . SER A 1 545 ? -30.733 -11.965 31.317 1.00 78.06 545 SER A C 1
ATOM 4381 O O . SER A 1 545 ? -29.612 -11.536 31.590 1.00 78.06 545 SER A O 1
ATOM 4383 N N . CYS A 1 546 ? -31.559 -12.469 32.226 1.00 72.56 546 CYS A N 1
ATOM 4384 C CA . CYS A 1 546 ? -31.227 -12.703 33.626 1.00 72.56 546 CYS A CA 1
ATOM 4385 C C . CYS A 1 546 ? -31.615 -14.145 33.959 1.00 72.56 546 CYS A C 1
ATOM 4387 O O . CYS A 1 546 ? -32.700 -14.577 33.585 1.00 72.56 546 CYS A O 1
ATOM 4389 N N . SER A 1 547 ? -30.728 -14.896 34.607 1.00 65.62 547 SER A N 1
ATOM 4390 C CA . SER A 1 547 ? -31.018 -16.254 35.097 1.00 65.62 547 SER A CA 1
ATOM 4391 C C . SER A 1 547 ? -30.600 -16.432 36.562 1.00 65.62 547 SER A C 1
ATOM 4393 O O . SER A 1 547 ? -30.213 -17.520 36.982 1.00 65.62 547 SER A O 1
ATOM 4395 N N . LEU A 1 548 ? -30.684 -15.343 37.334 1.00 68.31 548 LEU A N 1
ATOM 4396 C CA . LEU A 1 548 ? -30.385 -15.318 38.763 1.00 68.31 548 LEU A CA 1
ATOM 4397 C C . LEU A 1 548 ? -31.488 -16.007 39.573 1.00 68.31 548 LEU A C 1
ATOM 4399 O O . LEU A 1 548 ? -32.672 -15.752 39.354 1.00 68.31 548 LEU A O 1
ATOM 4403 N N . ASP A 1 549 ? -31.096 -16.809 40.562 1.00 74.19 549 ASP A N 1
ATOM 4404 C CA . ASP A 1 549 ? -32.012 -17.328 41.579 1.00 74.19 549 ASP A CA 1
ATOM 4405 C C . ASP A 1 549 ? -32.349 -16.228 42.605 1.00 74.19 549 ASP A C 1
ATOM 4407 O O . ASP A 1 549 ? -31.665 -16.035 43.615 1.00 74.19 549 ASP A O 1
ATOM 4411 N N . LEU A 1 550 ? -33.404 -15.466 42.309 1.00 79.25 550 LEU A N 1
ATOM 4412 C CA . LEU A 1 550 ? -33.901 -14.388 43.166 1.00 79.25 550 LEU A CA 1
ATOM 4413 C C . LEU A 1 550 ? -34.455 -14.903 44.504 1.00 79.25 550 LEU A C 1
ATOM 4415 O O . LEU A 1 550 ? -34.437 -14.167 45.487 1.00 79.25 550 LEU A O 1
ATOM 4419 N N . GLU A 1 551 ? -34.911 -16.156 44.577 1.00 78.31 551 GLU A N 1
ATOM 4420 C CA . GLU A 1 551 ? -35.437 -16.745 45.815 1.00 78.31 551 GLU A CA 1
ATOM 4421 C C . GLU A 1 551 ? -34.310 -17.007 46.817 1.00 78.31 551 GLU A C 1
ATOM 4423 O O . GLU A 1 551 ? -34.445 -16.675 47.995 1.00 78.31 551 GLU A O 1
ATOM 4428 N N . SER A 1 552 ? -33.162 -17.498 46.336 1.00 77.75 552 SER A N 1
ATOM 4429 C CA . SER A 1 552 ? -31.947 -17.600 47.150 1.00 77.75 552 SER A CA 1
ATOM 4430 C C . SER A 1 552 ? -31.503 -16.231 47.674 1.00 77.75 552 SER A C 1
ATOM 4432 O O . SER A 1 552 ? -31.178 -16.107 48.853 1.00 77.75 552 SER A O 1
ATOM 4434 N N . LEU A 1 553 ? -31.545 -15.177 46.849 1.00 78.25 553 LEU A N 1
ATOM 4435 C CA . LEU A 1 553 ? -31.174 -13.824 47.286 1.00 78.25 553 LEU A CA 1
ATOM 4436 C C . LEU A 1 553 ? -32.152 -13.236 48.321 1.00 78.25 553 LEU A C 1
ATOM 4438 O O . LEU A 1 553 ? -31.741 -12.456 49.177 1.00 78.25 553 LEU A O 1
ATOM 4442 N N . ALA A 1 554 ? -33.428 -13.621 48.259 1.00 78.62 554 ALA A N 1
ATOM 4443 C CA . ALA A 1 554 ? -34.451 -13.231 49.228 1.00 78.62 554 ALA A CA 1
ATOM 4444 C C . ALA A 1 554 ? -34.409 -14.050 50.536 1.00 78.62 554 ALA A C 1
ATOM 4446 O O . ALA A 1 554 ? -35.172 -13.766 51.458 1.00 78.62 554 ALA A O 1
ATOM 4447 N N . SER A 1 555 ? -33.558 -15.077 50.624 1.00 78.12 555 SER A N 1
ATOM 4448 C CA . SER A 1 555 ? -33.434 -15.924 51.814 1.00 78.12 555 SER A CA 1
ATOM 4449 C C . SER A 1 555 ? -32.584 -15.278 52.915 1.00 78.12 555 SER A C 1
ATOM 4451 O O . SER A 1 555 ? -31.722 -14.436 52.652 1.00 78.12 555 SER A O 1
ATOM 4453 N N . ASP A 1 556 ? -32.774 -15.729 54.160 1.00 71.75 556 ASP A N 1
ATOM 4454 C CA . ASP A 1 556 ? -32.016 -15.243 55.322 1.00 71.75 556 ASP A CA 1
ATOM 4455 C C . ASP A 1 556 ? -30.495 -15.395 55.148 1.00 71.75 556 ASP A C 1
ATOM 4457 O O . ASP A 1 556 ? -29.739 -14.535 55.603 1.00 71.75 556 ASP A O 1
ATOM 4461 N N . GLU A 1 557 ? -30.041 -16.438 54.442 1.00 68.94 557 GLU A N 1
ATOM 4462 C CA . GLU A 1 557 ? -28.621 -16.709 54.178 1.00 68.94 557 GLU A CA 1
ATOM 4463 C C . GLU A 1 557 ? -27.941 -15.592 53.365 1.00 68.94 557 GLU A C 1
ATOM 4465 O O . GLU A 1 557 ? -26.763 -15.302 53.577 1.00 68.94 557 GLU A O 1
ATOM 4470 N N . PHE A 1 558 ? -28.685 -14.914 52.483 1.00 71.19 558 PHE A N 1
ATOM 4471 C CA . PHE A 1 558 ? -28.181 -13.835 51.623 1.00 71.19 558 PHE A CA 1
ATOM 4472 C C . PHE A 1 558 ? -28.795 -12.467 51.942 1.00 71.19 558 PHE A C 1
ATOM 4474 O O . PHE A 1 558 ? -28.606 -11.507 51.193 1.00 71.19 558 PHE A O 1
ATOM 4481 N N . SER A 1 559 ? -29.453 -12.344 53.096 1.00 73.69 559 SER A N 1
ATOM 4482 C CA . SER A 1 559 ? -30.117 -11.117 53.553 1.00 73.69 559 SER A CA 1
ATOM 4483 C C . SER A 1 559 ? -29.190 -9.904 53.716 1.00 73.69 559 SER A C 1
ATOM 4485 O O . SER A 1 559 ? -29.673 -8.770 53.732 1.00 73.69 559 SER A O 1
ATOM 4487 N N . HIS A 1 560 ? -27.873 -10.137 53.767 1.00 80.75 560 HIS A N 1
ATOM 4488 C CA . HIS A 1 560 ? -26.806 -9.133 53.828 1.00 80.75 560 HIS A CA 1
ATOM 4489 C C . HIS A 1 560 ? -25.997 -9.015 52.522 1.00 80.75 560 HIS A C 1
ATOM 4491 O O . HIS A 1 560 ? -24.856 -8.564 52.548 1.00 80.75 560 HIS A O 1
ATOM 4497 N N . CYS A 1 561 ? -26.550 -9.434 51.381 1.00 84.69 561 CYS A N 1
ATOM 4498 C CA . CYS A 1 561 ? -25.855 -9.439 50.094 1.00 84.69 561 CYS A CA 1
ATOM 4499 C C . CYS A 1 561 ? -26.450 -8.417 49.113 1.00 84.69 561 CYS A C 1
ATOM 4501 O O . CYS A 1 561 ? -27.656 -8.386 48.875 1.00 84.69 561 CYS A O 1
ATOM 4503 N N . LEU A 1 562 ? -25.577 -7.629 48.487 1.00 87.38 562 LEU A N 1
ATOM 4504 C CA . LEU A 1 562 ? -25.855 -6.766 47.345 1.00 87.38 562 LEU A CA 1
ATOM 4505 C C . LEU A 1 562 ? -25.280 -7.406 46.078 1.00 87.38 562 LEU A C 1
ATOM 4507 O O . LEU A 1 562 ? -24.088 -7.701 46.021 1.00 87.38 562 LEU A O 1
ATOM 4511 N N . VAL A 1 563 ? -26.094 -7.571 45.040 1.00 86.44 563 VAL A N 1
ATOM 4512 C CA . VAL A 1 563 ? -25.637 -8.043 43.723 1.00 86.44 563 VAL A CA 1
ATOM 4513 C C . VAL A 1 563 ? -25.603 -6.872 42.740 1.00 86.44 563 VAL A C 1
ATOM 4515 O O . VAL A 1 563 ? -26.604 -6.173 42.622 1.00 86.44 563 VAL A O 1
ATOM 4518 N N . THR A 1 564 ? -24.488 -6.650 42.031 1.00 87.31 564 THR A N 1
ATOM 4519 C CA . THR A 1 564 ? -24.301 -5.517 41.090 1.00 87.31 564 THR A CA 1
ATOM 4520 C C . THR A 1 564 ? -23.816 -5.950 39.701 1.00 87.31 564 THR A C 1
ATOM 4522 O O . THR A 1 564 ? -23.390 -7.081 39.513 1.00 87.31 564 THR A O 1
ATOM 4525 N N . ASP A 1 565 ? -23.849 -5.074 38.691 1.00 81.25 565 ASP A N 1
ATOM 4526 C CA . ASP A 1 565 ? -23.478 -5.414 37.301 1.00 81.25 565 ASP A CA 1
ATOM 4527 C C . ASP A 1 565 ? -21.982 -5.680 37.046 1.00 81.25 565 ASP A C 1
ATOM 4529 O O . ASP A 1 565 ? -21.627 -6.149 35.962 1.00 81.25 565 ASP A O 1
ATOM 4533 N N . ALA A 1 566 ? -21.093 -5.405 38.006 1.00 74.06 566 ALA A N 1
ATOM 4534 C CA . ALA A 1 566 ? -19.656 -5.598 37.829 1.00 74.06 566 ALA A CA 1
ATOM 4535 C C . ALA A 1 566 ? -18.951 -6.064 39.108 1.00 74.06 566 ALA A C 1
ATOM 4537 O O . ALA A 1 566 ? -19.279 -5.639 40.215 1.00 74.06 566 ALA A O 1
ATOM 4538 N N . ASN A 1 567 ? -17.922 -6.898 38.921 1.00 65.62 567 ASN A N 1
ATOM 4539 C CA . ASN A 1 567 ? -17.042 -7.377 39.987 1.00 65.62 567 ASN A CA 1
ATOM 4540 C C . ASN A 1 567 ? -16.388 -6.227 40.769 1.00 65.62 567 ASN A C 1
ATOM 4542 O O . ASN A 1 567 ? -15.868 -5.303 40.132 1.00 65.62 567 ASN A O 1
ATOM 4546 N N . PRO A 1 568 ? -16.301 -6.335 42.112 1.00 67.69 568 PRO A N 1
ATOM 4547 C CA . PRO A 1 568 ? -15.391 -5.520 42.902 1.00 67.69 568 PRO A CA 1
ATOM 4548 C C . PRO A 1 568 ? -13.944 -5.686 42.411 1.00 67.69 568 PRO A C 1
ATOM 4550 O O . PRO A 1 568 ? -13.353 -6.755 42.562 1.00 67.69 568 PRO A O 1
ATOM 4553 N N . ASN A 1 569 ? -13.367 -4.639 41.821 1.00 64.25 569 ASN A N 1
ATOM 4554 C CA . ASN A 1 569 ? -11.996 -4.637 41.297 1.00 64.25 569 ASN A CA 1
ATOM 4555 C C . ASN A 1 569 ? -11.219 -3.431 41.817 1.00 64.25 569 ASN A C 1
ATOM 4557 O O . ASN A 1 569 ? -11.797 -2.392 42.109 1.00 64.25 569 ASN A O 1
ATOM 4561 N N . ILE A 1 570 ? -9.896 -3.532 41.904 1.00 63.41 570 ILE A N 1
ATOM 4562 C CA . ILE A 1 570 ? -9.058 -2.382 42.270 1.00 63.41 570 ILE A CA 1
ATOM 4563 C C . ILE A 1 570 ? -8.852 -1.515 41.018 1.00 63.41 570 ILE A C 1
ATOM 4565 O O . ILE A 1 570 ? -8.742 -2.040 39.928 1.00 63.41 570 ILE A O 1
ATOM 4569 N N . HIS A 1 571 ? -8.799 -0.193 41.100 1.00 57.75 571 HIS A N 1
ATOM 4570 C CA . HIS A 1 571 ? -8.453 0.672 39.970 1.00 57.75 571 HIS A CA 1
ATOM 4571 C C . HIS A 1 571 ? -7.739 1.920 40.483 1.00 57.75 571 HIS A C 1
ATOM 4573 O O . HIS A 1 571 ? -8.303 2.650 41.288 1.00 57.75 571 HIS A O 1
ATOM 4579 N N . THR A 1 572 ? -6.506 2.173 40.017 1.00 54.16 572 THR A N 1
ATOM 4580 C CA . THR A 1 572 ? -5.731 3.403 40.311 1.00 54.16 572 THR A CA 1
ATOM 4581 C C . THR A 1 572 ? -5.841 3.864 41.776 1.00 54.16 572 THR A C 1
ATOM 4583 O O . THR A 1 572 ? -6.214 5.003 42.042 1.00 54.16 572 THR A O 1
ATOM 4586 N N . ASP A 1 573 ? -5.558 2.957 42.716 1.00 55.81 573 ASP A N 1
ATOM 4587 C CA . ASP A 1 573 ? -5.622 3.159 44.175 1.00 55.81 573 ASP A CA 1
ATOM 4588 C C . ASP A 1 573 ? -7.026 3.218 44.820 1.00 55.81 573 ASP A C 1
ATOM 4590 O O . ASP A 1 573 ? -7.145 3.725 45.939 1.00 55.81 573 ASP A O 1
ATOM 4594 N N . ASP A 1 574 ? -8.084 2.727 44.172 1.00 58.84 574 ASP A N 1
ATOM 4595 C CA . ASP A 1 574 ? -9.441 2.653 44.745 1.00 58.84 574 ASP A CA 1
ATOM 4596 C C . ASP A 1 574 ? -10.162 1.338 44.388 1.00 58.84 574 ASP A C 1
ATOM 4598 O O . ASP A 1 574 ? -9.630 0.553 43.605 1.00 58.84 574 ASP A O 1
ATOM 4602 N N . ILE A 1 575 ? -11.333 1.059 44.970 1.00 68.00 575 ILE A N 1
ATOM 4603 C CA . ILE A 1 575 ? -12.131 -0.144 44.669 1.00 68.00 575 ILE A CA 1
ATOM 4604 C C . ILE A 1 575 ? -13.378 0.245 43.876 1.00 68.00 575 ILE A C 1
ATOM 4606 O O . ILE A 1 575 ? -14.127 1.127 44.267 1.00 68.00 575 ILE A O 1
ATOM 4610 N N . TYR A 1 576 ? -13.615 -0.441 42.768 1.00 72.31 576 TYR A N 1
ATOM 4611 C CA . TYR A 1 576 ? -14.700 -0.205 41.830 1.00 72.31 576 TYR A CA 1
ATOM 4612 C C . TYR A 1 576 ? -15.752 -1.310 41.932 1.00 72.31 576 TYR A C 1
ATOM 4614 O O . TYR A 1 576 ? -15.388 -2.480 41.868 1.00 72.31 576 TYR A O 1
ATOM 4622 N N . VAL A 1 577 ? -17.038 -0.954 41.998 1.00 78.44 577 VAL A N 1
ATOM 4623 C CA . VAL A 1 577 ? -18.187 -1.868 41.852 1.00 78.44 577 VAL A CA 1
ATOM 4624 C C . VAL A 1 577 ? -19.177 -1.368 40.806 1.00 78.44 577 VAL A C 1
ATOM 4626 O O . VAL A 1 577 ? -19.234 -0.172 40.515 1.00 78.44 577 VAL A O 1
ATOM 4629 N N . GLY A 1 578 ? -19.986 -2.282 40.268 1.00 80.62 578 GLY A N 1
ATOM 4630 C CA . GLY A 1 578 ? -21.081 -1.929 39.365 1.00 80.62 578 GLY A CA 1
ATOM 4631 C C . GLY A 1 578 ? -22.060 -0.937 39.999 1.00 80.62 578 GLY A C 1
ATOM 4632 O O . GLY A 1 578 ? -22.427 -1.063 41.168 1.00 80.62 578 GLY A O 1
ATOM 4633 N N . ASP A 1 579 ? -22.454 0.071 39.228 1.00 84.38 579 ASP A N 1
ATOM 4634 C CA . ASP A 1 579 ? -23.387 1.128 39.619 1.00 84.38 579 ASP A CA 1
ATOM 4635 C C . ASP A 1 579 ? -24.536 1.283 38.613 1.00 84.38 579 ASP A C 1
ATOM 4637 O O . ASP A 1 579 ? -25.239 2.292 38.647 1.00 84.38 579 ASP A O 1
ATOM 4641 N N . GLN A 1 580 ? -24.721 0.340 37.683 1.00 88.38 580 GLN A N 1
ATOM 4642 C CA . GLN A 1 580 ? -25.764 0.382 36.646 1.00 88.38 580 GLN A CA 1
ATOM 4643 C C . GLN A 1 580 ? -26.953 -0.499 37.039 1.00 88.38 580 GLN A C 1
ATOM 4645 O O . GLN A 1 580 ? -28.098 -0.167 36.728 1.00 88.38 580 GLN A O 1
ATOM 4650 N N . PHE A 1 581 ? -26.694 -1.551 37.809 1.00 90.44 581 PHE A N 1
ATOM 4651 C CA . PHE A 1 581 ? -27.688 -2.432 38.404 1.00 90.44 581 PHE A CA 1
ATOM 4652 C C . PHE A 1 581 ? -27.301 -2.760 39.843 1.00 90.44 581 PHE A C 1
ATOM 4654 O O . PHE A 1 581 ? -26.122 -2.951 40.143 1.00 90.44 581 PHE A O 1
ATOM 4661 N N . ALA A 1 582 ? -28.296 -2.850 40.718 1.00 91.81 582 ALA A N 1
ATOM 4662 C CA . ALA A 1 582 ? -28.120 -3.369 42.063 1.00 91.81 582 ALA A CA 1
ATOM 4663 C C . ALA A 1 582 ? -29.396 -4.081 42.531 1.00 91.81 582 ALA A C 1
ATOM 4665 O O . ALA A 1 582 ? -30.491 -3.581 42.287 1.00 91.81 582 ALA A O 1
ATOM 4666 N N . VAL A 1 583 ? -29.276 -5.215 43.217 1.00 91.62 583 VAL A N 1
ATOM 4667 C CA . VAL A 1 583 ? -30.407 -5.906 43.854 1.00 91.62 583 VAL A CA 1
ATOM 4668 C C . VAL A 1 583 ? -30.011 -6.453 45.218 1.00 91.62 583 VAL A C 1
ATOM 4670 O O . VAL A 1 583 ? -28.898 -6.946 45.403 1.00 91.62 583 VAL A O 1
ATOM 4673 N N . GLY A 1 584 ? -30.938 -6.370 46.166 1.00 91.81 584 GLY A N 1
ATOM 4674 C CA . GLY A 1 584 ? -30.814 -6.951 47.496 1.00 91.81 584 GLY A CA 1
ATOM 4675 C C . GLY A 1 584 ? -32.134 -6.875 48.259 1.00 91.81 584 GLY A C 1
ATOM 4676 O O . GLY A 1 584 ? -33.154 -6.426 47.728 1.00 91.81 584 GLY A O 1
ATOM 4677 N N . THR A 1 585 ? -32.111 -7.297 49.520 1.00 92.25 585 THR A N 1
ATOM 4678 C CA . THR A 1 585 ? -33.254 -7.143 50.432 1.00 92.25 585 THR A CA 1
ATOM 4679 C C . THR A 1 585 ? -33.547 -5.659 50.700 1.00 92.25 585 THR A C 1
ATOM 4681 O O . THR A 1 585 ? -32.667 -4.810 50.508 1.00 92.25 585 THR A O 1
ATOM 4684 N N . PRO A 1 586 ? -34.748 -5.298 51.191 1.00 93.81 586 PRO A N 1
ATOM 4685 C CA . PRO A 1 586 ? -35.054 -3.913 51.552 1.00 93.81 586 PRO A CA 1
ATOM 4686 C C . PRO A 1 586 ? -34.039 -3.291 52.524 1.00 93.81 586 PRO A C 1
ATOM 4688 O O . PRO A 1 586 ? -33.690 -2.124 52.376 1.00 93.81 586 PRO A O 1
ATOM 4691 N N . ALA A 1 587 ? -33.511 -4.063 53.481 1.00 90.44 587 ALA A N 1
ATOM 4692 C CA . ALA A 1 587 ? -32.491 -3.582 54.414 1.00 90.44 587 ALA A CA 1
ATOM 4693 C C . ALA A 1 587 ? -31.178 -3.215 53.701 1.00 90.44 587 ALA A C 1
ATOM 4695 O O . ALA A 1 587 ? -30.643 -2.129 53.914 1.00 90.44 587 ALA A O 1
ATOM 4696 N N . VAL A 1 588 ? -30.697 -4.081 52.804 1.00 91.81 588 VAL A N 1
ATOM 4697 C CA . VAL A 1 588 ? -29.488 -3.837 52.001 1.00 91.81 588 VAL A CA 1
ATOM 4698 C C . VAL A 1 588 ? -29.676 -2.640 51.068 1.00 91.81 588 VAL A C 1
ATOM 4700 O O . VAL A 1 588 ? -28.825 -1.752 50.991 1.00 91.81 588 VAL A O 1
ATOM 4703 N N . MET A 1 589 ? -30.815 -2.576 50.380 1.00 95.00 589 MET A N 1
ATOM 4704 C CA . MET A 1 589 ? -31.085 -1.514 49.412 1.00 95.00 589 MET A CA 1
ATOM 4705 C C . MET A 1 589 ? -31.371 -0.160 50.062 1.00 95.00 589 MET A C 1
ATOM 4707 O O . MET A 1 589 ? -31.116 0.874 49.439 1.00 95.00 589 MET A O 1
ATOM 4711 N N . ARG A 1 590 ? -31.798 -0.146 51.328 1.00 93.75 590 ARG A N 1
ATOM 4712 C CA . ARG A 1 590 ? -31.817 1.060 52.156 1.00 93.75 590 ARG A CA 1
ATOM 4713 C C . ARG A 1 590 ? -30.407 1.612 52.341 1.00 93.75 590 ARG A C 1
ATOM 4715 O O . ARG A 1 590 ? -30.159 2.764 51.994 1.00 93.75 590 ARG A O 1
ATOM 4722 N N . THR A 1 591 ? -29.466 0.775 52.787 1.00 90.81 591 THR A N 1
ATOM 4723 C CA . THR A 1 591 ? -28.056 1.166 52.935 1.00 90.81 591 THR A CA 1
ATOM 4724 C C . THR A 1 591 ? -27.471 1.659 51.610 1.00 90.81 591 THR A C 1
ATOM 4726 O O . THR A 1 591 ? -26.747 2.655 51.595 1.00 90.81 591 THR A O 1
ATOM 4729 N N . TYR A 1 592 ? -27.800 0.997 50.492 1.00 93.00 592 TYR A N 1
ATOM 4730 C CA . TYR A 1 592 ? -27.371 1.403 49.146 1.00 93.00 592 TYR A CA 1
ATOM 4731 C C . TYR A 1 592 ? -27.903 2.788 48.758 1.00 93.00 592 TYR A C 1
ATOM 4733 O O . TYR A 1 592 ? -27.185 3.591 48.163 1.00 93.00 592 TYR A O 1
ATOM 4741 N N . SER A 1 593 ? -29.155 3.084 49.108 1.00 94.00 593 SER A N 1
ATOM 4742 C CA . SER A 1 593 ? -29.854 4.289 48.650 1.00 94.00 593 SER A CA 1
ATOM 4743 C C . SER A 1 593 ? -29.666 5.506 49.563 1.00 94.00 593 SER A C 1
ATOM 4745 O O . SER A 1 593 ? -29.852 6.638 49.121 1.00 94.00 593 SER A O 1
ATOM 4747 N N . GLU A 1 594 ? -29.272 5.319 50.824 1.00 90.25 594 GLU A N 1
ATOM 4748 C CA . GLU A 1 594 ? -29.075 6.401 51.806 1.00 90.25 594 GLU A CA 1
ATOM 4749 C C . GLU A 1 594 ? -27.691 7.080 51.726 1.00 90.25 594 GLU A C 1
ATOM 4751 O O . GLU A 1 594 ? -27.421 8.002 52.494 1.00 90.25 594 GLU A O 1
ATOM 4756 N N . ILE A 1 595 ? -26.828 6.703 50.769 1.00 89.06 595 ILE A N 1
ATOM 4757 C CA . ILE A 1 595 ? -25.493 7.310 50.568 1.00 89.06 595 ILE A CA 1
ATOM 4758 C C . ILE A 1 595 ? -25.571 8.841 50.487 1.00 89.06 595 ILE A C 1
ATOM 4760 O O . ILE A 1 595 ? -24.794 9.532 51.143 1.00 89.06 595 ILE A O 1
ATOM 4764 N N . PHE A 1 596 ? -26.520 9.378 49.712 1.00 88.25 596 PHE A N 1
ATOM 4765 C CA . PHE A 1 596 ? -26.680 10.827 49.564 1.00 88.25 596 PHE A CA 1
ATOM 4766 C C . PHE A 1 596 ? -27.103 11.500 50.874 1.00 88.25 596 PHE A C 1
ATOM 4768 O O . PHE A 1 596 ? -26.526 12.514 51.256 1.00 88.25 596 PHE A O 1
ATOM 4775 N N . SER A 1 597 ? -28.076 10.922 51.586 1.00 86.19 597 SER A N 1
ATOM 4776 C CA . SER A 1 597 ? -28.544 11.450 52.871 1.00 86.19 597 SER A CA 1
ATOM 4777 C C . SER A 1 597 ? -27.404 11.499 53.889 1.00 86.19 597 SER A C 1
ATOM 4779 O O . SER A 1 597 ? -27.172 12.551 54.478 1.00 86.19 597 SER A O 1
ATOM 4781 N N . ASN A 1 598 ? -26.637 10.412 53.999 1.00 82.12 598 ASN A N 1
ATOM 4782 C CA . ASN A 1 598 ? -25.490 10.295 54.902 1.00 82.12 598 ASN A CA 1
ATOM 4783 C C . ASN A 1 598 ? -24.348 11.262 54.558 1.00 82.12 598 ASN A C 1
ATOM 4785 O O . ASN A 1 598 ? -23.657 11.748 55.451 1.00 82.12 598 ASN A O 1
ATOM 4789 N N . TYR A 1 599 ? -24.152 11.548 53.268 1.00 80.44 599 TYR A N 1
ATOM 4790 C CA . TYR A 1 599 ? -23.221 12.576 52.808 1.00 80.44 599 TYR A CA 1
ATOM 4791 C C . TYR A 1 599 ? -23.703 13.983 53.186 1.00 80.44 599 TYR A C 1
ATOM 4793 O O . TYR A 1 599 ? -22.946 14.771 53.745 1.00 80.44 599 TYR A O 1
ATOM 4801 N N . SER A 1 600 ? -24.981 14.283 52.936 1.00 73.38 600 SER A N 1
ATOM 4802 C CA . SER A 1 600 ? -25.566 15.613 53.153 1.00 73.38 600 SER A CA 1
ATOM 4803 C C . SER A 1 600 ? -25.735 16.003 54.625 1.00 73.38 600 SER A C 1
ATOM 4805 O O . SER A 1 600 ? -25.736 17.189 54.946 1.00 73.38 600 SER A O 1
ATOM 4807 N N . SER A 1 601 ? -25.876 15.029 55.530 1.00 67.62 601 SER A N 1
ATOM 4808 C CA . SER A 1 601 ? -26.062 15.272 56.964 1.00 67.62 601 SER A CA 1
ATOM 4809 C C . SER A 1 601 ? -24.751 15.461 57.734 1.00 67.62 601 SER A C 1
ATOM 4811 O O . SER A 1 601 ? -24.794 15.650 58.948 1.00 67.62 601 SER A O 1
ATOM 4813 N N . SER A 1 602 ? -23.595 15.394 57.058 1.00 57.59 602 SER A N 1
ATOM 4814 C CA . SER A 1 602 ? -22.242 15.429 57.642 1.00 57.59 602 SER A CA 1
ATOM 4815 C C . SER A 1 602 ? -21.974 14.379 58.730 1.00 57.59 602 SER A C 1
ATOM 4817 O O . SER A 1 602 ? -20.932 14.447 59.359 1.00 57.59 602 SER A O 1
ATOM 4819 N N . SER A 1 603 ? -22.875 13.414 58.945 1.00 52.19 603 SER A N 1
ATOM 4820 C CA . SER A 1 603 ? -22.953 12.583 60.156 1.00 52.19 603 SER A CA 1
ATOM 4821 C C . SER A 1 603 ? -22.563 11.118 59.934 1.00 52.19 603 SER A C 1
ATOM 4823 O O . SER A 1 603 ? -23.037 10.235 60.649 1.00 52.19 603 SER A O 1
ATOM 4825 N N . SER A 1 604 ? -21.791 10.822 58.887 1.00 60.22 604 SER A N 1
ATOM 4826 C CA . SER A 1 604 ? -21.380 9.448 58.582 1.00 60.22 604 SER A CA 1
ATOM 4827 C C . SER A 1 604 ? -19.914 9.225 58.948 1.00 60.22 604 SER A C 1
ATOM 4829 O O . SER A 1 604 ? -19.058 10.031 58.576 1.00 60.22 604 SER A O 1
ATOM 4831 N N . GLU A 1 605 ? -19.606 8.082 59.570 1.00 57.53 605 GLU A N 1
ATOM 4832 C CA . GLU A 1 605 ? -18.225 7.641 59.829 1.00 57.53 605 GLU A CA 1
ATOM 4833 C C . GLU A 1 605 ? -17.360 7.626 58.551 1.00 57.53 605 GLU A C 1
ATOM 4835 O O . GLU A 1 605 ? -16.149 7.830 58.619 1.00 57.53 605 GLU A O 1
ATOM 4840 N N . LEU A 1 606 ? -17.986 7.444 57.379 1.00 59.41 606 LEU A N 1
ATOM 4841 C CA . LEU A 1 606 ? -17.346 7.444 56.059 1.00 59.41 606 LEU A CA 1
ATOM 4842 C C . LEU A 1 606 ? -16.820 8.838 55.646 1.00 59.41 606 LEU A C 1
ATOM 4844 O O . LEU A 1 606 ? -15.865 8.916 54.874 1.00 59.41 606 LEU A O 1
ATOM 4848 N N . PHE A 1 607 ? -17.399 9.925 56.180 1.00 58.19 607 PHE A N 1
ATOM 4849 C CA . PHE A 1 607 ? -17.072 11.320 55.830 1.00 58.19 607 PHE A CA 1
ATOM 4850 C C . PHE A 1 607 ? -16.485 12.139 56.999 1.00 58.19 607 PHE A C 1
ATOM 4852 O O . PHE A 1 607 ? -15.713 13.060 56.746 1.00 58.19 607 PHE A O 1
ATOM 4859 N N . GLU A 1 608 ? -16.771 11.797 58.264 1.00 52.00 608 GLU A N 1
ATOM 4860 C CA . GLU A 1 608 ? -16.238 12.506 59.446 1.00 52.00 608 GLU A CA 1
ATOM 4861 C C . GLU A 1 608 ? -14.777 12.140 59.787 1.00 52.00 608 GLU A C 1
ATOM 4863 O O . GLU A 1 608 ? -14.080 12.936 60.417 1.00 52.00 608 GLU A O 1
ATOM 4868 N N . ALA A 1 609 ? -14.279 10.968 59.359 1.00 45.09 609 ALA A N 1
ATOM 4869 C CA . ALA A 1 609 ? -12.945 10.469 59.735 1.00 45.09 609 ALA A CA 1
ATOM 4870 C C . ALA A 1 609 ? -11.982 10.162 58.562 1.00 45.09 609 ALA A C 1
ATOM 4872 O O . ALA A 1 609 ? -10.773 10.078 58.784 1.00 45.09 609 ALA A O 1
ATOM 4873 N N . ASP A 1 610 ? -12.470 10.000 57.322 1.00 44.28 610 ASP A N 1
ATOM 4874 C CA . ASP A 1 610 ? -11.841 9.049 56.382 1.00 44.28 610 ASP A CA 1
ATOM 4875 C C . ASP A 1 610 ? -11.484 9.592 54.964 1.00 44.28 610 ASP A C 1
ATOM 4877 O O . ASP A 1 610 ? -11.325 8.834 54.008 1.00 44.28 610 ASP A O 1
ATOM 4881 N N . GLY A 1 611 ? -11.246 10.898 54.790 1.00 50.47 611 GLY A N 1
ATOM 4882 C CA . GLY A 1 611 ? -10.495 11.420 53.625 1.00 50.47 611 GLY A CA 1
ATOM 4883 C C . GLY A 1 611 ? -11.171 11.345 52.240 1.00 50.47 611 GLY A C 1
ATOM 4884 O O . GLY A 1 611 ? -10.533 11.699 51.246 1.00 50.47 611 GLY A O 1
ATOM 4885 N N . TYR A 1 612 ? -12.445 10.949 52.148 1.00 57.31 612 TYR A N 1
ATOM 4886 C CA . TYR A 1 612 ? -13.285 11.247 50.983 1.00 57.31 612 TYR A CA 1
ATOM 4887 C C . TYR A 1 612 ? -13.843 12.666 51.136 1.00 57.31 612 TYR A C 1
ATOM 4889 O O . TYR A 1 612 ? -14.802 12.890 51.864 1.00 57.31 612 TYR A O 1
ATOM 4897 N N . SER A 1 613 ? -13.246 13.641 50.447 1.00 59.16 613 SER A N 1
ATOM 4898 C CA . SER A 1 613 ? -13.738 15.030 50.441 1.00 59.16 613 SER A CA 1
ATOM 4899 C C . SER A 1 613 ? -14.973 15.238 49.552 1.00 59.16 613 SER A C 1
ATOM 4901 O O . SER A 1 613 ? -15.532 16.329 49.527 1.00 59.16 613 SER A O 1
ATOM 4903 N N . GLN A 1 614 ? -15.359 14.222 48.774 1.00 70.44 614 GLN A N 1
ATOM 4904 C CA . GLN A 1 614 ? -16.427 14.266 47.774 1.00 70.44 614 GLN A CA 1
ATOM 4905 C C . GLN A 1 614 ? -16.963 12.855 47.488 1.00 70.44 614 GLN A C 1
ATOM 4907 O O . GLN A 1 614 ? -16.255 11.864 47.698 1.00 70.44 614 GLN A O 1
ATOM 4912 N N . LEU A 1 615 ? -18.185 12.766 46.957 1.00 78.88 615 LEU A N 1
ATOM 4913 C CA . LEU A 1 615 ? -18.754 11.513 46.458 1.00 78.88 615 LEU A CA 1
ATOM 4914 C C . LEU A 1 615 ? -17.970 11.010 45.239 1.00 78.88 615 LEU A C 1
ATOM 4916 O O . LEU A 1 615 ? -17.769 11.747 44.272 1.00 78.88 615 LEU A O 1
ATOM 4920 N N . LEU A 1 616 ? -17.561 9.740 45.266 1.00 77.56 616 LEU A N 1
ATOM 4921 C CA . LEU A 1 616 ? -16.940 9.072 44.126 1.00 77.56 616 LEU A CA 1
ATOM 4922 C C . LEU A 1 616 ? -17.904 8.039 43.525 1.00 77.56 616 LEU A C 1
ATOM 4924 O O . LEU A 1 616 ? -18.650 7.374 44.256 1.00 77.56 616 LEU A O 1
ATOM 4928 N N . PRO A 1 617 ? -17.907 7.871 42.194 1.00 70.88 617 PRO A N 1
ATOM 4929 C CA . PRO A 1 617 ? -18.664 6.796 41.574 1.00 70.88 617 PRO A CA 1
ATOM 4930 C C . PRO A 1 617 ? -18.047 5.458 41.977 1.00 70.88 617 PRO A C 1
ATOM 4932 O O . PRO A 1 617 ? -16.823 5.349 42.061 1.00 70.88 617 PRO A O 1
ATOM 4935 N N . HIS A 1 618 ? -18.884 4.438 42.177 1.00 81.00 618 HIS A N 1
ATOM 4936 C CA . HIS A 1 618 ? -18.476 3.057 42.471 1.00 81.00 618 HIS A CA 1
ATOM 4937 C C . HIS A 1 618 ? -17.836 2.862 43.860 1.00 81.00 618 HIS A C 1
ATOM 4939 O O . HIS A 1 618 ? -18.355 2.097 44.673 1.00 81.00 618 HIS A O 1
ATOM 4945 N N . SER A 1 619 ? -16.757 3.580 44.180 1.00 77.06 619 SER A N 1
ATOM 4946 C CA . SER A 1 619 ? -15.994 3.411 45.423 1.00 77.06 619 SER A CA 1
ATOM 4947 C C . SER A 1 619 ? -16.809 3.729 46.672 1.00 77.06 619 SER A C 1
ATOM 4949 O O . SER A 1 619 ? -16.734 2.999 47.660 1.00 77.06 619 SER A O 1
ATOM 4951 N N . THR A 1 620 ? -17.628 4.787 46.629 1.00 82.69 620 THR A N 1
ATOM 4952 C CA . THR A 1 620 ? -18.473 5.171 47.768 1.00 82.69 620 THR A CA 1
ATOM 4953 C C . THR A 1 620 ? -19.547 4.117 48.053 1.00 82.69 620 THR A C 1
ATOM 4955 O O . THR A 1 620 ? -19.801 3.836 49.220 1.00 82.69 620 THR A O 1
ATOM 4958 N N . ILE A 1 621 ? -20.113 3.469 47.023 1.00 85.62 621 ILE A N 1
ATOM 4959 C CA . ILE A 1 621 ? -21.057 2.348 47.199 1.00 85.62 621 ILE A CA 1
ATOM 4960 C C . ILE A 1 621 ? -20.373 1.219 47.961 1.00 85.62 621 ILE A C 1
ATOM 4962 O O . ILE A 1 621 ? -20.877 0.770 48.986 1.00 85.62 621 ILE A O 1
ATOM 4966 N N . PHE A 1 622 ? -19.212 0.775 47.480 1.00 80.50 622 PHE A N 1
ATOM 4967 C CA . PHE A 1 622 ? -18.510 -0.349 48.089 1.00 80.50 622 PHE A CA 1
ATOM 4968 C C . PHE A 1 622 ? -18.102 -0.064 49.535 1.00 80.50 622 PHE A C 1
ATOM 4970 O O . PHE A 1 622 ? -18.318 -0.897 50.413 1.00 80.50 622 PHE A O 1
ATOM 4977 N N . ALA A 1 623 ? -17.564 1.129 49.795 1.00 76.31 623 ALA A N 1
ATOM 4978 C CA . ALA A 1 623 ? -17.197 1.558 51.137 1.00 76.31 623 ALA A CA 1
ATOM 4979 C C . ALA A 1 623 ? -18.416 1.596 52.075 1.00 76.31 623 ALA A C 1
ATOM 4981 O O . ALA A 1 623 ? -18.349 1.045 53.173 1.00 76.31 623 ALA A O 1
ATOM 4982 N N . GLN A 1 624 ? -19.541 2.165 51.625 1.00 82.81 624 GLN A N 1
ATOM 4983 C CA . GLN A 1 624 ? -20.788 2.204 52.392 1.00 82.81 624 GLN A CA 1
ATOM 4984 C C . GLN A 1 624 ? -21.273 0.790 52.740 1.00 82.81 624 GLN A C 1
ATOM 4986 O O . GLN A 1 624 ? -21.626 0.539 53.893 1.00 82.81 624 GLN A O 1
ATOM 4991 N N . MET A 1 625 ? -21.279 -0.128 51.764 1.00 84.50 625 MET A N 1
ATOM 4992 C CA . MET A 1 625 ? -21.757 -1.501 51.971 1.00 84.50 625 MET A CA 1
ATOM 4993 C C . MET A 1 625 ? -20.885 -2.229 52.995 1.00 84.50 625 MET A C 1
ATOM 4995 O O . MET A 1 625 ? -21.398 -2.791 53.961 1.00 84.50 625 MET A O 1
ATOM 4999 N N . LEU A 1 626 ? -19.561 -2.140 52.848 1.00 76.25 626 LEU A N 1
ATOM 5000 C CA . LEU A 1 626 ? -18.625 -2.793 53.760 1.00 76.25 626 LEU A CA 1
ATOM 5001 C C . LEU A 1 626 ? -18.707 -2.263 55.195 1.00 76.25 626 LEU A C 1
ATOM 5003 O O . LEU A 1 626 ? -18.629 -3.058 56.131 1.00 76.25 626 LEU A O 1
ATOM 5007 N N . LEU A 1 627 ? -18.874 -0.949 55.390 1.00 74.12 627 LEU A N 1
ATOM 5008 C CA . LEU A 1 627 ? -19.035 -0.374 56.734 1.00 74.12 627 LEU A CA 1
ATOM 5009 C C . LEU A 1 627 ? -20.282 -0.906 57.451 1.00 74.12 627 LEU A C 1
ATOM 5011 O O . LEU A 1 627 ? -20.280 -1.025 58.671 1.00 74.12 627 LEU A O 1
ATOM 5015 N N . HIS A 1 628 ? -21.312 -1.278 56.693 1.00 77.62 628 HIS A N 1
ATOM 5016 C CA . HIS A 1 628 ? -22.550 -1.857 57.213 1.00 77.62 628 HIS A CA 1
ATOM 5017 C C . HIS A 1 628 ? -22.556 -3.391 57.162 1.00 77.62 628 HIS A C 1
ATOM 5019 O O . HIS A 1 628 ? -23.605 -4.004 57.350 1.00 77.62 628 HIS A O 1
ATOM 5025 N N . ASN A 1 629 ? -21.391 -4.016 56.939 1.00 76.94 629 ASN A N 1
ATOM 5026 C CA . ASN A 1 629 ? -21.223 -5.469 56.885 1.00 76.94 629 ASN A CA 1
ATOM 5027 C C . ASN A 1 629 ? -22.142 -6.136 55.836 1.00 76.94 629 ASN A C 1
ATOM 5029 O O . ASN A 1 629 ? -22.721 -7.193 56.092 1.00 76.94 629 ASN A O 1
ATOM 5033 N N . VAL A 1 630 ? -22.287 -5.478 54.680 1.00 81.12 630 VAL A N 1
ATOM 5034 C CA . VAL A 1 630 ? -23.001 -5.970 53.497 1.00 81.12 630 VAL A CA 1
ATOM 5035 C C . VAL A 1 630 ? -21.993 -6.479 52.466 1.00 81.12 630 VAL A C 1
ATOM 5037 O O . VAL A 1 630 ? -21.111 -5.740 52.014 1.00 81.12 630 VAL A O 1
ATOM 5040 N N . ASP A 1 631 ? -22.168 -7.728 52.046 1.00 78.12 631 ASP A N 1
ATOM 5041 C CA . ASP A 1 631 ? -21.379 -8.357 50.992 1.00 78.12 631 ASP A CA 1
ATOM 5042 C C . ASP A 1 631 ? -21.773 -7.802 49.621 1.00 78.12 631 ASP A C 1
ATOM 5044 O O . ASP A 1 631 ? -22.952 -7.749 49.288 1.00 78.12 631 ASP A O 1
ATOM 5048 N N . VAL A 1 632 ? -20.797 -7.442 48.782 1.00 79.19 632 VAL A N 1
ATOM 5049 C CA . VAL A 1 632 ? -21.050 -7.030 47.390 1.00 79.19 632 VAL A CA 1
ATOM 5050 C C . VAL A 1 632 ? -20.564 -8.110 46.437 1.00 79.19 632 VAL A C 1
ATOM 5052 O O . VAL A 1 632 ? -19.373 -8.424 46.403 1.00 79.19 632 VAL A O 1
ATOM 5055 N N . LYS A 1 633 ? -21.480 -8.662 45.643 1.00 78.06 633 LYS A N 1
ATOM 5056 C CA . LYS A 1 633 ? -21.216 -9.724 44.670 1.00 78.06 633 LYS A CA 1
ATOM 5057 C C . LYS A 1 633 ? -21.529 -9.246 43.250 1.00 78.06 633 LYS A C 1
ATOM 5059 O O . LYS A 1 633 ? -22.459 -8.464 43.060 1.00 78.06 633 LYS A O 1
ATOM 5064 N N . PRO A 1 634 ? -20.786 -9.705 42.231 1.00 73.88 634 PRO A N 1
ATOM 5065 C CA . PRO A 1 634 ? -21.208 -9.508 40.854 1.00 73.88 634 PRO A CA 1
ATOM 5066 C C . PRO A 1 634 ? -22.489 -10.302 40.573 1.00 73.88 634 PRO A C 1
ATOM 5068 O O . PRO A 1 634 ? -22.693 -11.406 41.080 1.00 73.88 634 PRO A O 1
ATOM 5071 N N . ALA A 1 635 ? -23.300 -9.780 39.671 1.00 70.50 635 ALA A N 1
ATOM 5072 C CA . ALA A 1 635 ? -24.133 -10.574 38.795 1.00 70.50 635 ALA A CA 1
ATOM 5073 C C . ALA A 1 635 ? -23.212 -11.554 38.047 1.00 70.50 635 ALA A C 1
ATOM 5075 O O . ALA A 1 635 ? -22.279 -11.131 37.360 1.00 70.50 635 ALA A O 1
ATOM 5076 N N . ASP A 1 636 ? -23.403 -12.858 38.240 1.00 64.06 636 ASP A N 1
ATOM 5077 C CA . ASP A 1 636 ? -22.577 -13.872 37.582 1.00 64.06 636 ASP A CA 1
ATOM 5078 C C . ASP A 1 636 ? -22.890 -13.961 36.068 1.00 64.06 636 ASP A C 1
ATOM 5080 O O . ASP A 1 636 ? -23.598 -13.135 35.487 1.00 64.06 636 ASP A O 1
ATOM 5084 N N . HIS A 1 637 ? -22.358 -14.982 35.394 1.00 59.25 637 HIS A N 1
ATOM 5085 C CA . HIS A 1 637 ? -22.567 -15.209 33.958 1.00 59.25 637 HIS A CA 1
ATOM 5086 C C . HIS A 1 637 ? -24.036 -15.476 33.566 1.00 59.25 637 HIS A C 1
ATOM 5088 O O . HIS A 1 637 ? -24.336 -15.566 32.373 1.00 59.25 637 HIS A O 1
ATOM 5094 N N . SER A 1 638 ? -24.947 -15.589 34.540 1.00 60.53 638 SER A N 1
ATOM 5095 C CA . SER A 1 638 ? -26.394 -15.688 34.331 1.00 60.53 638 SER A CA 1
ATOM 5096 C C . SER A 1 638 ? -27.016 -14.380 33.812 1.00 60.53 638 SER A C 1
ATOM 5098 O O . SER A 1 638 ? -28.099 -14.415 33.216 1.00 60.53 638 SER A O 1
ATOM 5100 N N . PHE A 1 639 ? -26.329 -13.241 33.975 1.00 69.00 639 PHE A N 1
ATOM 5101 C CA . PHE A 1 639 ? -26.722 -11.956 33.400 1.00 69.00 639 PHE A CA 1
ATOM 5102 C C . PHE A 1 639 ? -26.013 -11.709 32.071 1.00 69.00 639 PHE A C 1
ATOM 5104 O O . PHE A 1 639 ? -24.784 -11.683 31.980 1.00 69.00 639 PHE A O 1
ATOM 5111 N N . LYS A 1 640 ? -26.798 -11.441 31.027 1.00 77.31 640 LYS A N 1
ATOM 5112 C CA . LYS A 1 640 ? -26.290 -10.897 29.767 1.00 77.31 640 LYS A CA 1
ATOM 5113 C C . LYS A 1 640 ? -26.675 -9.435 29.686 1.00 77.31 640 LYS A C 1
ATOM 5115 O O . LYS A 1 640 ? -27.829 -9.096 29.437 1.00 77.31 640 LYS A O 1
ATOM 5120 N N . TRP A 1 641 ? -25.694 -8.572 29.893 1.00 81.81 641 TRP A N 1
ATOM 5121 C CA . TRP A 1 641 ? -25.855 -7.134 29.736 1.00 81.81 641 TRP A CA 1
ATOM 5122 C C . TRP A 1 641 ? -25.766 -6.741 28.261 1.00 81.81 641 TRP A C 1
ATOM 5124 O O . TRP A 1 641 ? -24.873 -7.198 27.545 1.00 81.81 641 TRP A O 1
ATOM 5134 N N . GLY A 1 642 ? -26.671 -5.871 27.824 1.00 78.25 642 GLY A N 1
ATOM 5135 C CA . GLY A 1 642 ? -26.549 -5.157 26.561 1.00 78.25 642 GLY A CA 1
ATOM 5136 C C . GLY A 1 642 ? -25.623 -3.947 26.686 1.00 78.25 642 GLY A C 1
ATOM 5137 O O . GLY A 1 642 ? -24.933 -3.740 27.697 1.00 78.25 642 GLY A O 1
ATOM 5138 N N . GLN A 1 643 ? -25.579 -3.141 25.628 1.00 75.56 643 GLN A N 1
ATOM 5139 C CA . GLN A 1 643 ? -24.800 -1.904 25.644 1.00 75.56 643 GLN A CA 1
ATOM 5140 C C . GLN A 1 643 ? -25.525 -0.825 26.462 1.00 75.56 643 GLN A C 1
ATOM 5142 O O . GLN A 1 643 ? -26.726 -0.908 26.711 1.00 75.56 643 GLN A O 1
ATOM 5147 N N . LEU A 1 644 ? -24.783 0.194 26.905 1.00 80.06 644 LEU A N 1
ATOM 5148 C CA . LEU A 1 644 ? -25.420 1.433 27.348 1.00 80.06 644 LEU A CA 1
ATOM 5149 C C . LEU A 1 644 ? -26.034 2.099 26.122 1.00 80.06 644 LEU A C 1
ATOM 5151 O O . LEU A 1 644 ? -25.332 2.329 25.134 1.00 80.06 644 LEU A O 1
ATOM 5155 N N . LEU A 1 645 ? -27.326 2.384 26.191 1.00 82.75 645 LEU A N 1
ATOM 5156 C CA . LEU A 1 645 ? -28.055 2.971 25.083 1.00 82.75 645 LEU A CA 1
ATOM 5157 C C . LEU A 1 645 ? -27.885 4.495 25.102 1.00 82.75 645 LEU A C 1
ATOM 5159 O O . LEU A 1 645 ? -27.923 5.140 26.151 1.00 82.75 645 LEU A O 1
ATOM 5163 N N . ASP A 1 646 ? -27.664 5.085 23.929 1.00 76.31 646 ASP A N 1
ATOM 5164 C CA . ASP A 1 646 ? -27.666 6.539 23.762 1.00 76.31 646 ASP A CA 1
ATOM 5165 C C . ASP A 1 646 ? -29.117 7.042 23.580 1.00 76.31 646 ASP A C 1
ATOM 5167 O O . ASP A 1 646 ? -30.060 6.271 23.392 1.00 76.31 646 ASP A O 1
ATOM 5171 N N . SER A 1 647 ? -29.331 8.358 23.671 1.00 71.75 647 SER A N 1
ATOM 5172 C CA . SER A 1 647 ? -30.627 8.950 23.322 1.00 71.75 647 SER A CA 1
ATOM 5173 C C . SER A 1 647 ? -30.960 8.673 21.853 1.00 71.75 647 SER A C 1
ATOM 5175 O O . SER A 1 647 ? -30.063 8.674 21.012 1.00 71.75 647 SER A O 1
ATOM 5177 N N . GLU A 1 648 ? -32.243 8.507 21.526 1.00 72.25 648 GLU A N 1
ATOM 5178 C CA . GLU A 1 648 ? -32.660 8.360 20.130 1.00 72.25 648 GLU A CA 1
ATOM 5179 C C . GLU A 1 648 ? -32.190 9.546 19.285 1.00 72.25 648 GLU A C 1
ATOM 5181 O O . GLU A 1 648 ? -32.302 10.710 19.703 1.00 72.25 648 GLU A O 1
ATOM 5186 N N . LYS A 1 649 ? -31.678 9.232 18.091 1.00 79.31 649 LYS A N 1
ATOM 5187 C CA . LYS A 1 649 ? -31.316 10.223 17.077 1.00 79.31 649 LYS A CA 1
ATOM 5188 C C . LYS A 1 649 ? -32.570 10.936 16.586 1.00 79.31 649 LYS A C 1
ATOM 5190 O O . LYS A 1 649 ? -33.637 10.333 16.522 1.00 79.31 649 LYS A O 1
ATOM 5195 N N . LEU A 1 650 ? -32.438 12.199 16.186 1.00 80.69 650 LEU A N 1
ATOM 5196 C CA . LEU A 1 650 ? -33.515 12.843 15.434 1.00 80.69 650 LEU A CA 1
ATOM 5197 C C . LEU A 1 650 ? -33.714 12.114 14.102 1.00 80.69 650 LEU A C 1
ATOM 5199 O O . LEU A 1 650 ? -32.744 11.822 13.397 1.00 80.69 650 LEU A O 1
ATOM 5203 N N . SER A 1 651 ? -34.969 11.836 13.759 1.00 83.31 651 SER A N 1
ATOM 5204 C CA . SER A 1 651 ? -35.304 11.207 12.482 1.00 83.31 651 SER A CA 1
ATOM 5205 C C . SER A 1 651 ? -35.035 12.154 11.307 1.00 83.31 651 SER A C 1
ATOM 5207 O O . SER A 1 651 ? -35.112 13.378 11.451 1.00 83.31 651 SER A O 1
ATOM 5209 N N . ASN A 1 652 ? -34.771 11.603 10.115 1.00 84.88 652 ASN A N 1
ATOM 5210 C CA . ASN A 1 652 ? -34.539 12.415 8.912 1.00 84.88 652 ASN A CA 1
ATOM 5211 C C . ASN A 1 652 ? -35.705 13.378 8.658 1.00 84.88 652 ASN A C 1
ATOM 5213 O O . ASN A 1 652 ? -35.476 14.534 8.315 1.00 84.88 652 ASN A O 1
ATOM 5217 N N . ASP A 1 653 ? -36.946 12.939 8.877 1.00 84.94 653 ASP A N 1
ATOM 5218 C CA . ASP A 1 653 ? -38.132 13.766 8.655 1.00 84.94 653 ASP A CA 1
ATOM 5219 C C . ASP A 1 653 ? -38.238 14.921 9.664 1.00 84.94 653 ASP A C 1
ATOM 5221 O O . ASP A 1 653 ? -38.613 16.033 9.286 1.00 84.94 653 ASP A O 1
ATOM 5225 N N . GLU A 1 654 ? -37.857 14.710 10.927 1.00 85.31 654 GLU A N 1
ATOM 5226 C CA . GLU A 1 654 ? -37.804 15.780 11.929 1.00 85.31 654 GLU A CA 1
ATOM 5227 C C . GLU A 1 654 ? -36.719 16.808 11.623 1.00 85.31 654 GLU A C 1
ATOM 5229 O O . GLU A 1 654 ? -36.971 18.008 11.750 1.00 85.31 654 GLU A O 1
ATOM 5234 N N . ILE A 1 655 ? -35.541 16.349 11.187 1.00 88.38 655 ILE A N 1
ATOM 5235 C CA . ILE A 1 655 ? -34.439 17.232 10.795 1.00 88.38 655 ILE A CA 1
ATOM 5236 C C . ILE A 1 655 ? -34.840 18.033 9.553 1.00 88.38 655 ILE A C 1
ATOM 5238 O O . ILE A 1 655 ? -34.709 19.253 9.545 1.00 88.38 655 ILE A O 1
ATOM 5242 N N . ILE A 1 656 ? -35.403 17.381 8.529 1.00 87.44 656 ILE A N 1
ATOM 5243 C CA . ILE A 1 656 ? -35.874 18.046 7.304 1.00 87.44 656 ILE A CA 1
ATOM 5244 C C . ILE A 1 656 ? -36.948 19.081 7.631 1.00 87.44 656 ILE A C 1
ATOM 5246 O O . ILE A 1 656 ? -36.908 20.189 7.100 1.00 87.44 656 ILE A O 1
ATOM 5250 N N . LYS A 1 657 ? -37.917 18.737 8.486 1.00 87.94 657 LYS A N 1
ATOM 5251 C CA . LYS A 1 657 ? -38.991 19.658 8.863 1.00 87.94 657 LYS A CA 1
ATOM 5252 C C . LYS A 1 657 ? -38.440 20.885 9.587 1.00 87.94 657 LYS A C 1
ATOM 5254 O O . LYS A 1 657 ? -38.880 21.983 9.274 1.00 87.94 657 LYS A O 1
ATOM 5259 N N . ALA A 1 658 ? -37.481 20.705 10.495 1.00 87.44 658 ALA A N 1
ATOM 5260 C CA . ALA A 1 658 ? -36.836 21.813 11.193 1.00 87.44 658 ALA A CA 1
ATOM 5261 C C . ALA A 1 658 ? -36.020 22.696 10.234 1.00 87.44 658 ALA A C 1
ATOM 5263 O O . ALA A 1 658 ? -36.234 23.900 10.190 1.00 87.44 658 ALA A O 1
ATOM 5264 N N . LEU A 1 659 ? -35.168 22.106 9.391 1.00 89.19 659 LEU A N 1
ATOM 5265 C CA . LEU A 1 659 ? -34.341 22.861 8.441 1.00 89.19 659 LEU A CA 1
ATOM 5266 C C . LEU A 1 659 ? -35.164 23.612 7.388 1.00 89.19 659 LEU A C 1
ATOM 5268 O O . LEU A 1 659 ? -34.766 24.683 6.949 1.00 89.19 659 LEU A O 1
ATOM 5272 N N . LYS A 1 660 ? -36.323 23.076 6.983 1.00 86.69 660 LYS A N 1
ATOM 5273 C CA . LYS A 1 660 ? -37.234 23.759 6.050 1.00 86.69 660 LYS A CA 1
ATOM 5274 C C . LYS A 1 660 ? -37.890 25.007 6.637 1.00 86.69 660 LYS A C 1
ATOM 5276 O O . LYS A 1 660 ? -38.297 25.860 5.858 1.00 86.69 660 LYS A O 1
ATOM 5281 N N . LEU A 1 661 ? -38.026 25.101 7.960 1.00 87.06 661 LEU A N 1
ATOM 5282 C CA . LEU A 1 661 ? -38.547 26.308 8.613 1.00 87.06 661 LEU A CA 1
ATOM 5283 C C . LEU A 1 661 ? -37.529 27.452 8.579 1.00 87.06 661 LEU A C 1
ATOM 5285 O O . LEU A 1 661 ? -37.929 28.610 8.536 1.00 87.06 661 LEU A O 1
ATOM 5289 N N . ASP A 1 662 ? -36.240 27.112 8.537 1.00 86.44 662 ASP A N 1
ATOM 5290 C CA . ASP A 1 662 ? -35.132 28.069 8.490 1.00 86.44 662 ASP A CA 1
ATOM 5291 C C . ASP A 1 662 ? -34.696 28.404 7.044 1.00 86.44 662 ASP A C 1
ATOM 5293 O O . ASP A 1 662 ? -33.831 29.252 6.838 1.00 86.44 662 ASP A O 1
ATOM 5297 N N . LEU A 1 663 ? -35.275 27.741 6.031 1.00 81.38 663 LEU A N 1
ATOM 5298 C CA . LEU A 1 663 ? -34.855 27.849 4.630 1.00 81.38 663 LEU A CA 1
ATOM 5299 C C . LEU A 1 663 ? -35.259 29.181 3.987 1.00 81.38 663 LEU A C 1
ATOM 5301 O O . LEU A 1 663 ? -36.442 29.500 3.877 1.00 81.38 663 LEU A O 1
ATOM 5305 N N . VAL A 1 664 ? -34.260 29.899 3.473 1.00 76.75 664 VAL A N 1
ATOM 5306 C CA . VAL A 1 664 ? -34.411 31.101 2.638 1.00 76.75 664 VAL A CA 1
ATOM 5307 C C . VAL A 1 664 ? -33.976 30.771 1.201 1.00 76.75 664 VAL A C 1
ATOM 5309 O O . VAL A 1 664 ? -33.170 29.861 0.994 1.00 76.75 664 VAL A O 1
ATOM 5312 N N . GLU A 1 665 ? -34.523 31.465 0.195 1.00 66.75 665 GLU A N 1
ATOM 5313 C CA . GLU A 1 665 ? -34.106 31.297 -1.209 1.00 66.75 665 GLU A CA 1
ATOM 5314 C C . GLU A 1 665 ? -32.579 31.455 -1.363 1.00 66.75 665 GLU A C 1
ATOM 5316 O O . GLU A 1 665 ? -31.969 32.330 -0.750 1.00 66.75 665 GLU A O 1
ATOM 5321 N N . ASP A 1 666 ? -31.971 30.578 -2.170 1.00 66.19 666 ASP A N 1
ATOM 5322 C CA . ASP A 1 666 ? -30.529 30.501 -2.459 1.00 66.19 666 ASP A CA 1
ATOM 5323 C C . ASP A 1 666 ? -29.583 30.184 -1.273 1.00 66.19 666 ASP A C 1
ATOM 5325 O O . ASP A 1 666 ? -28.362 30.359 -1.377 1.00 66.19 666 ASP A O 1
ATOM 5329 N N . ASP A 1 667 ? -30.084 29.622 -0.164 1.00 78.00 667 ASP A N 1
ATOM 5330 C CA . ASP A 1 667 ? -29.225 29.164 0.940 1.00 78.00 667 ASP A CA 1
ATOM 5331 C C . ASP A 1 667 ? -28.511 27.829 0.622 1.00 78.00 667 ASP A C 1
ATOM 5333 O O . ASP A 1 667 ? -28.950 26.725 0.964 1.00 78.00 667 ASP A O 1
ATOM 5337 N N . THR A 1 668 ? -27.347 27.945 -0.024 1.00 79.81 668 THR A N 1
ATOM 5338 C CA . THR A 1 668 ? -26.444 26.818 -0.335 1.00 79.81 668 THR A CA 1
ATOM 5339 C C . THR A 1 668 ? -26.020 25.999 0.893 1.00 79.81 668 THR A C 1
ATOM 5341 O O . THR A 1 668 ? -25.754 24.800 0.764 1.00 79.81 668 THR A O 1
ATOM 5344 N N . PHE A 1 669 ? -25.983 26.598 2.088 1.00 84.31 669 PHE A N 1
ATOM 5345 C CA . PHE A 1 669 ? -25.611 25.917 3.328 1.00 84.31 669 PHE A CA 1
ATOM 5346 C C . PHE A 1 669 ? -26.734 24.975 3.791 1.00 84.31 669 PHE A C 1
ATOM 5348 O O . PHE A 1 669 ? -26.487 23.783 4.005 1.00 84.31 669 PHE A O 1
ATOM 5355 N N . LEU A 1 670 ? -27.976 25.465 3.864 1.00 82.44 670 LEU A N 1
ATOM 5356 C CA . LEU A 1 670 ? -29.139 24.641 4.214 1.00 82.44 670 LEU A CA 1
ATOM 5357 C C . LEU A 1 670 ? -29.423 23.579 3.152 1.00 82.44 670 LEU A C 1
ATOM 5359 O O . LEU A 1 670 ? -29.771 22.444 3.489 1.00 82.44 670 LEU A O 1
ATOM 5363 N N . GLN A 1 671 ? -29.211 23.912 1.877 1.00 84.44 671 GLN A N 1
ATOM 5364 C CA . GLN A 1 671 ? -29.386 22.966 0.780 1.00 84.44 671 GLN A CA 1
ATOM 5365 C C . GLN A 1 671 ? -28.400 21.791 0.883 1.00 84.44 671 GLN A C 1
ATOM 5367 O O . GLN A 1 671 ? -28.808 20.637 0.755 1.00 84.44 671 GLN A O 1
ATOM 5372 N N . THR A 1 672 ? -27.137 22.064 1.232 1.00 87.19 672 THR A N 1
ATOM 5373 C CA . THR A 1 672 ? -26.115 21.026 1.463 1.00 87.19 672 THR A CA 1
ATOM 5374 C C . THR A 1 672 ? -26.495 20.100 2.627 1.00 87.19 672 THR A C 1
ATOM 5376 O O . THR A 1 672 ? -26.355 18.879 2.529 1.00 87.19 672 THR A O 1
ATOM 5379 N N . LEU A 1 673 ? -27.022 20.658 3.723 1.00 86.69 673 LEU A N 1
ATOM 5380 C CA . LEU A 1 673 ? -27.515 19.877 4.862 1.00 86.69 673 LEU A CA 1
ATOM 5381 C C . LEU A 1 673 ? -28.712 18.992 4.475 1.00 86.69 673 LEU A C 1
ATOM 5383 O O . LEU A 1 673 ? -28.731 17.805 4.805 1.00 86.69 673 LEU A O 1
ATOM 5387 N N . LEU A 1 674 ? -29.683 19.529 3.733 1.00 86.12 674 LEU A N 1
ATOM 5388 C CA . LEU A 1 674 ? -30.848 18.776 3.258 1.00 86.12 674 LEU A CA 1
ATOM 5389 C C . LEU A 1 674 ? -30.472 17.658 2.276 1.00 86.12 674 LEU A C 1
ATOM 5391 O O . LEU A 1 674 ? -31.061 16.578 2.328 1.00 86.12 674 LEU A O 1
ATOM 5395 N N . ASP A 1 675 ? -29.498 17.887 1.397 1.00 86.56 675 ASP A N 1
ATOM 5396 C CA . ASP A 1 675 ? -29.063 16.884 0.422 1.00 86.56 675 ASP A CA 1
ATOM 5397 C C . ASP A 1 675 ? -28.310 15.719 1.083 1.00 86.56 675 ASP A C 1
ATOM 5399 O O . ASP A 1 675 ? -28.477 14.571 0.663 1.00 86.56 675 ASP A O 1
ATOM 5403 N N . SER A 1 676 ? -27.595 15.969 2.188 1.00 86.69 676 SER A N 1
ATOM 5404 C CA . SER A 1 676 ? -26.959 14.903 2.979 1.00 86.69 676 SER A CA 1
ATOM 5405 C C . SER A 1 676 ? -27.965 13.896 3.561 1.00 86.69 676 SER A C 1
ATOM 5407 O O . SER A 1 676 ? -27.666 12.708 3.654 1.00 86.69 676 SER A O 1
ATOM 5409 N N . LEU A 1 677 ? -29.195 14.335 3.862 1.00 82.12 677 LEU A N 1
ATOM 5410 C CA . LEU A 1 677 ? -30.284 13.474 4.352 1.00 82.12 677 LEU A CA 1
ATOM 5411 C C . LEU A 1 677 ? -30.991 12.700 3.228 1.00 82.12 677 LEU A C 1
ATOM 5413 O O . LEU A 1 677 ? -31.663 11.703 3.498 1.00 82.12 677 LEU A O 1
ATOM 5417 N N . LYS A 1 678 ? -30.867 13.147 1.967 1.00 74.81 678 LYS A N 1
ATOM 5418 C CA . LYS A 1 678 ? -31.410 12.441 0.793 1.00 74.81 678 LYS A CA 1
ATOM 5419 C C . LYS A 1 678 ? -30.514 11.286 0.353 1.00 74.81 678 LYS A C 1
ATOM 5421 O O . LYS A 1 678 ? -31.041 10.278 -0.104 1.00 74.81 678 LYS A O 1
ATOM 5426 N N . GLN A 1 679 ? -29.192 11.422 0.494 1.00 61.00 679 GLN A N 1
ATOM 5427 C CA . GLN A 1 679 ? -28.236 10.371 0.124 1.00 61.00 679 GLN A CA 1
ATOM 5428 C C . GLN A 1 679 ? -28.439 9.089 0.948 1.00 61.00 679 GLN A C 1
ATOM 5430 O O . GLN A 1 679 ? -28.473 8.008 0.371 1.00 61.00 679 GLN A O 1
ATOM 5435 N N . GLU A 1 680 ? -28.720 9.199 2.251 1.00 55.97 680 GLU A N 1
ATOM 5436 C CA . GLU A 1 680 ? -29.018 8.034 3.106 1.00 55.97 680 GLU A CA 1
ATOM 5437 C C . GLU A 1 680 ? -30.347 7.334 2.763 1.00 55.97 680 GLU A C 1
ATOM 5439 O O . GLU A 1 680 ? -30.487 6.142 3.016 1.00 55.97 680 GLU A O 1
ATOM 5444 N N . LYS A 1 681 ? -31.322 8.027 2.152 1.00 53.09 681 LYS A N 1
ATOM 5445 C CA . LYS A 1 681 ? -32.618 7.426 1.769 1.00 53.09 681 LYS A CA 1
ATOM 5446 C C . LYS A 1 681 ? -32.514 6.461 0.578 1.00 53.09 681 LYS A C 1
ATOM 5448 O O . LYS A 1 681 ? -33.463 5.728 0.335 1.00 53.09 681 LYS A O 1
ATOM 5453 N N . ASN A 1 682 ? -31.395 6.486 -0.153 1.00 46.38 682 ASN A N 1
ATOM 5454 C CA . ASN A 1 682 ? -31.119 5.612 -1.298 1.00 46.38 682 ASN A CA 1
ATOM 5455 C C . ASN A 1 682 ? -30.135 4.467 -0.966 1.00 46.38 682 ASN A C 1
ATOM 5457 O O . ASN A 1 682 ? -29.878 3.638 -1.837 1.00 46.38 682 ASN A O 1
ATOM 5461 N N . GLU A 1 683 ? -29.570 4.428 0.249 1.00 40.00 683 GLU A N 1
ATOM 5462 C CA . GLU A 1 683 ? -28.615 3.396 0.709 1.00 40.00 683 GLU A CA 1
ATOM 5463 C C . GLU A 1 683 ? -29.214 2.397 1.729 1.00 40.00 683 GLU A C 1
ATOM 5465 O O . GLU A 1 683 ? -28.549 1.425 2.090 1.00 40.00 683 GLU A O 1
ATOM 5470 N N . LEU A 1 684 ? -30.461 2.614 2.167 1.00 32.69 684 LEU A N 1
ATOM 5471 C CA . LEU A 1 684 ? -31.292 1.710 2.982 1.00 32.69 684 LEU A CA 1
ATOM 5472 C C . LEU A 1 684 ? -32.356 1.047 2.105 1.00 32.69 684 LEU A C 1
ATOM 5474 O O . LEU A 1 684 ? -32.657 -0.141 2.363 1.00 32.69 684 LEU A O 1
#

Radius of gyration: 42.93 Å; chains: 1; bounding box: 93×55×127 Å

Secondary structure (DSSP, 8-state):
-TTEEEEE-SSS-EEEE-TT--EESEEEEEESSS-EEEE--EEEEES-EEEEESSS-EEEE--EEEEEESEEEEE-SSSS-EEEE-TT-EES-EEEE--SSS--EEE-TT-EE-SSEEEES--SSPPBPTTT--BS-----EEE-SS-EE-TT-EEPTT-EE-TT-EE-TT-EE-SEE--SSEEEEETTEEEEEES----SS-HHHHHHHT-SHHHHHHHHHTT-HHHHHHHHHTSGGGS-HHHHHHHGGGGTTSTTHHHHHHHHTTSPPPSSS--HHHHHHHHHHHH-HHHHHHHHHHHTTSTTHHHHHHHHSS-GGGS-HHHHHHT--TT-HHHHHHHHTTSB--HHHHHHHHHHH---HHHHHHHHHHHHHHTT-PPPPS-----SS--EEEEEEEE--TTHHHHHHHHHTSGGGGSEEEEEEEEESB--PPPP-GGGGGGTS-HHHHHHHHHHHHHH-HHHHHHHSHHHHHHHHHHTBPPHHHHHHHH--SEEEEE-GGGGTTS-HHHHHHHHHHHHHTT-S-GGG-SEEEEE-TTEEEEE----HHHHTSGGGTTEEEESS--EEETTEEE---SEEEE-HHHHHHHHTHHHHHHTS--HHHHSS---S--TTHHHHHHHHHTT-EEEE--TT-EEEEEPPPPPPPHHHHHHHHHHS--TT-HHHHHHHHHHHHGGGT-

Organism: Alteromonas naphthalenivorans (NCBI:txid715451)

InterPro domains:
  IPR011004 Trimeric LpxA-like superfamily [SSF51161] (80-203)
  IPR051159 Hexapeptide-repeat containing acetyltransferases [PTHR23416] (22-195)